Protein AF-A0A416MLD2-F1 (afdb_monomer)

Structure (mmCIF, N/CA/C/O backbone):
data_AF-A0A416MLD2-F1
#
_entry.id   AF-A0A416MLD2-F1
#
loop_
_atom_site.group_PDB
_atom_site.id
_atom_site.type_symbol
_atom_site.label_atom_id
_atom_site.label_alt_id
_atom_site.label_comp_id
_atom_site.label_asym_id
_atom_site.label_entity_id
_atom_site.label_seq_id
_atom_site.pdbx_PDB_ins_code
_atom_site.Cartn_x
_atom_site.Cartn_y
_atom_site.Cartn_z
_atom_site.occupancy
_atom_site.B_iso_or_equiv
_atom_site.auth_seq_id
_atom_site.auth_comp_id
_atom_site.auth_asym_id
_atom_site.auth_atom_id
_atom_site.pdbx_PDB_model_num
ATOM 1 N N . MET A 1 1 ? 18.240 9.479 -52.577 1.00 37.94 1 MET A N 1
ATOM 2 C CA . MET A 1 1 ? 19.174 8.359 -52.319 1.00 37.94 1 MET A CA 1
ATOM 3 C C . MET A 1 1 ? 18.802 7.721 -50.987 1.00 37.94 1 MET A C 1
ATOM 5 O O . MET A 1 1 ? 19.092 8.293 -49.947 1.00 37.94 1 MET A O 1
ATOM 9 N N . ALA A 1 2 ? 18.080 6.600 -51.015 1.00 30.97 2 ALA A N 1
ATOM 10 C CA . ALA A 1 2 ? 17.625 5.894 -49.818 1.00 30.97 2 ALA A CA 1
ATOM 11 C C . ALA A 1 2 ? 18.680 4.864 -49.378 1.00 30.97 2 ALA A C 1
ATOM 13 O O . ALA A 1 2 ? 19.127 4.040 -50.179 1.00 30.97 2 ALA A O 1
ATOM 14 N N . LYS A 1 3 ? 19.104 4.928 -48.112 1.00 35.84 3 LYS A N 1
ATOM 15 C CA . LYS A 1 3 ? 20.103 4.028 -47.522 1.00 35.84 3 LYS A CA 1
ATOM 16 C C . LYS A 1 3 ? 19.404 2.718 -47.133 1.00 35.84 3 LYS A C 1
ATOM 18 O O . LYS A 1 3 ? 18.564 2.694 -46.240 1.00 35.84 3 LYS A O 1
ATOM 23 N N . LYS A 1 4 ? 19.722 1.641 -47.853 1.00 33.75 4 LYS A N 1
ATOM 24 C CA . LYS A 1 4 ? 19.167 0.287 -47.690 1.00 33.75 4 LYS A CA 1
ATOM 25 C C . LYS A 1 4 ? 19.461 -0.237 -46.268 1.00 33.75 4 LYS A C 1
ATOM 27 O O . LYS A 1 4 ? 20.627 -0.435 -45.925 1.00 33.75 4 LYS A O 1
ATOM 32 N N . ARG A 1 5 ? 18.422 -0.443 -45.445 1.00 40.59 5 ARG A N 1
ATOM 33 C CA . ARG A 1 5 ? 18.504 -1.182 -44.168 1.00 40.59 5 ARG A CA 1
ATOM 34 C C . ARG A 1 5 ? 18.891 -2.636 -44.473 1.00 40.59 5 ARG A C 1
ATOM 36 O O . ARG A 1 5 ? 18.304 -3.249 -45.361 1.00 40.59 5 ARG A O 1
ATOM 43 N N . ARG A 1 6 ? 19.904 -3.163 -43.779 1.00 43.44 6 ARG A N 1
ATOM 44 C CA . ARG A 1 6 ? 20.291 -4.584 -43.853 1.00 43.44 6 ARG A CA 1
ATOM 45 C C . ARG A 1 6 ? 19.247 -5.420 -43.114 1.00 43.44 6 ARG A C 1
ATOM 47 O O . ARG A 1 6 ? 18.824 -5.013 -42.035 1.00 43.44 6 ARG A O 1
ATOM 54 N N . SER A 1 7 ? 18.819 -6.537 -43.705 1.00 54.12 7 SER A N 1
ATOM 55 C CA . SER A 1 7 ? 17.835 -7.424 -43.083 1.00 54.12 7 SER A CA 1
ATOM 56 C C . SER A 1 7 ? 18.482 -8.233 -41.955 1.00 54.12 7 SER A C 1
ATOM 58 O O . SER A 1 7 ? 19.682 -8.513 -41.958 1.00 54.12 7 SER A O 1
ATOM 60 N N . TRP A 1 8 ? 17.658 -8.603 -40.981 1.00 45.25 8 TRP A N 1
ATOM 61 C CA . TRP A 1 8 ? 18.006 -9.386 -39.794 1.00 45.25 8 TRP A CA 1
ATOM 62 C C . TRP A 1 8 ? 18.644 -10.758 -40.125 1.00 45.25 8 TRP A C 1
ATOM 64 O O . TRP A 1 8 ? 19.437 -11.296 -39.351 1.00 45.25 8 TRP A O 1
ATOM 74 N N . GLU A 1 9 ? 18.415 -11.275 -41.335 1.00 46.00 9 GLU A N 1
ATOM 75 C CA . GLU A 1 9 ? 19.003 -12.522 -41.846 1.00 46.00 9 GLU A CA 1
ATOM 76 C C . GLU A 1 9 ? 20.522 -12.425 -42.102 1.00 46.00 9 GLU A C 1
ATOM 78 O O . GLU A 1 9 ? 21.247 -13.416 -41.952 1.00 46.00 9 GLU A O 1
ATOM 83 N N . ASP A 1 10 ? 21.040 -11.232 -42.424 1.00 52.00 10 ASP A N 1
ATOM 84 C CA . ASP A 1 10 ? 22.482 -11.006 -42.612 1.00 52.00 10 ASP A CA 1
ATOM 85 C C . ASP A 1 10 ? 23.255 -11.057 -41.281 1.00 52.00 10 ASP A C 1
ATOM 87 O O . ASP A 1 10 ? 24.458 -11.343 -41.261 1.00 52.00 10 ASP A O 1
ATOM 91 N N . TYR A 1 11 ? 22.572 -10.815 -40.157 1.00 45.94 11 TYR A N 1
ATOM 92 C CA . TYR A 1 11 ? 23.158 -10.875 -38.817 1.00 45.94 11 TYR A CA 1
ATOM 93 C C . TYR A 1 11 ? 23.324 -12.330 -38.343 1.00 45.94 11 TYR A C 1
ATOM 95 O O . TYR A 1 11 ? 24.372 -12.702 -37.811 1.00 45.94 11 TYR A O 1
ATOM 103 N N . GLN A 1 12 ? 22.343 -13.189 -38.641 1.00 44.69 12 GLN A N 1
ATOM 104 C CA . GLN A 1 12 ? 22.359 -14.626 -38.328 1.00 44.69 12 GLN A CA 1
ATOM 105 C C . GLN A 1 12 ? 23.472 -15.379 -39.086 1.00 44.69 12 GLN A C 1
ATOM 107 O O . GLN A 1 12 ? 24.226 -16.157 -38.493 1.00 44.69 12 GLN A O 1
ATOM 112 N N . LYS A 1 13 ? 23.676 -15.088 -40.380 1.00 45.44 13 LYS A N 1
ATOM 113 C CA . LYS A 1 13 ? 24.702 -15.764 -41.206 1.00 45.44 13 LYS A CA 1
ATOM 114 C C . LYS A 1 13 ? 26.143 -15.486 -40.764 1.00 45.44 13 LYS A C 1
ATOM 116 O O . LYS A 1 13 ? 27.034 -16.289 -41.047 1.00 45.44 13 LYS A O 1
ATOM 121 N N . LYS A 1 14 ? 26.396 -14.385 -40.047 1.00 43.97 14 LYS A N 1
ATOM 122 C CA . LYS A 1 14 ? 27.742 -14.028 -39.567 1.00 43.97 14 LYS A CA 1
ATOM 123 C C . LYS A 1 14 ? 28.165 -14.777 -38.300 1.00 43.97 14 LYS A C 1
ATOM 125 O O . LYS A 1 14 ? 29.366 -14.882 -38.054 1.00 43.97 14 LYS A O 1
ATOM 130 N N . LYS A 1 15 ? 27.221 -15.343 -37.538 1.00 41.00 15 LYS A N 1
ATOM 131 C CA . LYS A 1 15 ? 27.516 -16.080 -36.296 1.00 41.00 15 LYS A CA 1
ATOM 132 C C . LYS A 1 15 ? 27.882 -17.555 -36.538 1.00 41.00 15 LYS A C 1
ATOM 134 O O . LYS A 1 15 ? 28.540 -18.157 -35.703 1.00 41.00 15 LYS A O 1
ATOM 139 N N . ILE A 1 16 ? 27.563 -18.107 -37.715 1.00 41.62 16 ILE A N 1
ATOM 140 C CA . ILE A 1 16 ? 27.786 -19.531 -38.054 1.00 41.62 16 ILE A CA 1
ATOM 141 C C . ILE A 1 16 ? 29.177 -19.800 -38.686 1.00 41.62 16 ILE A C 1
ATOM 143 O O . ILE A 1 16 ? 29.569 -20.947 -38.874 1.00 41.62 16 ILE A O 1
ATOM 147 N N . LYS A 1 17 ? 29.996 -18.773 -38.968 1.00 40.78 17 LYS A N 1
ATOM 148 C CA . LYS A 1 17 ? 31.316 -18.933 -39.629 1.00 40.78 17 LYS A CA 1
ATOM 149 C C . LYS A 1 17 ? 32.546 -18.550 -38.793 1.00 40.78 17 LYS A C 1
ATOM 151 O O . LYS A 1 17 ? 33.562 -18.131 -39.346 1.00 40.78 17 LYS A O 1
ATOM 156 N N . ARG A 1 18 ? 32.515 -18.740 -37.472 1.00 40.34 18 ARG A N 1
ATOM 157 C CA . ARG A 1 18 ? 33.733 -18.712 -36.639 1.00 40.34 18 ARG A CA 1
ATOM 158 C C . ARG A 1 18 ? 33.708 -19.838 -35.612 1.00 40.34 18 ARG A C 1
ATOM 160 O O . ARG A 1 18 ? 32.991 -19.748 -34.628 1.00 40.34 18 ARG A O 1
ATOM 167 N N . GLY A 1 19 ? 34.509 -20.876 -35.858 1.00 37.81 19 GLY A N 1
ATOM 168 C CA . GLY A 1 19 ? 34.722 -21.960 -34.898 1.00 37.81 19 GLY A CA 1
ATOM 169 C C . GLY A 1 19 ? 35.175 -23.291 -35.499 1.00 37.81 19 GLY A C 1
ATOM 170 O O . GLY A 1 19 ? 34.664 -24.326 -35.099 1.00 37.81 19 GLY A O 1
ATOM 171 N N . GLN A 1 20 ? 36.105 -23.298 -36.461 1.00 45.59 20 GLN A N 1
ATOM 172 C CA . GLN A 1 20 ? 36.869 -24.509 -36.790 1.00 45.59 20 GLN A CA 1
ATOM 173 C C . GLN A 1 20 ? 38.235 -24.431 -36.098 1.00 45.59 20 GLN A C 1
ATOM 175 O O . GLN A 1 20 ? 39.147 -23.775 -36.592 1.00 45.59 20 GLN A O 1
ATOM 180 N N . SER A 1 21 ? 38.369 -25.108 -34.958 1.00 42.34 21 SER A N 1
ATOM 181 C CA . SER A 1 21 ? 39.649 -25.595 -34.422 1.00 42.34 21 SER A CA 1
ATOM 182 C C . SER A 1 21 ? 39.371 -26.734 -33.431 1.00 42.34 21 SER A C 1
ATOM 184 O O . SER A 1 21 ? 39.215 -26.538 -32.233 1.00 42.34 21 SER A O 1
ATOM 186 N N . GLY A 1 22 ? 39.254 -27.959 -33.947 1.00 49.72 22 GLY A N 1
ATOM 187 C CA . GLY A 1 22 ? 38.941 -29.178 -33.186 1.00 49.72 22 GLY A CA 1
ATOM 188 C C . GLY A 1 22 ? 40.103 -29.750 -32.364 1.00 49.72 22 GLY A C 1
ATOM 189 O O . GLY A 1 22 ? 40.334 -30.951 -32.410 1.00 49.72 22 GLY A O 1
ATOM 190 N N . ALA A 1 23 ? 40.837 -28.918 -31.623 1.00 48.91 23 ALA A N 1
ATOM 191 C CA . ALA A 1 23 ? 41.967 -29.347 -30.785 1.00 48.91 23 ALA A CA 1
ATOM 192 C C . ALA A 1 23 ? 41.843 -29.036 -29.269 1.00 48.91 23 ALA A C 1
ATOM 194 O O . ALA A 1 23 ? 42.332 -29.846 -28.484 1.00 48.91 23 ALA A O 1
ATOM 195 N N . PRO A 1 24 ? 41.158 -27.970 -28.790 1.00 47.44 24 PRO A N 1
ATOM 196 C CA . PRO A 1 24 ? 41.031 -27.714 -27.351 1.00 47.44 24 PRO A CA 1
ATOM 197 C C . PRO A 1 24 ? 39.853 -28.448 -26.675 1.00 47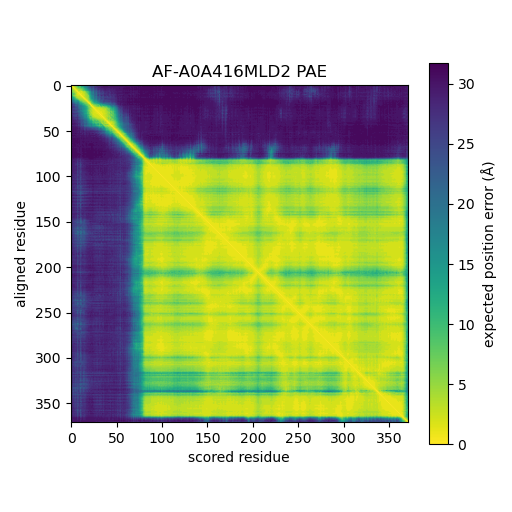.44 24 PRO A C 1
ATOM 199 O O . PRO A 1 24 ? 39.847 -28.589 -25.457 1.00 47.44 24 PRO A O 1
ATOM 202 N N . ILE A 1 25 ? 38.882 -28.970 -27.438 1.00 54.47 25 ILE A N 1
ATOM 203 C CA . ILE A 1 25 ? 37.679 -29.640 -26.892 1.00 54.47 25 ILE A CA 1
ATOM 204 C C . ILE A 1 25 ? 37.997 -31.044 -26.345 1.00 54.47 25 ILE A C 1
ATOM 206 O O . ILE A 1 25 ? 37.428 -31.463 -25.341 1.00 54.47 25 ILE A O 1
ATOM 210 N N . VAL A 1 26 ? 38.955 -31.756 -26.947 1.00 53.69 26 VAL A N 1
ATOM 211 C CA . VAL A 1 26 ? 39.351 -33.104 -26.498 1.00 53.69 26 VAL A CA 1
ATOM 212 C C . VAL A 1 26 ? 40.125 -33.045 -25.175 1.00 53.69 26 VAL A C 1
ATOM 214 O O . VAL A 1 26 ? 39.920 -33.885 -24.307 1.00 53.69 26 VAL A O 1
ATOM 217 N N . ILE A 1 27 ? 40.949 -32.012 -24.970 1.00 57.88 27 ILE A N 1
ATOM 218 C CA . ILE A 1 27 ? 41.699 -31.810 -23.718 1.00 57.88 27 ILE A CA 1
ATOM 219 C C . ILE A 1 27 ? 40.748 -31.440 -22.569 1.00 57.88 27 ILE A C 1
ATOM 221 O O . ILE A 1 27 ? 40.904 -31.939 -21.455 1.00 57.88 27 ILE A O 1
ATOM 225 N N . LEU A 1 28 ? 39.719 -30.631 -22.846 1.00 53.72 28 LEU A N 1
ATOM 226 C CA . LEU A 1 28 ? 38.722 -30.238 -21.848 1.00 53.72 28 LEU A CA 1
ATOM 227 C C . LEU A 1 28 ? 37.837 -31.421 -21.415 1.00 53.72 28 LEU A C 1
ATOM 229 O O . LEU A 1 28 ? 37.550 -31.562 -20.231 1.00 53.72 28 LEU A O 1
ATOM 233 N N . LEU A 1 29 ? 37.476 -32.315 -22.344 1.00 56.97 29 LEU A N 1
ATOM 234 C CA . LEU A 1 29 ? 36.727 -33.541 -22.039 1.00 56.97 29 LEU A CA 1
ATOM 235 C C . LEU A 1 29 ? 37.554 -34.558 -21.235 1.00 56.97 29 LEU A C 1
ATOM 237 O O . LEU A 1 29 ? 37.018 -35.195 -20.332 1.00 56.97 29 LEU A O 1
ATOM 241 N N . VAL A 1 30 ? 38.861 -34.676 -21.495 1.00 65.06 30 VAL A N 1
ATOM 242 C CA . VAL A 1 30 ? 39.754 -35.553 -20.713 1.00 65.06 30 VAL A CA 1
ATOM 243 C C . VAL A 1 30 ? 39.935 -35.034 -19.280 1.00 65.06 30 VAL A C 1
ATOM 245 O O . VAL A 1 30 ? 39.892 -35.825 -18.339 1.00 65.06 30 VAL A O 1
ATOM 248 N N . LEU A 1 31 ? 40.058 -33.716 -19.083 1.00 64.19 31 LEU A N 1
ATOM 249 C CA . LEU A 1 31 ? 40.142 -33.120 -17.741 1.00 64.19 31 LEU A CA 1
ATOM 250 C C . LEU A 1 31 ? 38.839 -33.283 -16.942 1.00 64.19 31 LEU A C 1
ATOM 252 O O . LEU A 1 31 ? 38.891 -33.517 -15.735 1.00 64.19 31 LEU A O 1
ATOM 256 N N . LEU A 1 32 ? 37.684 -33.235 -17.609 1.00 60.84 32 LEU A N 1
ATOM 257 C CA . LEU A 1 32 ? 36.370 -33.427 -16.985 1.00 60.84 32 LEU A CA 1
ATOM 258 C C . LEU A 1 32 ? 36.157 -34.887 -16.542 1.00 60.84 32 LEU A C 1
ATOM 260 O O . LEU A 1 32 ? 35.669 -35.129 -15.441 1.00 60.84 32 LEU A O 1
ATOM 264 N N . VAL A 1 33 ? 36.624 -35.867 -17.327 1.00 66.69 33 VAL A N 1
ATOM 265 C CA . VAL A 1 33 ? 36.598 -37.295 -16.945 1.00 66.69 33 VAL A CA 1
ATOM 266 C C . VAL A 1 33 ? 37.523 -37.584 -15.753 1.00 66.69 33 VAL A C 1
ATOM 268 O O . VAL A 1 33 ? 37.148 -38.344 -14.860 1.00 66.69 33 VAL A O 1
ATOM 271 N N . ILE A 1 34 ? 38.695 -36.942 -15.682 1.00 64.00 34 ILE A N 1
ATOM 272 C CA . ILE A 1 34 ? 39.622 -37.078 -14.543 1.00 64.00 34 ILE A CA 1
ATOM 273 C C . ILE A 1 34 ? 39.042 -36.420 -13.275 1.00 64.00 34 ILE A C 1
ATOM 275 O O . ILE A 1 34 ? 39.147 -36.991 -12.189 1.00 64.00 34 ILE A O 1
ATOM 279 N N . ALA A 1 35 ? 38.360 -35.276 -13.402 1.00 54.97 35 ALA A N 1
ATOM 280 C CA . ALA A 1 35 ? 37.669 -34.620 -12.288 1.00 54.97 35 ALA A CA 1
ATOM 281 C C . ALA A 1 35 ? 36.476 -35.447 -11.760 1.00 54.97 35 ALA A C 1
ATOM 283 O O . ALA A 1 35 ? 36.299 -35.573 -10.547 1.00 54.97 35 ALA A O 1
ATOM 284 N N . CYS A 1 36 ? 35.705 -36.091 -12.645 1.00 56.66 36 CYS A N 1
ATOM 285 C CA . CYS A 1 36 ? 34.623 -37.002 -12.255 1.00 56.66 36 CYS A CA 1
ATOM 286 C C . CYS A 1 36 ? 35.140 -38.293 -11.592 1.00 56.66 36 CYS A C 1
ATOM 288 O O . CYS A 1 36 ? 34.520 -38.784 -10.647 1.00 56.66 36 CYS A O 1
ATOM 290 N N . ALA A 1 37 ? 36.293 -38.820 -12.019 1.00 52.94 37 ALA A N 1
ATOM 291 C CA . ALA A 1 37 ? 36.923 -39.977 -11.378 1.00 52.94 37 ALA A CA 1
ATOM 292 C C . ALA A 1 37 ? 37.465 -39.652 -9.968 1.00 52.94 37 ALA A C 1
ATOM 294 O O . ALA A 1 37 ? 37.397 -40.498 -9.077 1.00 52.94 37 ALA A O 1
ATOM 295 N N . GLY A 1 38 ? 37.935 -38.419 -9.734 1.00 54.00 38 GLY A N 1
ATOM 296 C CA . GLY A 1 38 ? 38.377 -37.951 -8.413 1.00 54.00 38 GLY A CA 1
ATOM 297 C C . GLY A 1 38 ? 37.242 -37.791 -7.392 1.00 54.00 38 GLY A C 1
ATOM 298 O O . GLY A 1 38 ? 37.420 -38.121 -6.220 1.00 54.00 38 GLY A O 1
ATOM 299 N N . LEU A 1 39 ? 36.052 -37.365 -7.829 1.00 48.88 39 LEU A N 1
ATOM 300 C CA . LEU A 1 39 ? 34.869 -37.226 -6.963 1.00 48.88 39 LEU A CA 1
ATOM 301 C C . LEU A 1 39 ? 34.220 -38.578 -6.604 1.00 48.88 39 LEU A C 1
ATOM 303 O O . LEU A 1 39 ? 33.695 -38.734 -5.501 1.00 48.88 39 LEU A O 1
ATOM 307 N N . GLY A 1 40 ? 34.319 -39.583 -7.481 1.00 51.53 40 GLY A N 1
ATOM 308 C CA . GLY A 1 40 ? 33.811 -40.937 -7.216 1.00 51.53 40 GLY A CA 1
ATOM 309 C C . GLY A 1 40 ? 34.550 -41.680 -6.093 1.00 51.53 40 GLY A C 1
ATOM 310 O O . GLY A 1 40 ? 33.942 -42.463 -5.365 1.00 51.53 40 GLY A O 1
ATOM 311 N N . VAL A 1 41 ? 35.844 -41.403 -5.889 1.00 53.69 41 VAL A N 1
ATOM 312 C CA . VAL A 1 41 ? 36.642 -42.030 -4.817 1.00 53.69 41 VAL A CA 1
ATOM 313 C C . VAL A 1 41 ? 36.324 -41.421 -3.443 1.00 53.69 41 VAL A C 1
ATOM 315 O O . VAL A 1 41 ? 36.296 -42.142 -2.447 1.00 53.69 41 VAL A O 1
ATOM 318 N N . VAL A 1 42 ? 35.995 -40.126 -3.379 1.00 48.94 42 VAL A N 1
ATOM 319 C CA . VAL A 1 42 ? 35.599 -39.447 -2.128 1.00 48.94 42 VAL A CA 1
ATOM 320 C C . VAL A 1 42 ? 34.204 -39.895 -1.665 1.00 48.94 42 VAL A C 1
ATOM 322 O O . VAL A 1 42 ? 33.996 -40.125 -0.473 1.00 48.94 42 VAL A O 1
ATOM 325 N N . ALA A 1 43 ? 33.272 -40.127 -2.595 1.00 49.88 43 ALA A N 1
ATOM 326 C CA . ALA A 1 43 ? 31.940 -40.651 -2.280 1.00 49.88 43 ALA A CA 1
ATOM 327 C C . ALA A 1 43 ? 31.956 -42.113 -1.774 1.00 49.88 43 ALA A C 1
ATOM 329 O O . ALA A 1 43 ? 31.107 -42.489 -0.968 1.00 49.88 43 ALA A O 1
ATOM 330 N N . TRP A 1 44 ? 32.935 -42.933 -2.181 1.00 44.78 44 TRP A N 1
ATOM 331 C CA . TRP A 1 44 ? 33.053 -44.333 -1.741 1.00 44.78 44 TRP A CA 1
ATOM 332 C C . TRP A 1 44 ? 33.688 -44.497 -0.347 1.00 44.78 44 TRP A C 1
ATOM 334 O O . TRP A 1 44 ? 33.377 -45.451 0.368 1.00 44.78 44 TRP A O 1
ATOM 344 N N . VAL A 1 45 ? 34.545 -43.563 0.081 1.00 51.69 45 VAL A N 1
ATOM 345 C CA . VAL A 1 45 ? 35.200 -43.617 1.404 1.00 51.69 45 VAL A CA 1
ATOM 346 C C . VAL A 1 45 ? 34.309 -43.047 2.520 1.00 51.69 45 VAL A C 1
ATOM 348 O O . VAL A 1 45 ? 34.386 -43.527 3.650 1.00 51.69 45 VAL A O 1
ATOM 351 N N . CYS A 1 46 ? 33.414 -42.097 2.219 1.00 43.72 46 CYS A N 1
ATOM 352 C CA . CYS A 1 46 ? 32.578 -41.426 3.228 1.00 43.72 46 CYS A CA 1
ATOM 353 C C . CYS A 1 46 ? 31.192 -42.058 3.466 1.00 43.72 46 CYS A C 1
ATOM 355 O O . CYS A 1 46 ? 30.516 -41.681 4.420 1.00 43.72 46 CYS A O 1
ATOM 357 N N . LEU A 1 47 ? 30.759 -43.022 2.646 1.00 48.47 47 LEU A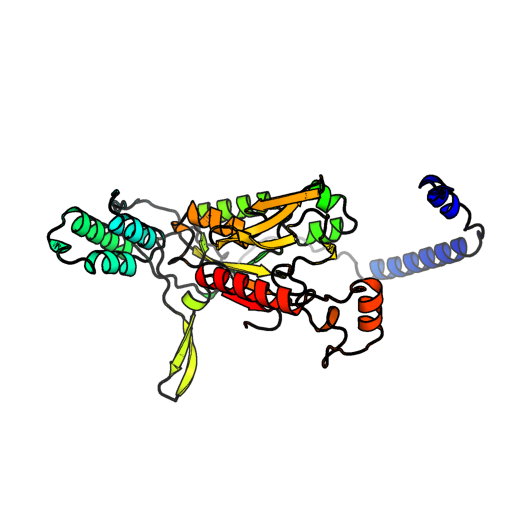 N 1
ATOM 358 C CA . LEU A 1 47 ? 29.439 -43.656 2.758 1.00 48.47 47 LEU A CA 1
ATOM 359 C C . LEU A 1 47 ? 29.570 -45.182 2.817 1.00 48.47 47 LEU A C 1
ATOM 361 O O . LEU A 1 47 ? 29.321 -45.892 1.844 1.00 48.47 47 LEU A O 1
ATOM 365 N N . ARG A 1 48 ? 29.951 -45.708 3.987 1.00 36.34 48 ARG A N 1
ATOM 366 C CA . ARG A 1 48 ? 29.714 -47.124 4.308 1.00 36.34 48 ARG A CA 1
ATOM 367 C C . ARG A 1 48 ? 28.348 -47.278 4.986 1.00 36.34 48 ARG A C 1
ATOM 369 O O . ARG A 1 48 ? 28.073 -46.545 5.934 1.00 36.34 48 ARG A O 1
ATOM 376 N N . PRO A 1 49 ? 27.510 -48.238 4.560 1.00 37.28 49 PRO A N 1
ATOM 377 C CA . PRO A 1 49 ? 26.235 -48.505 5.208 1.00 37.28 49 PRO A CA 1
ATOM 378 C C . PRO A 1 49 ? 26.474 -49.229 6.538 1.00 37.28 49 PRO A C 1
ATOM 380 O O . PRO A 1 49 ? 27.049 -50.317 6.569 1.00 37.28 49 PRO A O 1
ATOM 383 N N . VAL A 1 50 ? 26.028 -48.630 7.643 1.00 35.06 50 VAL A N 1
ATOM 384 C CA . VAL A 1 50 ? 25.949 -49.309 8.941 1.00 35.06 50 VAL A CA 1
ATOM 385 C C . VAL A 1 50 ? 24.584 -49.983 9.032 1.00 35.06 50 VAL A C 1
ATOM 387 O O . VAL A 1 50 ? 23.551 -49.333 9.160 1.00 35.06 50 VAL A O 1
ATOM 390 N N . THR A 1 51 ? 24.590 -51.308 8.948 1.00 37.84 51 THR A N 1
ATOM 391 C CA . THR A 1 51 ? 23.464 -52.175 9.299 1.00 37.84 51 THR A CA 1
ATOM 392 C C . THR A 1 51 ? 23.237 -52.128 10.809 1.00 37.84 51 THR A C 1
ATOM 394 O O . THR A 1 51 ? 24.121 -52.531 11.567 1.00 37.84 51 THR A O 1
ATOM 397 N N . LEU A 1 52 ? 22.065 -51.666 11.252 1.00 31.89 52 LEU A N 1
ATOM 398 C CA . LEU A 1 52 ? 21.651 -51.757 12.655 1.00 31.89 52 LEU A CA 1
ATOM 399 C C . LEU A 1 52 ? 20.855 -53.054 12.900 1.00 31.89 52 LEU A C 1
ATOM 401 O O . LEU A 1 52 ? 19.965 -53.375 12.109 1.00 31.89 52 LEU A O 1
ATOM 405 N N . PRO A 1 53 ? 21.161 -53.812 13.970 1.00 29.58 53 PRO A N 1
ATOM 406 C CA . PRO A 1 53 ? 20.463 -55.045 14.311 1.00 29.58 53 PRO A CA 1
ATOM 407 C C . PRO A 1 53 ? 19.109 -54.785 14.987 1.00 29.58 53 PRO A C 1
ATOM 409 O O . PRO A 1 53 ? 18.899 -53.791 15.680 1.00 29.58 53 PRO A O 1
ATOM 412 N N . HIS A 1 54 ? 18.200 -55.736 14.790 1.00 36.25 54 HIS A N 1
ATOM 413 C CA . HIS A 1 54 ? 16.854 -55.793 15.354 1.00 36.25 54 HIS A CA 1
ATOM 414 C C . HIS A 1 54 ? 16.902 -56.162 16.851 1.00 36.25 54 HIS A C 1
ATOM 416 O O . HIS A 1 54 ? 17.486 -57.187 17.201 1.00 36.25 54 HIS A O 1
ATOM 422 N N . VAL A 1 55 ? 16.275 -55.363 17.727 1.00 29.67 55 VAL A N 1
ATOM 423 C CA . VAL A 1 55 ? 16.075 -55.676 19.158 1.00 29.67 55 VAL A CA 1
ATOM 424 C C . VAL A 1 55 ? 14.620 -55.390 19.551 1.00 29.67 55 VAL A C 1
ATOM 426 O O . VAL A 1 55 ? 14.065 -54.350 19.204 1.00 29.67 55 VAL A O 1
ATOM 429 N N . GLN A 1 56 ? 14.014 -56.366 20.233 1.00 27.02 56 GLN A N 1
ATOM 430 C CA . GLN A 1 56 ? 12.632 -56.413 20.727 1.00 27.02 56 GLN A CA 1
ATOM 431 C C . GLN A 1 56 ? 12.349 -55.443 21.899 1.00 27.02 56 GLN A C 1
ATOM 433 O O . GLN A 1 56 ? 13.289 -54.968 22.537 1.00 27.02 56 GLN A O 1
ATOM 438 N N . PRO A 1 57 ? 11.064 -55.147 22.190 1.00 43.69 57 PRO A N 1
ATOM 439 C CA . PRO A 1 57 ? 10.659 -54.030 23.038 1.00 43.69 57 PRO A CA 1
ATOM 440 C C . PRO A 1 57 ? 10.607 -54.414 24.524 1.00 43.69 57 PRO A C 1
ATOM 442 O O . PRO A 1 57 ? 10.047 -55.453 24.848 1.00 43.69 57 PRO A O 1
ATOM 445 N N . ASP A 1 58 ? 11.108 -53.553 25.422 1.00 27.67 58 ASP A N 1
ATOM 446 C CA . ASP A 1 58 ? 10.438 -53.279 26.705 1.00 27.67 58 ASP A CA 1
ATOM 447 C C . ASP A 1 58 ? 11.019 -52.086 27.501 1.00 27.67 58 ASP A C 1
ATOM 449 O O . ASP A 1 58 ? 12.223 -51.945 27.691 1.00 27.67 58 ASP A O 1
ATOM 453 N N . ARG A 1 59 ? 10.078 -51.252 27.974 1.00 29.66 59 ARG A N 1
ATOM 454 C CA . ARG A 1 59 ? 10.045 -50.352 29.154 1.00 29.66 59 ARG A CA 1
ATOM 455 C C . ARG A 1 59 ? 11.329 -49.626 29.613 1.00 29.66 59 ARG A C 1
ATOM 457 O O . ARG A 1 59 ? 12.111 -50.172 30.380 1.00 29.66 59 ARG A O 1
ATOM 464 N N . ALA A 1 60 ? 11.390 -48.303 29.403 1.00 27.53 60 ALA A N 1
ATOM 465 C CA . ALA A 1 60 ? 10.875 -47.297 30.358 1.00 27.53 60 ALA A CA 1
ATOM 466 C C . ALA A 1 60 ? 11.387 -45.859 30.078 1.00 27.53 60 ALA A C 1
ATOM 468 O O . ALA A 1 60 ? 12.583 -45.606 30.015 1.00 27.53 60 ALA A O 1
ATOM 469 N N . SER A 1 61 ? 10.426 -44.925 30.038 1.00 36.25 61 SER A N 1
ATOM 470 C CA . SER A 1 61 ? 10.497 -43.493 30.390 1.00 36.25 61 SER A CA 1
ATOM 471 C C . SER A 1 61 ? 11.440 -42.547 29.625 1.00 36.25 61 SER A C 1
ATOM 473 O O . SER A 1 61 ? 12.535 -42.217 30.074 1.00 36.25 61 SER A O 1
ATOM 475 N N . SER A 1 62 ? 10.897 -41.928 28.573 1.00 31.25 62 SER A N 1
ATOM 476 C CA . SER A 1 62 ? 11.210 -40.542 28.200 1.00 31.25 62 SER A CA 1
ATOM 477 C C . SER A 1 62 ? 9.960 -39.897 27.597 1.00 31.25 62 SER A C 1
ATOM 479 O O . SER A 1 62 ? 9.642 -40.054 26.422 1.00 31.25 62 SER A O 1
ATOM 481 N N . THR A 1 63 ? 9.188 -39.229 28.448 1.00 39.56 63 THR A N 1
ATOM 482 C CA . THR A 1 63 ? 8.075 -38.358 28.068 1.00 39.56 63 THR A CA 1
ATOM 483 C C . THR A 1 63 ? 8.613 -37.043 27.512 1.00 39.56 63 THR A C 1
ATOM 485 O O . THR A 1 63 ? 9.032 -36.171 28.273 1.00 39.56 63 THR A O 1
ATOM 488 N N . LYS A 1 64 ? 8.531 -36.861 26.194 1.00 34.97 64 LYS A N 1
ATOM 489 C CA . LYS A 1 64 ? 8.229 -35.557 25.595 1.00 34.97 64 LYS A CA 1
ATOM 490 C C . LYS A 1 64 ? 7.076 -35.766 24.623 1.00 34.97 64 LYS A C 1
ATOM 492 O O . LYS A 1 64 ? 7.212 -36.488 23.641 1.00 34.97 64 LYS A O 1
ATOM 497 N N . ALA A 1 65 ? 5.926 -35.212 24.995 1.00 31.33 65 ALA A N 1
ATOM 498 C CA . ALA A 1 65 ? 4.710 -35.240 24.201 1.00 31.33 65 ALA A CA 1
ATOM 499 C C . ALA A 1 65 ? 4.939 -34.543 22.844 1.00 31.33 65 ALA A C 1
ATOM 501 O O . ALA A 1 65 ? 5.786 -33.646 22.764 1.00 31.33 65 ALA A O 1
ATOM 502 N N . PRO A 1 66 ? 4.200 -34.925 21.787 1.00 32.59 66 PRO A N 1
ATOM 503 C CA . PRO A 1 66 ? 4.159 -34.148 20.557 1.00 32.59 66 PRO A CA 1
ATOM 504 C C . PRO A 1 66 ? 3.642 -32.746 20.892 1.00 32.59 66 PRO A C 1
ATOM 506 O O . PRO A 1 66 ? 2.708 -32.612 21.682 1.00 32.59 66 PRO A O 1
ATOM 509 N N . VAL A 1 67 ? 4.243 -31.707 20.309 1.00 38.44 67 VAL A N 1
ATOM 510 C CA . VAL A 1 67 ? 3.676 -30.356 20.376 1.00 38.44 67 VAL A CA 1
ATOM 511 C C . VAL A 1 67 ? 2.440 -30.362 19.484 1.00 38.44 67 VAL A C 1
ATOM 513 O O . VAL A 1 67 ? 2.522 -30.244 18.264 1.00 38.44 67 VAL A O 1
ATOM 516 N N . GLU A 1 68 ? 1.303 -30.608 20.116 1.00 26.44 68 GLU A N 1
ATOM 517 C CA . GLU A 1 68 ? -0.023 -30.410 19.561 1.00 26.44 68 GLU A CA 1
ATOM 518 C C . GLU A 1 68 ? -0.173 -28.901 19.336 1.00 26.44 68 GLU A C 1
ATOM 520 O O . GLU A 1 68 ? -0.142 -28.111 20.280 1.00 26.44 68 GLU A O 1
ATOM 525 N N . TYR A 1 69 ? -0.253 -28.466 18.077 1.00 31.86 69 TYR A N 1
ATOM 526 C CA . TYR A 1 69 ? -0.845 -27.164 17.814 1.00 31.86 69 TYR A CA 1
ATOM 527 C C . TYR A 1 69 ? -2.296 -27.291 18.270 1.00 31.86 69 TYR A C 1
ATOM 529 O O . TYR A 1 69 ? -3.012 -28.176 17.800 1.00 31.86 69 TYR A O 1
ATOM 537 N N . GLU A 1 70 ? -2.738 -26.454 19.206 1.00 30.36 70 GLU A N 1
ATOM 538 C CA . GLU A 1 70 ? -4.166 -26.358 19.474 1.00 30.36 70 GLU A CA 1
ATOM 539 C C . GLU A 1 70 ? -4.830 -25.817 18.205 1.00 30.36 70 GLU A C 1
ATOM 541 O O . GLU A 1 70 ? -4.894 -24.616 17.945 1.00 30.36 70 GLU A O 1
ATOM 546 N N . THR A 1 71 ? -5.296 -26.731 17.359 1.00 31.08 71 THR A N 1
ATOM 547 C CA . THR A 1 71 ? -6.388 -26.477 16.431 1.00 31.08 71 THR A CA 1
ATOM 548 C C . THR A 1 71 ? -7.580 -26.101 17.296 1.00 31.08 71 THR A C 1
ATOM 550 O O . THR A 1 71 ? -8.279 -26.968 17.823 1.00 31.08 71 THR A O 1
ATOM 553 N N . TRP A 1 72 ? -7.768 -24.798 17.497 1.00 35.88 72 TRP A N 1
ATOM 554 C CA . TRP A 1 72 ? -8.931 -24.250 18.176 1.00 35.88 72 TRP A CA 1
ATOM 555 C C . TRP A 1 72 ? -10.176 -24.769 17.456 1.00 35.88 72 TRP A C 1
ATOM 557 O O . TRP A 1 72 ? -10.464 -24.382 16.322 1.00 35.88 72 TRP A O 1
ATOM 567 N N . LYS A 1 73 ? -10.900 -25.693 18.095 1.00 30.27 73 LYS A N 1
ATOM 568 C CA . LYS A 1 73 ? -12.229 -26.088 17.637 1.00 30.27 73 LYS A CA 1
ATOM 569 C C . LYS A 1 73 ? -13.150 -24.901 17.867 1.00 30.27 73 LYS A C 1
ATOM 571 O O . LYS A 1 73 ? -13.457 -24.566 19.007 1.00 30.27 73 LYS A O 1
ATOM 576 N N . ALA A 1 74 ? -13.567 -24.275 16.771 1.00 41.84 74 ALA A N 1
ATOM 577 C CA . ALA A 1 74 ? -14.655 -23.318 16.765 1.00 41.84 74 ALA A CA 1
ATOM 578 C C . ALA A 1 74 ? -15.914 -24.005 17.3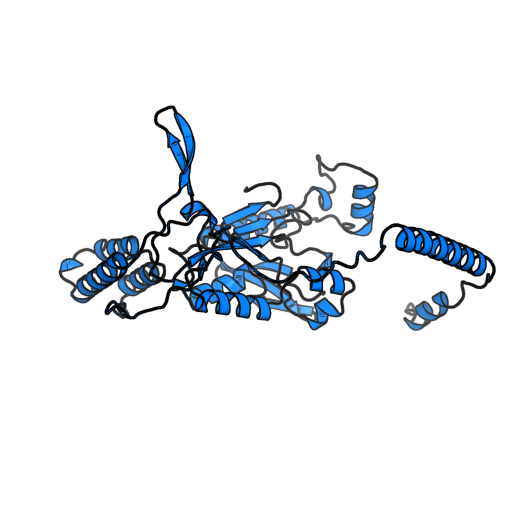14 1.00 41.84 74 ALA A C 1
ATOM 580 O O . ALA A 1 74 ? -16.531 -24.831 16.645 1.00 41.84 74 ALA A O 1
ATOM 581 N N . THR A 1 75 ? -16.266 -23.692 18.555 1.00 36.75 75 THR A N 1
ATOM 582 C CA . THR A 1 75 ? -17.627 -23.858 19.060 1.00 36.75 75 THR A CA 1
ATOM 583 C C . THR A 1 75 ? -18.271 -22.480 19.101 1.00 36.75 75 THR A C 1
ATOM 585 O O . THR A 1 75 ? -17.739 -21.554 19.711 1.00 36.75 75 THR A O 1
ATOM 588 N N . GLU A 1 76 ? -19.367 -22.380 18.356 1.00 44.66 76 GLU A N 1
ATOM 589 C CA . GLU A 1 76 ? -20.147 -21.207 17.964 1.00 44.66 76 GLU A CA 1
ATOM 590 C C . GLU A 1 76 ? -20.570 -20.269 19.105 1.00 44.66 76 GLU A C 1
ATOM 592 O O . GLU A 1 76 ? -21.031 -20.708 20.156 1.00 44.66 76 GLU A O 1
ATOM 597 N N . ALA A 1 77 ? -20.539 -18.965 18.820 1.00 33.09 77 ALA A N 1
ATOM 598 C CA . ALA A 1 77 ? -21.750 -18.216 18.462 1.00 33.09 77 ALA A CA 1
ATOM 599 C C . ALA A 1 77 ? -21.352 -17.003 17.597 1.00 33.09 77 ALA A C 1
ATOM 601 O O . ALA A 1 77 ? -20.447 -16.256 17.971 1.00 33.09 77 ALA A O 1
ATOM 602 N N . ALA A 1 78 ? -22.003 -16.805 16.445 1.00 37.03 78 ALA A N 1
ATOM 603 C CA . ALA A 1 78 ? -21.988 -15.506 15.775 1.00 37.03 78 ALA A CA 1
ATOM 604 C C . ALA A 1 78 ? -22.738 -14.524 16.681 1.00 37.03 78 ALA A C 1
ATOM 606 O O . ALA A 1 78 ? -23.873 -14.789 17.075 1.00 37.03 78 ALA A O 1
ATOM 607 N N . ALA A 1 79 ? -22.082 -13.441 17.078 1.00 42.97 79 ALA A N 1
ATOM 608 C CA . ALA A 1 79 ? -22.694 -12.465 17.957 1.00 42.97 79 ALA A CA 1
ATOM 609 C C . ALA A 1 79 ? -23.680 -11.580 17.193 1.00 42.97 79 ALA A C 1
ATOM 611 O O . ALA A 1 79 ? -23.422 -11.155 16.068 1.00 42.97 79 ALA A O 1
ATOM 612 N N . ASP A 1 80 ? -24.786 -11.270 17.858 1.00 48.34 80 ASP A N 1
ATOM 613 C CA . ASP A 1 80 ? -25.901 -10.440 17.396 1.00 48.34 80 ASP A CA 1
ATOM 614 C C . ASP A 1 80 ? -25.511 -8.935 17.386 1.00 48.34 80 ASP A C 1
ATOM 616 O O . ASP A 1 80 ? -26.108 -8.099 18.059 1.00 48.34 80 ASP A O 1
ATOM 620 N N . GLY A 1 81 ? -24.420 -8.597 16.684 1.00 58.62 81 GLY A N 1
ATOM 621 C CA . GLY A 1 81 ? -23.751 -7.284 16.656 1.00 58.62 81 GLY A CA 1
ATOM 622 C C . GLY A 1 81 ? -23.629 -6.692 15.250 1.00 58.62 81 GLY A C 1
ATOM 623 O O . GLY A 1 81 ? -22.582 -6.170 14.882 1.00 58.62 81 GLY A O 1
ATOM 624 N N . ALA A 1 82 ? -24.669 -6.823 14.426 1.00 79.25 82 ALA A N 1
ATOM 625 C CA . ALA A 1 82 ? -24.651 -6.283 13.069 1.00 79.25 82 ALA A CA 1
ATOM 626 C C . ALA A 1 82 ? -24.543 -4.745 13.066 1.00 79.25 82 ALA A C 1
ATOM 628 O O . ALA A 1 82 ? -25.169 -4.051 13.874 1.00 79.25 82 ALA A O 1
ATOM 629 N N . LEU A 1 83 ? -23.771 -4.209 12.117 1.00 89.31 83 LEU A N 1
ATOM 630 C CA . LEU A 1 83 ? -23.684 -2.769 11.882 1.00 89.31 83 LEU A CA 1
ATOM 631 C C . LEU A 1 83 ? -25.033 -2.231 11.399 1.00 89.31 83 LEU A C 1
ATOM 633 O O . LEU A 1 83 ? -25.620 -2.754 10.444 1.00 89.31 83 LEU A O 1
ATOM 637 N N . VAL A 1 84 ? -25.503 -1.156 12.029 1.00 89.25 84 VAL A N 1
ATOM 638 C CA . VAL A 1 84 ? -26.736 -0.471 11.631 1.00 89.25 84 VAL A CA 1
ATOM 639 C C . VAL A 1 84 ? -26.497 0.232 10.294 1.00 89.25 84 VAL A C 1
ATOM 641 O O . VAL A 1 84 ? -25.625 1.091 10.173 1.00 89.25 84 VAL A O 1
ATOM 644 N N . GLN A 1 85 ? -27.268 -0.138 9.273 1.00 90.94 85 GLN A N 1
ATOM 645 C CA . GLN A 1 85 ? -27.149 0.439 7.934 1.00 90.94 85 GLN A CA 1
ATOM 646 C C . GLN A 1 85 ? -27.930 1.754 7.833 1.00 90.94 85 GLN A C 1
ATOM 648 O O . GLN A 1 85 ? -29.071 1.840 8.282 1.00 90.94 85 GLN A O 1
ATOM 653 N N . SER A 1 86 ? -27.327 2.773 7.220 1.00 92.00 86 SER A N 1
ATOM 654 C CA . SER A 1 86 ? -27.948 4.084 7.005 1.00 92.00 86 SER A CA 1
ATOM 655 C C . SER A 1 86 ? -27.349 4.782 5.783 1.00 92.00 86 SER A C 1
ATOM 657 O O . SER A 1 86 ? -26.183 4.573 5.444 1.00 92.00 86 SER A O 1
ATOM 659 N N . SER A 1 87 ? -28.142 5.634 5.129 1.00 93.25 87 SER A N 1
ATOM 660 C CA . SER A 1 87 ? -27.666 6.554 4.087 1.00 93.25 87 SER A CA 1
ATOM 661 C C . SER A 1 87 ? -27.056 7.840 4.655 1.00 93.25 87 SER A C 1
ATOM 663 O O . SER A 1 87 ? -26.625 8.696 3.889 1.00 93.25 87 SER A O 1
ATOM 665 N N . ASP A 1 88 ? -27.079 8.015 5.978 1.00 96.06 88 ASP A N 1
ATOM 666 C CA . ASP A 1 88 ? -26.467 9.155 6.655 1.00 96.06 88 ASP A CA 1
ATOM 667 C C . ASP A 1 88 ? -24.932 9.097 6.517 1.00 96.06 88 ASP A C 1
ATOM 669 O O . ASP A 1 88 ? -24.326 8.127 6.987 1.00 96.06 88 ASP A O 1
ATOM 673 N N . PRO A 1 89 ? -24.282 10.118 5.926 1.00 97.19 89 PRO A N 1
ATOM 674 C CA . PRO A 1 89 ? -22.830 10.142 5.760 1.00 97.19 89 PRO A CA 1
ATOM 675 C C . PRO A 1 89 ? -22.048 10.008 7.074 1.00 97.19 89 PRO A C 1
ATOM 677 O O . PRO A 1 89 ? -20.973 9.405 7.089 1.00 97.19 89 PRO A O 1
ATOM 680 N N . VAL A 1 90 ? -22.578 10.525 8.192 1.00 97.44 90 VAL A N 1
ATOM 681 C CA . VAL A 1 90 ? -21.940 10.391 9.512 1.00 97.44 90 VAL A CA 1
ATOM 682 C C . VAL A 1 90 ? -21.913 8.925 9.932 1.00 97.44 90 VAL A C 1
ATOM 684 O O . VAL A 1 90 ? -20.876 8.441 10.394 1.00 97.44 90 VAL A O 1
ATOM 687 N N . VAL A 1 91 ? -23.029 8.215 9.742 1.00 97.50 91 VAL A N 1
ATOM 688 C CA . VAL A 1 91 ? -23.145 6.784 10.061 1.00 97.50 91 VAL A CA 1
ATOM 689 C C . VAL A 1 91 ? -22.301 5.951 9.110 1.00 97.50 91 VAL A C 1
ATOM 691 O O . VAL A 1 91 ? -21.623 5.044 9.571 1.00 97.50 91 VAL A O 1
ATOM 694 N N . GLN A 1 92 ? -22.272 6.264 7.813 1.00 97.31 92 GLN A N 1
ATOM 695 C CA . GLN A 1 92 ? -21.434 5.550 6.843 1.00 97.31 92 GLN A CA 1
ATOM 696 C C . GLN A 1 92 ? -19.949 5.630 7.207 1.00 97.31 92 GLN A C 1
ATOM 698 O O . GLN A 1 92 ? -19.269 4.606 7.259 1.00 97.31 92 GLN A O 1
ATOM 703 N N . ALA A 1 93 ? -19.455 6.824 7.535 1.00 97.62 93 ALA A N 1
ATOM 704 C CA . ALA A 1 93 ? -18.064 6.987 7.937 1.00 97.62 93 ALA A CA 1
ATOM 705 C C . ALA A 1 93 ? -17.773 6.361 9.321 1.00 97.62 93 ALA A C 1
ATOM 707 O O . ALA A 1 93 ? -16.684 5.829 9.530 1.00 97.62 93 ALA A O 1
ATOM 708 N N . ALA A 1 94 ? -18.737 6.343 10.250 1.00 98.31 94 ALA A N 1
ATOM 709 C CA . ALA A 1 94 ? -18.584 5.642 11.528 1.00 98.31 94 ALA A CA 1
ATOM 710 C C . ALA A 1 94 ? -18.593 4.112 11.345 1.00 98.31 94 ALA A C 1
ATOM 712 O O . ALA A 1 94 ? -17.774 3.415 11.939 1.00 98.31 94 ALA A O 1
ATOM 713 N N . ASN A 1 95 ? -19.449 3.589 10.464 1.00 98.00 95 ASN A N 1
ATOM 714 C CA . ASN A 1 95 ? -19.470 2.178 10.090 1.00 98.00 95 ASN A CA 1
ATOM 715 C C . ASN A 1 95 ? -18.144 1.762 9.451 1.00 98.00 95 ASN A C 1
ATOM 717 O O . ASN A 1 95 ? -17.649 0.688 9.770 1.00 98.00 95 ASN A O 1
ATOM 721 N N . LEU A 1 96 ? -17.533 2.604 8.609 1.00 97.50 96 LEU A N 1
ATOM 722 C CA . LEU A 1 96 ? -16.205 2.327 8.051 1.00 97.50 96 LEU A CA 1
ATOM 723 C C . LEU A 1 96 ? -15.152 2.140 9.148 1.00 97.50 96 LEU A C 1
ATOM 725 O O . LEU A 1 96 ? -14.419 1.152 9.133 1.00 97.50 96 LEU A O 1
ATOM 729 N N . LYS A 1 97 ? -15.133 3.031 10.144 1.00 98.50 97 LYS A N 1
ATOM 730 C CA . LYS A 1 97 ? -14.258 2.897 11.318 1.00 98.50 97 LYS A CA 1
ATOM 731 C C . LYS A 1 97 ? -14.528 1.607 12.089 1.00 98.50 97 LYS A C 1
ATOM 733 O O . LYS A 1 97 ? -13.591 0.883 12.408 1.00 98.50 97 LYS A O 1
ATOM 738 N N . ALA A 1 98 ? -15.796 1.284 12.336 1.00 97.88 98 ALA A N 1
ATOM 739 C CA . ALA A 1 98 ? -16.178 0.064 13.041 1.00 97.88 98 ALA A CA 1
ATOM 740 C C . ALA A 1 98 ? -15.806 -1.213 12.261 1.00 97.88 98 ALA A C 1
ATOM 742 O O . ALA A 1 98 ? -15.314 -2.162 12.867 1.00 97.88 98 ALA A O 1
ATOM 743 N N . MET A 1 99 ? -15.966 -1.232 10.929 1.00 97.25 99 MET A N 1
ATOM 744 C CA . MET A 1 99 ? -15.499 -2.332 10.066 1.00 97.25 99 MET A CA 1
ATOM 745 C C . MET A 1 99 ? -13.985 -2.521 10.176 1.00 97.25 99 MET A C 1
ATOM 747 O O . MET A 1 99 ? -13.509 -3.648 10.222 1.00 97.25 99 MET A O 1
ATOM 751 N N . GLN A 1 100 ? -13.243 -1.423 10.308 1.00 98.12 100 GLN A N 1
ATOM 752 C CA . GLN A 1 100 ? -11.800 -1.407 10.547 1.00 98.12 100 GLN A CA 1
ATOM 753 C C . GLN A 1 100 ? -11.428 -1.600 12.027 1.00 98.12 100 GLN A C 1
ATOM 755 O O . GLN A 1 100 ? -10.293 -1.339 12.419 1.00 98.12 100 GLN A O 1
ATOM 760 N N . TYR A 1 101 ? -12.348 -2.048 12.883 1.00 98.06 101 TYR A N 1
ATOM 761 C CA . TYR A 1 101 ? -12.109 -2.293 14.312 1.00 98.06 101 TYR A CA 1
ATOM 762 C C . TYR A 1 101 ? -11.747 -1.036 15.138 1.00 98.06 101 TYR A C 1
ATOM 764 O O . TYR A 1 101 ? -11.326 -1.145 16.291 1.00 98.06 101 TYR A O 1
ATOM 772 N N . ASP A 1 102 ? -11.934 0.169 14.590 1.00 98.12 102 ASP A N 1
ATOM 773 C CA . ASP A 1 102 ? -11.844 1.453 15.301 1.00 98.12 102 ASP A CA 1
ATOM 774 C C . ASP A 1 102 ? -13.201 1.795 15.940 1.00 98.12 102 ASP A C 1
ATOM 776 O O . ASP A 1 102 ? -13.864 2.770 15.583 1.00 98.12 102 ASP A O 1
ATOM 780 N N . TYR A 1 103 ? -13.659 0.946 16.867 1.00 98.12 103 TYR A N 1
ATOM 781 C CA . TYR A 1 103 ? -14.963 1.126 17.517 1.00 98.12 103 TYR A CA 1
ATOM 782 C C . TYR A 1 103 ? -15.027 2.422 18.331 1.00 98.12 103 TYR A C 1
ATOM 784 O O . TYR A 1 103 ? -16.035 3.123 18.296 1.00 98.12 103 TYR A O 1
ATOM 792 N N . ASP A 1 104 ? -13.937 2.773 19.016 1.00 98.12 104 ASP A N 1
ATOM 793 C CA . ASP A 1 104 ? -13.846 4.023 19.771 1.00 98.12 104 ASP A CA 1
ATOM 794 C C . ASP A 1 104 ? -13.915 5.245 18.853 1.00 98.12 104 ASP A C 1
ATOM 796 O O . ASP A 1 104 ? -14.672 6.179 19.128 1.00 98.12 104 ASP A O 1
ATOM 800 N N . GLY A 1 105 ? -13.199 5.231 17.725 1.00 98.19 105 GLY A N 1
ATOM 801 C CA . GLY A 1 105 ? -13.302 6.287 16.726 1.00 98.19 105 GLY A CA 1
ATOM 802 C C . GLY A 1 105 ? -14.690 6.367 16.088 1.00 98.19 105 GLY A C 1
ATOM 803 O O . GLY A 1 105 ? -15.184 7.472 15.857 1.00 98.19 105 GLY A O 1
ATOM 804 N N . ALA A 1 106 ? -15.351 5.232 15.841 1.00 98.50 106 ALA A N 1
ATOM 805 C CA . ALA A 1 106 ? -16.719 5.188 15.320 1.00 98.50 106 ALA A CA 1
ATOM 806 C C . ALA A 1 106 ? -17.726 5.834 16.288 1.00 98.50 106 ALA A C 1
ATOM 808 O O . ALA A 1 106 ? -18.552 6.655 15.879 1.00 98.50 106 ALA A O 1
ATOM 809 N N . ILE A 1 107 ? -17.628 5.509 17.581 1.00 98.62 107 ILE A N 1
ATOM 810 C CA . ILE A 1 107 ? -18.460 6.091 18.644 1.00 98.62 107 ILE A CA 1
ATOM 811 C C . ILE A 1 107 ? -18.187 7.592 18.770 1.00 98.62 107 ILE A C 1
ATOM 813 O O . ILE A 1 107 ? -19.126 8.391 18.728 1.00 98.62 107 ILE A O 1
ATOM 817 N N . ALA A 1 108 ? -16.914 7.989 18.860 1.00 98.56 108 ALA A N 1
ATOM 818 C CA . ALA A 1 108 ? -16.515 9.388 18.988 1.00 98.56 108 ALA A CA 1
ATOM 819 C C . ALA A 1 108 ? -17.003 10.239 17.805 1.00 98.56 108 ALA A C 1
ATOM 821 O O . ALA A 1 108 ? -17.445 11.373 17.994 1.00 98.56 108 ALA A O 1
ATOM 822 N N . GLN A 1 109 ? -16.984 9.685 16.591 1.00 98.12 109 GLN A N 1
ATOM 823 C CA . GLN A 1 109 ? -17.477 10.370 15.402 1.00 98.12 109 GLN A CA 1
ATOM 824 C C . GLN A 1 109 ? -18.970 10.703 15.504 1.00 98.12 109 GLN A C 1
ATOM 826 O O . GLN A 1 109 ? -19.356 11.842 15.242 1.00 98.12 109 GLN A O 1
ATOM 831 N N . ILE A 1 110 ? -19.806 9.758 15.935 1.00 98.38 110 ILE A N 1
ATOM 832 C CA . ILE A 1 110 ? -21.240 10.015 16.130 1.00 98.38 110 ILE A CA 1
ATOM 833 C C . ILE A 1 110 ? -21.462 11.001 17.282 1.00 98.38 110 ILE A C 1
ATOM 835 O O . ILE A 1 110 ? -22.241 11.944 17.148 1.00 98.38 110 ILE A O 1
ATOM 839 N N . GLN A 1 111 ? -20.746 10.827 18.396 1.00 98.31 111 GLN A N 1
ATOM 840 C CA . GLN A 1 111 ? -20.873 11.697 19.570 1.00 98.31 111 GLN A CA 1
ATOM 841 C C . GLN A 1 111 ? -20.435 13.144 19.311 1.00 98.31 111 GLN A C 1
ATOM 843 O O . GLN A 1 111 ? -20.850 14.048 20.037 1.00 98.31 111 GLN A O 1
ATOM 848 N N . SER A 1 112 ? -19.625 13.383 18.275 1.00 98.00 112 SER A N 1
ATOM 849 C CA . SER A 1 112 ? -19.222 14.732 17.869 1.00 98.00 112 SER A CA 1
ATOM 850 C C . SER A 1 112 ? -20.369 15.567 17.283 1.00 98.00 112 SER A C 1
ATOM 852 O O . SER A 1 112 ? -20.263 16.794 17.224 1.00 98.00 112 SER A O 1
ATOM 854 N N . ILE A 1 113 ? -21.476 14.933 16.876 1.00 98.19 113 ILE A N 1
ATOM 855 C CA . ILE A 1 113 ? -22.628 15.620 16.291 1.00 98.19 113 ILE A CA 1
ATOM 856 C C . ILE A 1 113 ? -23.547 16.174 17.394 1.00 98.19 113 ILE A C 1
ATOM 858 O O . ILE A 1 113 ? -24.045 15.413 18.229 1.00 98.19 113 ILE A O 1
ATOM 862 N N . PRO A 1 114 ? -23.846 17.488 17.409 1.00 97.94 114 PRO A N 1
ATOM 863 C CA . PRO A 1 114 ? -24.796 18.061 18.359 1.00 97.94 114 PRO A CA 1
ATOM 864 C C . PRO A 1 114 ? -26.178 17.403 18.265 1.00 97.94 114 PRO A C 1
ATOM 866 O O . PRO A 1 114 ? -26.727 17.252 17.176 1.00 97.94 114 PRO A O 1
ATOM 869 N N . GLY A 1 115 ? -26.751 17.032 19.413 1.00 96.81 115 GLY A N 1
ATOM 870 C CA . GLY A 1 115 ? -28.057 16.365 19.476 1.00 96.81 115 GLY A CA 1
ATOM 871 C C . GLY A 1 115 ? -28.028 14.874 19.127 1.00 96.81 115 GLY A C 1
ATOM 872 O O . GLY A 1 115 ? -29.090 14.284 18.957 1.00 96.81 115 GLY A O 1
ATOM 873 N N . TYR A 1 116 ? -26.849 14.235 19.042 1.00 97.31 116 TYR A N 1
ATOM 874 C CA . TYR A 1 116 ? -26.766 12.812 18.690 1.00 97.31 116 TYR A CA 1
ATOM 875 C C . TYR A 1 116 ? -27.602 11.903 19.602 1.00 97.31 116 TYR A C 1
ATOM 877 O O . TYR A 1 116 ? -28.125 10.893 19.143 1.00 97.31 116 TYR A O 1
ATOM 885 N N . ALA A 1 117 ? -27.732 12.263 20.883 1.00 96.69 117 ALA A N 1
ATOM 886 C CA . ALA A 1 117 ? -28.459 11.482 21.879 1.00 96.69 117 ALA A CA 1
ATOM 887 C C . ALA A 1 117 ? -29.976 11.441 21.625 1.00 96.69 117 ALA A C 1
ATOM 889 O O . ALA A 1 117 ? -30.634 10.501 22.062 1.00 96.69 117 ALA A O 1
ATOM 890 N N . ASP A 1 118 ? -30.512 12.424 20.896 1.00 97.56 118 ASP A N 1
ATOM 891 C CA . ASP A 1 118 ? -31.924 12.483 20.503 1.00 97.56 118 ASP A CA 1
ATOM 892 C C . ASP A 1 118 ? -32.177 11.776 19.156 1.00 97.56 118 ASP A C 1
ATOM 894 O O . ASP A 1 118 ? -33.323 11.607 18.739 1.00 97.56 118 ASP A O 1
ATOM 898 N N . ASN A 1 119 ? -31.116 11.356 18.454 1.00 97.50 119 ASN A N 1
ATOM 899 C CA . ASN A 1 119 ? -31.207 10.618 17.199 1.00 97.50 119 ASN A CA 1
ATOM 900 C C . ASN A 1 119 ? -31.151 9.105 17.469 1.00 97.50 119 ASN A C 1
ATOM 902 O O . ASN A 1 119 ? -30.092 8.537 17.742 1.00 97.50 119 ASN A O 1
ATOM 906 N N . GLU A 1 120 ? -32.295 8.432 17.332 1.00 96.12 120 GLU A N 1
ATOM 907 C CA . GLU A 1 120 ? -32.432 6.986 17.567 1.00 96.12 120 GLU A CA 1
ATOM 908 C C . GLU A 1 120 ? -31.467 6.136 16.722 1.00 96.12 120 GLU A C 1
ATOM 910 O O . GLU A 1 120 ? -30.947 5.126 17.206 1.00 96.12 120 GLU A O 1
ATOM 915 N N . THR A 1 121 ? -31.172 6.552 15.482 1.00 95.75 121 THR A N 1
ATOM 916 C CA . THR A 1 121 ? -30.223 5.840 14.604 1.00 95.75 121 THR A CA 1
ATOM 917 C C . THR A 1 121 ? -28.816 5.911 15.181 1.00 95.75 121 THR A C 1
ATOM 919 O O . THR A 1 121 ? -28.123 4.899 15.256 1.00 95.75 121 THR A O 1
ATOM 922 N N . TYR A 1 122 ? -28.400 7.090 15.637 1.00 97.88 122 TYR A N 1
ATOM 923 C CA . TYR A 1 122 ? -27.075 7.312 16.212 1.00 97.88 122 TYR A CA 1
ATOM 924 C C . TYR A 1 122 ? -26.885 6.553 17.523 1.00 97.88 122 TYR A C 1
ATOM 926 O O . TYR A 1 122 ? -25.864 5.889 17.705 1.00 97.88 122 TYR A O 1
ATOM 934 N N . VAL A 1 123 ? -27.887 6.588 18.405 1.00 97.44 123 VAL A N 1
ATOM 935 C CA . VAL A 1 123 ? -27.881 5.811 19.652 1.00 97.44 123 VAL A CA 1
ATOM 936 C C . VAL A 1 123 ? -27.774 4.312 19.357 1.00 97.44 123 VAL A C 1
ATOM 938 O O . VAL A 1 123 ? -26.956 3.628 19.973 1.00 97.44 123 VAL A O 1
ATOM 941 N N . SER A 1 124 ? -28.528 3.810 18.375 1.00 95.88 124 SER A N 1
ATOM 942 C CA . SER A 1 124 ? -28.481 2.397 17.968 1.00 95.88 124 SER A CA 1
ATOM 943 C C . SER A 1 124 ? -27.119 2.000 17.385 1.00 95.88 124 SER A C 1
ATOM 945 O O . SER A 1 124 ? -26.600 0.929 17.701 1.00 95.88 124 SER A O 1
ATOM 947 N N . CYS A 1 125 ? -26.501 2.868 16.576 1.00 97.19 125 CYS A N 1
ATOM 948 C CA . CYS A 1 125 ? -25.150 2.646 16.053 1.00 97.19 125 CYS A CA 1
ATOM 949 C C . CYS A 1 125 ? -24.125 2.538 17.189 1.00 97.19 125 CYS A C 1
ATOM 951 O O . CYS A 1 125 ? -23.369 1.572 17.234 1.00 97.19 125 CYS A O 1
ATOM 953 N N . ILE A 1 126 ? -24.138 3.480 18.141 1.00 97.94 126 ILE A N 1
ATOM 954 C CA . ILE A 1 126 ? -23.227 3.468 19.299 1.00 97.94 126 ILE A CA 1
ATOM 955 C C . ILE A 1 126 ? -23.391 2.176 20.108 1.00 97.94 126 ILE A C 1
ATOM 957 O O . ILE A 1 126 ? -22.396 1.550 20.463 1.00 97.94 126 ILE A O 1
ATOM 961 N N . GLN A 1 127 ? -24.628 1.737 20.363 1.00 96.75 127 GLN A N 1
ATOM 962 C CA . GLN A 1 127 ? -24.887 0.475 21.065 1.00 96.75 127 GLN A CA 1
ATOM 963 C C . GLN A 1 127 ? -24.326 -0.740 20.309 1.00 96.75 127 GLN A C 1
ATOM 965 O O . GLN A 1 127 ? -23.746 -1.631 20.932 1.00 96.75 127 GLN A O 1
ATOM 970 N N . SER A 1 128 ? -24.456 -0.768 18.977 1.00 96.44 128 SER A N 1
ATOM 971 C CA . SER A 1 128 ? -23.867 -1.820 18.137 1.00 96.44 128 SER A CA 1
ATOM 972 C C . SER A 1 128 ? -22.333 -1.816 18.217 1.00 96.44 128 SER A C 1
ATOM 974 O O . SER A 1 128 ? -21.725 -2.861 18.457 1.00 96.44 128 SER A O 1
ATOM 976 N N . TYR A 1 129 ? -21.695 -0.644 18.128 1.00 97.69 129 TYR A N 1
ATOM 977 C CA . TYR A 1 129 ? -20.236 -0.522 18.221 1.00 97.69 129 TYR A CA 1
ATOM 978 C C . TYR A 1 129 ? -19.696 -0.935 19.596 1.00 97.69 129 TYR A C 1
ATOM 980 O O . TYR A 1 129 ? -18.699 -1.650 19.663 1.00 97.69 129 TYR A O 1
ATOM 988 N N . GLU A 1 130 ? -20.362 -0.553 20.690 1.00 97.50 130 GLU A N 1
ATOM 989 C CA . GLU A 1 130 ? -19.993 -0.985 22.048 1.00 97.50 130 GLU A CA 1
ATOM 990 C C . GLU A 1 130 ? -20.137 -2.504 22.219 1.00 97.50 130 GLU A C 1
ATOM 992 O O . GLU A 1 130 ? -19.280 -3.158 22.819 1.00 97.50 130 GLU A O 1
ATOM 997 N N . SER A 1 131 ? -21.186 -3.096 21.636 1.00 95.88 131 SER A N 1
ATOM 998 C CA . SER A 1 131 ? -21.360 -4.551 21.614 1.00 95.88 131 SER A CA 1
ATOM 999 C C . SER A 1 131 ? -20.203 -5.241 20.885 1.00 95.88 131 SER A C 1
ATOM 1001 O O . SER A 1 131 ? -19.592 -6.152 21.446 1.00 95.88 131 SER A O 1
ATOM 1003 N N . LEU A 1 132 ? -19.841 -4.783 19.682 1.00 95.19 132 LEU A N 1
ATOM 1004 C CA . LEU A 1 132 ? -18.711 -5.319 18.912 1.00 95.19 132 LEU A CA 1
ATOM 1005 C C . LEU A 1 132 ? -17.376 -5.152 19.651 1.00 95.19 132 LEU A C 1
ATOM 1007 O O . LEU A 1 132 ? -16.597 -6.103 19.759 1.00 95.19 132 LEU A O 1
ATOM 1011 N N . LYS A 1 133 ? -17.139 -3.974 20.232 1.00 96.38 133 LYS A N 1
ATOM 1012 C CA . LYS A 1 133 ? -15.959 -3.682 21.052 1.00 96.38 133 LYS A CA 1
ATOM 1013 C C . LYS A 1 133 ? -15.832 -4.643 22.230 1.00 96.38 133 LYS A C 1
ATOM 1015 O O . LYS A 1 133 ? -14.744 -5.157 22.475 1.00 96.38 133 LYS A O 1
ATOM 1020 N N . SER A 1 134 ? -16.932 -4.933 22.927 1.00 95.75 134 SER A N 1
ATOM 1021 C CA . SER A 1 134 ? -16.930 -5.834 24.091 1.00 95.75 134 SER A CA 1
ATOM 1022 C C . SER A 1 134 ? -16.538 -7.283 23.762 1.00 95.75 134 SER A C 1
ATOM 1024 O O . SER A 1 134 ? -16.150 -8.041 24.652 1.00 95.75 134 SER A O 1
ATOM 1026 N N . GLN A 1 135 ? -16.620 -7.672 22.488 1.00 92.81 135 GLN A N 1
ATOM 1027 C CA . GLN A 1 135 ? -16.279 -9.011 22.003 1.00 92.81 135 GLN A CA 1
ATOM 1028 C C . GLN A 1 135 ? -14.841 -9.115 21.483 1.00 92.81 135 GLN A C 1
ATOM 1030 O O . GLN A 1 135 ? -14.343 -10.230 21.282 1.00 92.81 135 GLN A O 1
ATOM 1035 N N . ALA A 1 136 ? -14.181 -7.980 21.241 1.00 95.38 136 ALA A N 1
ATOM 1036 C CA . ALA A 1 136 ? -12.796 -7.957 20.812 1.00 95.38 136 ALA A CA 1
ATOM 1037 C C . ALA A 1 136 ? -11.895 -8.517 21.919 1.00 95.38 136 ALA A C 1
ATOM 1039 O O . ALA A 1 136 ? -12.070 -8.247 23.108 1.00 95.38 136 ALA A O 1
ATOM 1040 N N . VAL A 1 137 ? -10.915 -9.317 21.518 1.00 96.88 137 VAL A N 1
ATOM 1041 C CA . VAL A 1 137 ? -9.918 -9.895 22.414 1.00 96.88 137 VAL A CA 1
ATOM 1042 C C . VAL A 1 137 ? -8.568 -9.266 22.128 1.00 96.88 137 VAL A C 1
ATOM 1044 O O . VAL A 1 137 ? -8.231 -8.977 20.979 1.00 96.88 137 VAL A O 1
ATOM 1047 N N . GLN A 1 138 ? -7.789 -9.049 23.182 1.00 96.94 138 GLN A N 1
ATOM 1048 C CA . GLN A 1 138 ? -6.430 -8.566 23.015 1.00 96.94 138 GLN A CA 1
ATOM 1049 C C . GLN A 1 138 ? -5.578 -9.647 22.341 1.00 96.94 138 GLN A C 1
ATOM 1051 O O . GLN A 1 138 ? -5.566 -10.800 22.779 1.00 96.94 138 GLN A O 1
ATOM 1056 N N . TRP A 1 139 ? -4.839 -9.272 21.302 1.00 96.12 139 TRP A N 1
ATOM 1057 C CA . TRP A 1 139 ? -3.767 -10.090 20.754 1.00 96.12 139 TRP A CA 1
ATOM 1058 C C . TRP A 1 139 ? -2.554 -10.029 21.684 1.00 96.12 139 TRP A C 1
ATOM 1060 O O . TRP A 1 139 ? -2.067 -8.948 22.008 1.00 96.12 139 TRP A O 1
ATOM 1070 N N . THR A 1 140 ? -2.062 -11.187 22.119 1.00 94.19 140 THR A N 1
ATOM 1071 C CA . THR A 1 140 ? -0.968 -11.279 23.102 1.00 94.19 140 THR A CA 1
ATOM 1072 C C . THR A 1 140 ? 0.295 -11.942 22.557 1.00 94.19 140 THR A C 1
ATOM 1074 O O . THR A 1 140 ? 1.306 -11.978 23.249 1.00 94.19 140 THR A O 1
ATOM 1077 N N . ASP A 1 141 ? 0.259 -12.478 21.336 1.00 94.19 141 ASP A N 1
ATOM 1078 C CA . ASP A 1 141 ? 1.345 -13.276 20.752 1.00 94.19 141 ASP A CA 1
ATOM 1079 C C . ASP A 1 141 ? 2.115 -12.460 19.699 1.00 94.19 141 ASP A C 1
ATOM 1081 O O . ASP A 1 141 ? 2.021 -12.691 18.492 1.00 94.19 141 ASP A O 1
ATOM 1085 N N . TYR A 1 142 ? 2.799 -11.407 20.154 1.00 92.62 142 TYR A N 1
ATOM 1086 C CA . TYR A 1 142 ? 3.452 -10.421 19.279 1.00 92.62 142 TYR A CA 1
ATOM 1087 C C . TYR A 1 142 ? 4.560 -11.030 18.409 1.00 92.62 142 TYR A C 1
ATOM 1089 O O . TYR A 1 142 ? 4.743 -10.602 17.273 1.00 92.62 142 TYR A O 1
ATOM 1097 N N . ASP A 1 143 ? 5.230 -12.081 18.887 1.00 91.31 143 ASP A N 1
ATOM 1098 C CA . ASP A 1 143 ? 6.285 -12.783 18.140 1.00 91.31 143 ASP A CA 1
ATOM 1099 C C . ASP A 1 143 ? 5.744 -13.572 16.934 1.00 91.31 143 ASP A C 1
ATOM 1101 O O . ASP A 1 143 ? 6.512 -14.039 16.093 1.00 91.31 143 ASP A O 1
ATOM 1105 N N . LYS A 1 144 ? 4.418 -13.736 16.832 1.00 93.69 144 LYS A N 1
ATOM 1106 C CA . LYS A 1 144 ? 3.746 -14.411 15.712 1.00 93.69 144 LYS A CA 1
ATOM 1107 C C . LYS A 1 144 ? 3.097 -13.457 14.716 1.00 93.69 144 LYS A C 1
ATOM 1109 O O . LYS A 1 144 ? 2.428 -13.923 13.789 1.00 93.69 144 LYS A O 1
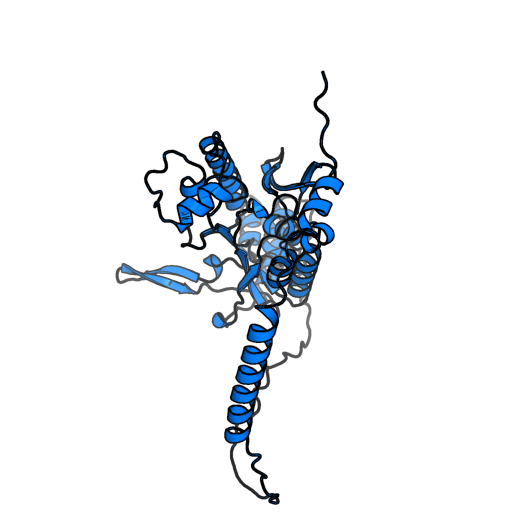ATOM 1114 N N . ILE A 1 145 ? 3.283 -12.147 14.872 1.00 96.44 145 ILE A N 1
ATOM 1115 C CA . ILE A 1 145 ? 2.854 -11.189 13.852 1.00 96.44 145 ILE A CA 1
ATOM 1116 C C . ILE A 1 145 ? 3.758 -11.380 12.637 1.00 96.44 145 ILE A C 1
ATOM 1118 O O . ILE A 1 145 ? 4.950 -11.090 12.671 1.00 96.44 145 ILE A O 1
ATOM 1122 N N . THR A 1 146 ? 3.189 -11.935 11.571 1.00 94.69 146 THR A N 1
ATOM 1123 C CA . THR A 1 146 ? 3.942 -12.241 10.352 1.00 94.69 146 THR A CA 1
ATOM 1124 C C . THR A 1 146 ? 4.129 -10.972 9.533 1.00 94.69 146 THR A C 1
ATOM 1126 O O . THR A 1 146 ? 3.182 -10.207 9.361 1.00 94.69 146 THR A O 1
ATOM 1129 N N . HIS A 1 147 ? 5.328 -10.776 8.992 1.00 96.88 147 HIS A N 1
ATOM 1130 C CA . HIS A 1 147 ? 5.596 -9.785 7.954 1.00 96.88 147 HIS A CA 1
ATOM 1131 C C . HIS A 1 147 ? 5.790 -10.520 6.629 1.00 96.88 147 HIS A C 1
ATOM 1133 O O . HIS A 1 147 ? 6.637 -11.408 6.533 1.00 96.88 147 HIS A O 1
ATOM 1139 N N . ILE A 1 148 ? 4.968 -10.188 5.636 1.00 97.06 148 ILE A N 1
ATOM 1140 C CA . ILE A 1 148 ? 5.120 -10.652 4.256 1.00 97.06 148 ILE A CA 1
ATOM 1141 C C . ILE A 1 148 ? 5.549 -9.488 3.373 1.00 97.06 148 ILE A C 1
ATOM 1143 O O . ILE A 1 148 ? 5.156 -8.346 3.612 1.00 97.06 148 ILE A O 1
ATOM 1147 N N . PHE A 1 149 ? 6.333 -9.778 2.344 1.00 97.44 149 PHE A N 1
ATOM 1148 C CA . PHE A 1 149 ? 6.703 -8.777 1.360 1.00 97.44 149 PHE A CA 1
ATOM 1149 C C . PHE A 1 149 ? 6.598 -9.329 -0.055 1.00 97.44 149 PHE A C 1
ATOM 1151 O O . PHE A 1 149 ? 6.668 -10.542 -0.265 1.00 97.44 149 PHE A O 1
ATOM 1158 N N . PHE A 1 150 ? 6.428 -8.414 -0.998 1.00 98.31 150 PHE A N 1
ATOM 1159 C CA . PHE A 1 150 ? 6.390 -8.674 -2.430 1.00 98.31 150 PHE A CA 1
ATOM 1160 C C . PHE A 1 150 ? 7.323 -7.688 -3.127 1.00 98.31 150 PHE A C 1
ATOM 1162 O O . PHE A 1 150 ? 7.536 -6.594 -2.619 1.00 98.31 150 PHE A O 1
ATOM 1169 N N . HIS A 1 151 ? 7.853 -8.061 -4.285 1.00 97.62 151 HIS A N 1
ATOM 1170 C CA . HIS A 1 151 ? 8.388 -7.085 -5.236 1.00 97.62 151 HIS A CA 1
ATOM 1171 C C . HIS A 1 151 ? 7.252 -6.578 -6.135 1.00 97.62 151 HIS A C 1
ATOM 1173 O O . HIS A 1 151 ? 6.117 -7.054 -6.018 1.00 97.62 151 HIS A O 1
ATOM 1179 N N . SER A 1 152 ? 7.570 -5.684 -7.074 1.00 97.62 152 SER A N 1
ATOM 1180 C CA . SER A 1 152 ? 6.614 -5.258 -8.096 1.00 97.62 152 SER A CA 1
ATOM 1181 C C . SER A 1 152 ? 5.965 -6.443 -8.819 1.00 97.62 152 SER A C 1
ATOM 1183 O O . SER A 1 152 ? 6.625 -7.425 -9.183 1.00 97.62 152 SER A O 1
ATOM 1185 N N . LEU A 1 153 ? 4.659 -6.343 -9.041 1.00 98.75 153 LEU A N 1
ATOM 1186 C CA . LEU A 1 153 ? 3.851 -7.412 -9.609 1.00 98.75 153 LEU A CA 1
ATOM 1187 C C . LEU A 1 153 ? 4.026 -7.521 -11.128 1.00 98.75 153 LEU A C 1
ATOM 1189 O O . LEU A 1 153 ? 4.149 -6.532 -11.855 1.00 98.75 153 LEU A O 1
ATOM 1193 N N . ILE A 1 154 ? 3.974 -8.756 -11.625 1.00 98.81 154 ILE A N 1
ATOM 1194 C CA . ILE A 1 154 ? 3.904 -9.037 -13.059 1.00 98.81 154 ILE A CA 1
ATOM 1195 C C . ILE A 1 154 ? 2.474 -8.767 -13.542 1.00 98.81 154 ILE A C 1
ATOM 1197 O O . ILE A 1 154 ? 1.530 -9.456 -13.141 1.00 98.81 154 ILE A O 1
ATOM 1201 N N . VAL A 1 155 ? 2.341 -7.796 -14.447 1.00 98.62 155 VAL A N 1
ATOM 1202 C CA . VAL A 1 155 ? 1.092 -7.425 -15.132 1.00 98.62 155 VAL A CA 1
ATOM 1203 C C . VAL A 1 155 ? 0.817 -8.375 -16.299 1.00 98.62 155 VAL A C 1
ATOM 1205 O O . VAL A 1 155 ? -0.288 -8.889 -16.444 1.00 98.62 155 VAL A O 1
ATOM 1208 N N . ASP A 1 156 ? 1.839 -8.639 -17.120 1.00 98.25 156 ASP A N 1
ATOM 1209 C CA . ASP A 1 156 ? 1.754 -9.501 -18.306 1.00 98.25 156 ASP A CA 1
ATOM 1210 C C . ASP A 1 156 ? 2.783 -10.634 -18.211 1.00 98.25 156 ASP A C 1
ATOM 1212 O O . ASP A 1 156 ? 3.963 -10.477 -18.542 1.00 98.25 156 ASP A O 1
ATOM 1216 N N . SER A 1 157 ? 2.316 -11.798 -17.758 1.00 97.81 157 SER A N 1
ATOM 1217 C CA . SER A 1 157 ? 3.143 -12.991 -17.564 1.00 97.81 157 SER A CA 1
ATOM 1218 C C . SER A 1 157 ? 3.760 -13.510 -18.858 1.00 97.81 157 SER A C 1
ATOM 1220 O O . SER A 1 157 ? 4.890 -13.994 -18.848 1.00 97.81 157 SER A O 1
ATOM 1222 N N . GLU A 1 158 ? 3.064 -13.403 -19.991 1.00 97.75 158 GLU A N 1
ATOM 1223 C CA . GLU A 1 158 ? 3.619 -13.853 -21.269 1.00 97.75 158 GLU A CA 1
ATOM 1224 C C . GLU A 1 158 ? 4.822 -12.988 -21.672 1.00 97.75 158 GLU A C 1
ATOM 1226 O O . GLU A 1 158 ? 5.834 -13.529 -22.120 1.00 97.75 158 GLU A O 1
ATOM 1231 N N . LEU A 1 159 ? 4.750 -11.664 -21.481 1.00 97.19 159 LEU A N 1
ATOM 1232 C CA . LEU A 1 159 ? 5.894 -10.775 -21.717 1.00 97.19 159 LEU A CA 1
ATOM 1233 C C . LEU A 1 159 ? 7.029 -11.033 -20.724 1.00 97.19 159 LEU A C 1
ATOM 1235 O O . LEU A 1 159 ? 8.186 -11.151 -21.140 1.00 97.19 159 LEU A O 1
ATOM 1239 N N . ALA A 1 160 ? 6.710 -11.162 -19.435 1.00 97.81 160 ALA A N 1
ATOM 1240 C CA . ALA A 1 160 ? 7.705 -11.392 -18.391 1.00 97.81 160 ALA A CA 1
ATOM 1241 C C . ALA A 1 160 ? 8.493 -12.682 -18.634 1.00 97.81 160 ALA A C 1
ATOM 1243 O O . ALA A 1 160 ? 9.730 -12.665 -18.650 1.00 97.81 160 ALA A O 1
ATOM 1244 N N . PHE A 1 161 ? 7.801 -13.785 -18.924 1.00 97.62 161 PHE A N 1
ATOM 1245 C CA . PHE A 1 161 ? 8.434 -15.089 -19.108 1.00 97.62 161 PHE A CA 1
ATOM 1246 C C . PHE A 1 161 ? 9.007 -15.318 -20.516 1.00 97.62 161 PHE A C 1
ATOM 1248 O O . PHE A 1 161 ? 9.816 -16.230 -20.703 1.00 97.62 161 PHE A O 1
ATOM 1255 N N . ALA A 1 162 ? 8.684 -14.463 -21.492 1.00 97.19 162 ALA A N 1
ATOM 1256 C CA . ALA A 1 162 ? 9.390 -14.399 -22.776 1.00 97.19 162 ALA A CA 1
ATOM 1257 C C . ALA A 1 162 ? 10.651 -13.511 -22.738 1.00 97.19 162 ALA A C 1
ATOM 1259 O O . ALA A 1 162 ? 11.457 -13.545 -23.675 1.00 97.19 162 ALA A O 1
ATOM 1260 N N . SER A 1 163 ? 10.828 -12.704 -21.688 1.00 95.94 163 SER A N 1
ATOM 1261 C CA . SER A 1 163 ? 11.967 -11.795 -21.554 1.00 95.94 163 SER A CA 1
ATOM 1262 C C . SER A 1 163 ? 13.279 -12.534 -21.253 1.00 95.94 163 SER A C 1
ATOM 1264 O O . SER A 1 163 ? 13.304 -13.681 -20.806 1.00 95.94 163 SER A O 1
ATOM 1266 N N . TYR A 1 164 ? 14.408 -11.843 -21.434 1.00 95.38 164 TYR A N 1
ATOM 1267 C CA . TYR A 1 164 ? 15.728 -12.369 -21.061 1.00 95.38 164 TYR A CA 1
ATOM 1268 C C . TYR A 1 164 ? 15.921 -12.533 -19.540 1.00 95.38 164 TYR A C 1
ATOM 1270 O O . TYR A 1 164 ? 16.915 -13.123 -19.119 1.00 95.38 164 TYR A O 1
ATOM 1278 N N . LYS A 1 165 ? 14.986 -12.005 -18.739 1.00 95.94 165 LYS A N 1
ATOM 1279 C CA . LYS A 1 165 ? 14.955 -12.025 -17.273 1.00 95.94 165 LYS A CA 1
ATOM 1280 C C . LYS A 1 165 ? 13.982 -13.060 -16.704 1.00 95.94 165 LYS A C 1
ATOM 1282 O O . LYS A 1 165 ? 13.827 -13.127 -15.492 1.00 95.94 165 LYS A O 1
ATOM 1287 N N . SER A 1 166 ? 13.361 -13.889 -17.545 1.00 96.94 166 SER A N 1
ATOM 1288 C CA . SER A 1 166 ? 12.303 -14.823 -17.135 1.00 96.94 166 SER A CA 1
ATOM 1289 C C . SER A 1 166 ? 12.663 -15.700 -15.933 1.00 96.94 166 SER A C 1
ATOM 1291 O O . SER A 1 166 ? 11.851 -15.826 -15.027 1.00 96.94 166 SER A O 1
ATOM 1293 N N . SER A 1 167 ? 13.882 -16.251 -15.887 1.00 97.12 167 SER A N 1
ATOM 1294 C CA . SER A 1 167 ? 14.339 -17.070 -14.753 1.00 97.12 167 SER A CA 1
ATOM 1295 C C . SER A 1 167 ? 14.509 -16.275 -13.457 1.00 97.12 167 SER A C 1
ATOM 1297 O O . SER A 1 167 ? 14.330 -16.851 -12.391 1.00 97.12 167 SER A O 1
ATOM 1299 N N . ASP A 1 168 ? 14.888 -14.997 -13.540 1.00 96.12 168 ASP A N 1
ATOM 1300 C CA . ASP A 1 168 ? 15.006 -14.135 -12.360 1.00 96.12 168 ASP A CA 1
ATOM 1301 C C . ASP A 1 168 ? 13.594 -13.792 -11.858 1.00 96.12 168 ASP A C 1
ATOM 1303 O O . ASP A 1 168 ? 13.315 -13.894 -10.668 1.00 96.12 168 ASP A O 1
ATOM 1307 N N . TYR A 1 169 ? 12.681 -13.448 -12.775 1.00 97.56 169 TYR A N 1
ATOM 1308 C CA . TYR A 1 169 ? 11.294 -13.124 -12.442 1.00 97.56 169 TYR A CA 1
ATOM 1309 C C . TYR A 1 169 ? 10.545 -14.303 -11.817 1.00 97.56 169 TYR A C 1
ATOM 1311 O O . TYR A 1 169 ? 9.916 -14.121 -10.782 1.00 97.56 169 TYR A O 1
ATOM 1319 N N . ASP A 1 170 ? 10.671 -15.509 -12.376 1.00 97.00 170 ASP A N 1
ATOM 1320 C CA . ASP A 1 170 ? 10.042 -16.734 -11.849 1.00 97.00 170 ASP A CA 1
ATOM 1321 C C . ASP A 1 170 ? 10.476 -17.059 -10.409 1.00 97.00 170 ASP A C 1
ATOM 1323 O O . ASP A 1 170 ? 9.747 -17.694 -9.652 1.00 97.00 170 ASP A O 1
ATOM 1327 N N . GLN A 1 171 ? 11.664 -16.604 -10.002 1.00 96.31 171 GLN A N 1
ATOM 1328 C CA . GLN A 1 171 ? 12.190 -16.876 -8.670 1.00 96.31 171 GLN A CA 1
ATOM 1329 C C . GLN A 1 171 ? 11.636 -15.934 -7.589 1.00 96.31 171 GLN A C 1
ATOM 1331 O O . GLN A 1 171 ? 11.531 -16.353 -6.434 1.00 96.31 171 GLN A O 1
ATOM 1336 N N . VAL A 1 172 ? 11.360 -14.665 -7.918 1.00 95.12 172 VAL A N 1
ATOM 1337 C CA . VAL A 1 172 ? 11.151 -13.611 -6.897 1.00 95.12 172 VAL A CA 1
ATOM 1338 C C . VAL A 1 172 ? 9.944 -12.702 -7.125 1.00 95.12 172 VAL A C 1
ATOM 1340 O O . VAL A 1 172 ? 9.613 -11.922 -6.230 1.00 95.12 172 VAL A O 1
ATOM 1343 N N . MET A 1 173 ? 9.303 -12.769 -8.292 1.00 97.75 173 MET A N 1
ATOM 1344 C CA . MET A 1 173 ? 8.174 -11.909 -8.649 1.00 97.75 173 MET A CA 1
ATOM 1345 C C . MET A 1 173 ? 6.859 -12.680 -8.546 1.00 97.75 173 MET A C 1
ATOM 1347 O O . MET A 1 173 ? 6.813 -13.893 -8.728 1.00 97.75 173 MET A O 1
ATOM 1351 N N . THR A 1 174 ? 5.778 -11.966 -8.254 1.00 98.56 174 THR A N 1
ATOM 1352 C CA . THR A 1 174 ? 4.416 -12.513 -8.168 1.00 98.56 174 THR A CA 1
ATOM 1353 C C . THR A 1 174 ? 3.559 -11.855 -9.238 1.00 98.56 174 THR A C 1
ATOM 1355 O O . THR A 1 174 ? 3.713 -10.666 -9.513 1.00 98.56 174 THR A O 1
ATOM 1358 N N . THR A 1 175 ? 2.664 -12.598 -9.876 1.00 98.81 175 THR A N 1
ATOM 1359 C CA . THR A 1 175 ? 1.687 -12.004 -10.800 1.00 98.81 175 THR A CA 1
ATOM 1360 C C . THR A 1 175 ? 0.580 -11.275 -10.041 1.00 98.81 175 THR A C 1
ATOM 1362 O O . THR A 1 175 ? 0.305 -11.577 -8.880 1.00 98.81 175 THR A O 1
ATOM 1365 N N . ILE A 1 176 ? -0.103 -10.332 -10.695 1.00 98.81 176 ILE A N 1
ATOM 1366 C CA . ILE A 1 176 ? -1.259 -9.649 -10.086 1.00 98.81 176 ILE A CA 1
ATOM 1367 C C . ILE A 1 176 ? -2.323 -10.648 -9.611 1.00 98.81 176 ILE A C 1
ATOM 1369 O O . ILE A 1 176 ? -2.877 -10.490 -8.524 1.00 98.81 176 ILE A O 1
ATOM 1373 N N . GLU A 1 177 ? -2.604 -11.682 -10.403 1.00 98.56 177 GLU A N 1
ATOM 1374 C CA . GLU A 1 177 ? -3.633 -12.668 -10.063 1.00 98.56 177 GLU A CA 1
ATOM 1375 C C . GLU A 1 177 ? -3.213 -13.544 -8.875 1.00 98.56 177 GLU A C 1
ATOM 1377 O O . GLU A 1 177 ? -4.004 -13.733 -7.954 1.00 98.56 177 GLU A O 1
ATOM 1382 N N . GLU A 1 178 ? -1.950 -13.979 -8.806 1.00 98.81 178 GLU A N 1
ATOM 1383 C CA . GLU A 1 178 ? -1.434 -14.679 -7.621 1.00 98.81 178 GLU A CA 1
ATOM 1384 C C . GLU A 1 178 ? -1.487 -13.795 -6.371 1.00 98.81 178 GLU A C 1
ATOM 1386 O O . GLU A 1 178 ? -1.872 -14.269 -5.303 1.00 98.81 178 GLU A O 1
ATOM 1391 N N . PHE A 1 179 ? -1.140 -12.509 -6.483 1.00 98.88 179 PHE A N 1
ATOM 1392 C CA . PHE A 1 179 ? -1.229 -11.578 -5.359 1.00 98.88 179 PHE A CA 1
ATOM 1393 C C . PHE A 1 179 ? -2.671 -11.451 -4.851 1.00 98.88 179 PHE A C 1
ATOM 1395 O O . PHE A 1 179 ? -2.904 -11.578 -3.647 1.00 98.88 179 PHE A O 1
ATOM 1402 N N . LYS A 1 180 ? -3.648 -11.271 -5.750 1.00 98.81 180 LYS A N 1
ATOM 1403 C CA . LYS A 1 180 ? -5.077 -11.224 -5.393 1.00 98.81 180 LYS A CA 1
ATOM 1404 C C . LYS A 1 180 ? -5.535 -12.514 -4.712 1.00 98.81 180 LYS A C 1
ATOM 1406 O O . LYS A 1 180 ? -6.176 -12.444 -3.664 1.00 98.81 180 LYS A O 1
ATOM 1411 N N . ASP A 1 181 ? -5.160 -13.673 -5.249 1.00 98.81 181 ASP A N 1
ATOM 1412 C CA . ASP A 1 181 ? -5.487 -14.975 -4.659 1.00 98.81 181 ASP A CA 1
ATOM 1413 C C . ASP A 1 181 ? -4.868 -15.138 -3.262 1.00 98.81 181 ASP A C 1
ATOM 1415 O O . ASP A 1 181 ? -5.516 -15.653 -2.343 1.00 98.81 181 ASP A O 1
ATOM 1419 N N . ILE A 1 182 ? -3.632 -14.667 -3.061 1.00 98.75 182 ILE A N 1
ATOM 1420 C CA . ILE A 1 182 ? -2.971 -14.668 -1.750 1.00 98.75 182 ILE A CA 1
ATOM 1421 C C . ILE A 1 182 ? -3.718 -13.748 -0.777 1.00 98.75 182 ILE A C 1
ATOM 1423 O O . ILE A 1 182 ? -4.028 -14.197 0.330 1.00 98.75 182 ILE A O 1
ATOM 1427 N N . MET A 1 183 ? -4.046 -12.510 -1.171 1.00 98.69 183 MET A N 1
ATOM 1428 C CA . MET A 1 183 ? -4.798 -11.564 -0.331 1.00 98.69 183 MET A CA 1
ATOM 1429 C C . MET A 1 183 ? -6.166 -12.129 0.062 1.00 98.69 183 MET A C 1
ATOM 1431 O O . MET A 1 183 ? -6.501 -12.138 1.249 1.00 98.69 183 MET A O 1
ATOM 1435 N N . GLN A 1 184 ? -6.907 -12.704 -0.890 1.00 98.75 184 GLN A N 1
ATOM 1436 C CA . GLN A 1 184 ? -8.194 -13.348 -0.623 1.00 98.75 184 GLN A CA 1
ATOM 1437 C C . GLN A 1 184 ? -8.044 -14.534 0.339 1.00 98.75 184 GLN A C 1
ATOM 1439 O O . GLN A 1 184 ? -8.743 -14.614 1.348 1.00 98.75 184 GLN A O 1
ATOM 1444 N N . SER A 1 185 ? -7.085 -15.431 0.094 1.00 98.69 185 SER A N 1
ATOM 1445 C CA . SER A 1 185 ? -6.818 -16.570 0.984 1.00 98.69 185 SER A CA 1
ATOM 1446 C C . SER A 1 185 ? -6.434 -16.113 2.396 1.00 98.69 185 SER A C 1
ATOM 1448 O O . SER A 1 185 ? -6.816 -16.749 3.382 1.00 98.69 185 SER A O 1
ATOM 1450 N N . MET A 1 186 ? -5.663 -15.031 2.525 1.00 98.31 186 MET A N 1
ATOM 1451 C CA . MET A 1 186 ? -5.312 -14.452 3.821 1.00 98.31 186 MET A CA 1
ATOM 1452 C C . MET A 1 186 ? -6.542 -13.878 4.526 1.00 98.31 186 MET A C 1
ATOM 1454 O O . MET A 1 186 ? -6.765 -14.193 5.698 1.00 98.31 186 MET A O 1
ATOM 1458 N N . TYR A 1 187 ? -7.367 -13.113 3.816 1.00 98.44 187 TYR A N 1
ATOM 1459 C CA . TYR A 1 187 ? -8.626 -12.583 4.331 1.00 98.44 187 TYR A CA 1
ATOM 1460 C C . TYR A 1 187 ? -9.550 -13.697 4.847 1.00 98.44 187 TYR A C 1
ATOM 1462 O O . TYR A 1 187 ? -9.950 -13.675 6.016 1.00 98.44 187 TYR A O 1
ATOM 1470 N N . ASP A 1 188 ? -9.777 -14.740 4.044 1.00 98.25 188 ASP A N 1
ATOM 1471 C CA . ASP A 1 188 ? -10.617 -15.894 4.397 1.00 98.25 188 ASP A CA 1
ATOM 1472 C C . ASP A 1 188 ? -10.079 -16.657 5.621 1.00 98.25 188 ASP A C 1
ATOM 1474 O O . ASP A 1 188 ? -10.834 -17.200 6.432 1.00 98.25 188 ASP A O 1
ATOM 1478 N N . LYS A 1 189 ? -8.752 -16.680 5.797 1.00 97.56 189 LYS A N 1
ATOM 1479 C CA . LYS A 1 189 ? -8.066 -17.285 6.956 1.00 97.56 189 LYS A CA 1
ATOM 1480 C C . LYS A 1 189 ? -8.005 -16.366 8.181 1.00 97.56 189 LYS A C 1
ATOM 1482 O O . LYS A 1 189 ? -7.381 -16.741 9.188 1.00 97.56 189 LYS A O 1
ATOM 1487 N N . GLY A 1 190 ? -8.644 -15.200 8.111 1.00 97.44 190 GLY A N 1
ATOM 1488 C CA . GLY A 1 190 ? -8.794 -14.242 9.199 1.00 97.44 190 GLY A CA 1
ATOM 1489 C C . GLY A 1 190 ? -7.599 -13.315 9.401 1.00 97.44 190 GLY A C 1
ATOM 1490 O O . GLY A 1 190 ? -7.465 -12.750 10.482 1.00 97.44 190 GLY A O 1
ATOM 1491 N N . TYR A 1 191 ? -6.707 -13.164 8.425 1.00 98.50 191 TYR A N 1
ATOM 1492 C CA . TYR A 1 191 ? -5.609 -12.207 8.543 1.00 98.50 191 TYR A CA 1
ATOM 1493 C C . TYR A 1 191 ? -6.107 -10.763 8.393 1.00 98.50 191 TYR A C 1
ATOM 1495 O O . TYR A 1 191 ? -7.021 -10.491 7.619 1.00 98.50 191 TYR A O 1
ATOM 1503 N N . VAL A 1 192 ? -5.508 -9.850 9.158 1.00 98.69 192 VAL A N 1
ATOM 1504 C CA . VAL A 1 192 ? -5.831 -8.419 9.183 1.00 98.69 192 VAL A CA 1
ATOM 1505 C C . VAL A 1 192 ? -4.535 -7.619 9.096 1.00 98.69 192 VAL A C 1
ATOM 1507 O O . VAL A 1 192 ? -3.642 -7.789 9.928 1.00 98.69 192 VAL A O 1
ATOM 1510 N N . LEU A 1 193 ? -4.438 -6.752 8.096 1.00 98.81 193 LEU A N 1
ATOM 1511 C CA . LEU A 1 193 ? -3.304 -5.870 7.870 1.00 98.81 193 LEU A CA 1
ATOM 1512 C C . LEU A 1 193 ? -3.192 -4.856 9.011 1.00 98.81 193 LEU A C 1
ATOM 1514 O O . LEU A 1 193 ? -4.167 -4.180 9.349 1.00 98.81 193 LEU A O 1
ATOM 1518 N N . ILE A 1 194 ? -2.002 -4.725 9.590 1.00 98.56 194 ILE A N 1
ATOM 1519 C CA . ILE A 1 194 ? -1.701 -3.769 10.654 1.00 98.56 194 ILE A CA 1
ATOM 1520 C C . ILE A 1 194 ? -0.390 -3.024 10.373 1.00 98.56 194 ILE A C 1
ATOM 1522 O O . ILE A 1 194 ? 0.592 -3.608 9.924 1.00 98.56 194 ILE A O 1
ATOM 1526 N N . SER A 1 195 ? -0.376 -1.725 10.671 1.00 97.12 195 SER A N 1
ATOM 1527 C CA . SER A 1 195 ? 0.822 -0.879 10.628 1.00 97.12 195 SER A CA 1
ATOM 1528 C C . SER A 1 195 ? 1.795 -1.236 11.758 1.00 97.12 195 SER A C 1
ATOM 1530 O O . SER A 1 195 ? 1.379 -1.502 12.894 1.00 97.12 195 SER A O 1
ATOM 1532 N N . LEU A 1 196 ? 3.102 -1.154 11.487 1.00 94.62 196 LEU A N 1
ATOM 1533 C CA . LEU A 1 196 ? 4.144 -1.330 12.507 1.00 94.62 196 LEU A CA 1
ATOM 1534 C C . LEU A 1 196 ? 3.962 -0.350 13.675 1.00 94.62 196 LEU A C 1
ATOM 1536 O O . LEU A 1 196 ? 4.110 -0.731 14.841 1.00 94.62 196 LEU A O 1
ATOM 1540 N N . HIS A 1 197 ? 3.537 0.880 13.380 1.00 94.25 197 HIS A N 1
ATOM 1541 C CA . HIS A 1 197 ? 3.258 1.924 14.367 1.00 94.25 197 HIS A CA 1
ATOM 1542 C C . HIS A 1 197 ? 2.010 1.678 15.218 1.00 94.25 197 HIS A C 1
ATOM 1544 O O . HIS A 1 197 ? 1.765 2.439 16.153 1.00 94.25 197 HIS A O 1
ATOM 1550 N N . LYS A 1 198 ? 1.213 0.643 14.929 1.00 96.44 198 LYS A N 1
ATOM 1551 C CA . LYS A 1 198 ? 0.130 0.165 15.807 1.00 96.44 198 LYS A CA 1
ATOM 1552 C C . LYS A 1 198 ? 0.523 -1.079 16.604 1.00 96.44 198 LYS A C 1
ATOM 1554 O O . LYS A 1 198 ? -0.160 -1.416 17.566 1.00 96.44 198 LYS A O 1
ATOM 1559 N N . ILE A 1 199 ? 1.626 -1.735 16.245 1.00 96.81 199 ILE A N 1
ATOM 1560 C CA . ILE A 1 199 ? 2.186 -2.865 16.996 1.00 96.81 199 ILE A CA 1
ATOM 1561 C C . ILE A 1 199 ? 3.055 -2.352 18.145 1.00 96.81 199 ILE A C 1
ATOM 1563 O O . ILE A 1 199 ? 2.963 -2.848 19.270 1.00 96.81 199 ILE A O 1
ATOM 1567 N N . ALA A 1 200 ? 3.885 -1.343 17.880 1.00 95.12 200 ALA A N 1
ATOM 1568 C CA . ALA A 1 200 ? 4.789 -0.761 18.862 1.00 95.12 200 ALA A CA 1
ATOM 1569 C C . ALA A 1 200 ? 5.005 0.738 18.613 1.00 95.12 200 ALA A C 1
ATOM 1571 O O . ALA A 1 200 ? 4.762 1.239 17.516 1.00 95.12 200 ALA A O 1
ATOM 1572 N N . LYS A 1 201 ? 5.435 1.462 19.646 1.00 95.38 201 LYS A N 1
ATOM 1573 C CA . LYS A 1 201 ? 5.768 2.892 19.576 1.00 95.38 201 LYS A CA 1
ATOM 1574 C C . LYS A 1 201 ? 6.997 3.205 20.417 1.00 95.38 201 LYS A C 1
ATOM 1576 O O . LYS A 1 201 ? 7.274 2.512 21.391 1.00 95.38 201 LYS A O 1
ATOM 1581 N N . MET A 1 202 ? 7.681 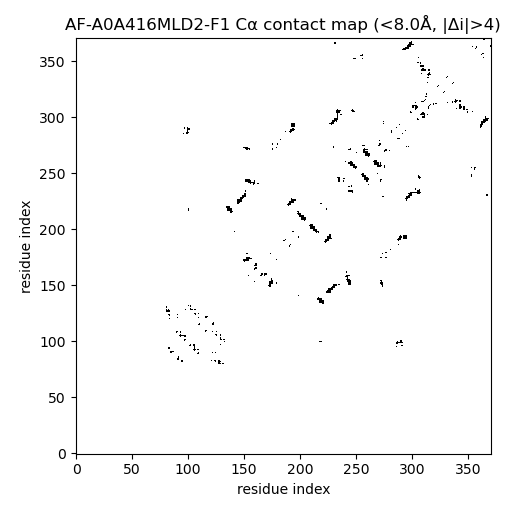4.295 20.091 1.00 95.38 202 MET A N 1
ATOM 1582 C CA . MET A 1 202 ? 8.688 4.866 20.982 1.00 95.38 202 MET A CA 1
ATOM 1583 C C . MET A 1 202 ? 8.008 5.589 22.150 1.00 95.38 202 MET A C 1
ATOM 1585 O O . MET A 1 202 ? 7.103 6.398 21.944 1.00 95.38 202 MET A O 1
ATOM 1589 N N . GLU A 1 203 ? 8.455 5.318 23.371 1.00 95.75 203 GLU A N 1
ATOM 1590 C CA . GLU A 1 203 ? 7.957 5.929 24.600 1.00 95.75 203 GLU A CA 1
ATOM 1591 C C . GLU A 1 203 ? 9.117 6.400 25.483 1.00 95.75 203 GLU A C 1
ATOM 1593 O O . GLU A 1 203 ? 10.048 5.642 25.782 1.00 95.75 203 GLU A O 1
ATOM 1598 N N . THR A 1 204 ? 9.051 7.664 25.906 1.00 96.88 204 THR A N 1
ATOM 1599 C CA . THR A 1 204 ? 10.001 8.249 26.856 1.00 96.88 204 THR A CA 1
ATOM 1600 C C . THR A 1 204 ? 9.692 7.761 28.265 1.00 96.88 204 THR A C 1
ATOM 1602 O O . THR A 1 204 ? 8.605 7.990 28.792 1.00 96.88 204 THR A O 1
ATOM 1605 N N . GLN A 1 205 ? 10.671 7.116 28.883 1.00 94.56 205 GLN A N 1
ATOM 1606 C CA . GLN A 1 205 ? 10.599 6.572 30.230 1.00 94.56 205 GLN A CA 1
ATOM 1607 C C . GLN A 1 205 ? 10.801 7.671 31.294 1.00 94.56 205 GLN A C 1
ATOM 1609 O O . GLN A 1 205 ? 11.328 8.745 30.983 1.00 94.56 205 GLN A O 1
ATOM 1614 N N . PRO A 1 206 ? 10.450 7.422 32.573 1.00 95.88 206 PRO A N 1
ATOM 1615 C CA . PRO A 1 206 ? 10.643 8.393 33.656 1.00 95.88 206 PRO A CA 1
ATOM 1616 C C . PRO A 1 206 ? 12.092 8.866 33.857 1.00 95.88 206 PRO A C 1
ATOM 1618 O O . PRO A 1 206 ? 12.310 9.951 34.392 1.00 95.88 206 PRO A O 1
ATOM 1621 N N . ASP A 1 207 ? 13.077 8.067 33.441 1.00 94.81 207 ASP A N 1
ATOM 1622 C CA . ASP A 1 207 ? 14.508 8.388 33.516 1.00 94.81 207 ASP A CA 1
ATOM 1623 C C . ASP A 1 207 ? 15.036 9.179 32.301 1.00 94.81 207 ASP A C 1
ATOM 1625 O O . ASP A 1 207 ? 16.222 9.503 32.241 1.00 94.81 207 ASP A O 1
ATOM 1629 N N . GLY A 1 208 ? 14.163 9.510 31.343 1.00 95.56 208 GLY A N 1
ATOM 1630 C CA . GLY A 1 208 ? 14.496 10.239 30.120 1.00 95.56 208 GLY A CA 1
ATOM 1631 C C . GLY A 1 208 ? 15.010 9.366 28.972 1.00 95.56 208 GLY A C 1
ATOM 1632 O O . GLY A 1 208 ? 15.275 9.900 27.894 1.00 95.56 208 GLY A O 1
ATOM 1633 N N . THR A 1 209 ? 15.141 8.048 29.154 1.00 96.25 209 THR A N 1
ATOM 1634 C CA . THR A 1 209 ? 15.469 7.129 28.052 1.00 96.25 209 THR A CA 1
ATOM 1635 C C . THR A 1 209 ? 14.266 6.921 27.130 1.00 96.25 209 THR A C 1
ATOM 1637 O O . THR A 1 209 ? 13.120 7.041 27.553 1.00 96.25 209 THR A O 1
ATOM 1640 N N . VAL A 1 210 ? 14.506 6.614 25.852 1.00 96.50 210 VAL A N 1
ATOM 1641 C CA . VAL A 1 210 ? 13.448 6.286 24.881 1.00 96.50 210 VAL A CA 1
ATOM 1642 C C . VAL A 1 210 ? 13.488 4.790 24.609 1.00 96.50 210 VAL A C 1
ATOM 1644 O O . VAL A 1 210 ? 14.550 4.251 24.296 1.00 96.50 210 VAL A O 1
ATOM 1647 N N . GLN A 1 211 ? 12.344 4.120 24.732 1.00 96.25 211 GLN A N 1
ATOM 1648 C CA . GLN A 1 211 ? 12.220 2.683 24.494 1.00 96.25 211 GLN A CA 1
ATOM 1649 C C . GLN A 1 211 ? 11.066 2.384 23.546 1.00 96.25 211 GLN A C 1
ATOM 1651 O O . GLN A 1 211 ? 10.025 3.032 23.603 1.00 96.25 211 GLN A O 1
ATOM 1656 N N . MET A 1 212 ? 11.242 1.376 22.694 1.00 95.06 212 MET A N 1
ATOM 1657 C CA . MET A 1 212 ? 10.147 0.823 21.906 1.00 95.06 212 MET A CA 1
ATOM 1658 C C . MET A 1 212 ? 9.275 -0.044 22.821 1.00 95.06 212 MET A C 1
ATOM 1660 O O . MET A 1 212 ? 9.759 -1.026 23.382 1.00 95.06 212 MET A O 1
ATOM 1664 N N . VAL A 1 213 ? 8.001 0.304 22.963 1.00 94.62 213 VAL A N 1
ATOM 1665 C CA . VAL A 1 213 ? 7.025 -0.423 23.782 1.00 94.62 213 VAL A CA 1
ATOM 1666 C C . VAL A 1 213 ? 5.900 -0.972 22.913 1.00 94.62 213 VAL A C 1
ATOM 1668 O O . VAL A 1 213 ? 5.477 -0.338 21.944 1.00 94.62 213 VAL A O 1
ATOM 1671 N N . GLN A 1 214 ? 5.407 -2.159 23.264 1.00 95.38 214 GLN A N 1
ATOM 1672 C CA . GLN A 1 214 ? 4.262 -2.773 22.595 1.00 95.38 214 GLN A CA 1
ATOM 1673 C C . GLN A 1 214 ? 2.990 -1.964 22.852 1.00 95.38 214 GLN A C 1
ATOM 1675 O O . GLN A 1 214 ? 2.763 -1.456 23.951 1.00 95.38 214 GLN A O 1
ATOM 1680 N N . GLN A 1 215 ? 2.139 -1.882 21.838 1.00 95.75 215 GLN A N 1
ATOM 1681 C CA . GLN A 1 215 ? 0.815 -1.284 21.939 1.00 95.75 215 GLN A CA 1
ATOM 1682 C C . GLN A 1 215 ? -0.246 -2.377 21.895 1.00 95.75 215 GLN A C 1
ATOM 1684 O O . GLN A 1 215 ? -0.098 -3.316 21.114 1.00 95.75 215 GLN A O 1
ATOM 1689 N N . PRO A 1 216 ? -1.310 -2.290 22.710 1.00 96.44 216 PRO A N 1
ATOM 1690 C CA . PRO A 1 216 ? -2.350 -3.306 22.728 1.00 96.44 216 PRO A CA 1
ATOM 1691 C C . PRO A 1 216 ? -3.113 -3.329 21.398 1.00 96.44 216 PRO A C 1
ATOM 1693 O O . PRO A 1 216 ? -3.580 -2.298 20.916 1.00 96.44 216 PRO A O 1
ATOM 1696 N N . ILE A 1 217 ? -3.267 -4.523 20.830 1.00 97.69 217 ILE A N 1
ATOM 1697 C CA . ILE A 1 217 ? -4.039 -4.772 19.607 1.00 97.69 217 ILE A CA 1
ATOM 1698 C C . ILE A 1 217 ? -5.295 -5.539 20.010 1.00 97.69 217 ILE A C 1
ATOM 1700 O O . ILE A 1 217 ? -5.182 -6.560 20.687 1.00 97.69 217 ILE A O 1
ATOM 1704 N N . TYR A 1 218 ? -6.475 -5.082 19.596 1.00 97.44 218 TYR A N 1
ATOM 1705 C CA . TYR A 1 218 ? -7.744 -5.746 19.902 1.00 97.44 218 TYR A CA 1
ATOM 1706 C C . TYR A 1 218 ? -8.440 -6.165 18.617 1.00 97.44 218 TYR A C 1
ATOM 1708 O O . TYR A 1 218 ? -8.767 -5.328 17.786 1.00 97.44 218 TYR A O 1
ATOM 1716 N N . LEU A 1 219 ? -8.695 -7.458 18.457 1.00 96.88 219 LEU A N 1
ATOM 1717 C CA . LEU A 1 219 ? -9.329 -8.009 17.263 1.00 96.88 219 LEU A CA 1
ATOM 1718 C C . LEU A 1 219 ? -10.460 -8.965 17.655 1.00 96.88 219 LEU A C 1
ATOM 1720 O O . LEU A 1 219 ? -10.416 -9.561 18.734 1.00 96.88 219 LEU A O 1
ATOM 1724 N N . PRO A 1 220 ? -11.472 -9.167 16.797 1.00 94.94 220 PRO A N 1
ATOM 1725 C CA . PRO A 1 220 ? -12.422 -10.253 16.987 1.00 94.94 220 PRO A CA 1
ATOM 1726 C C . PRO A 1 220 ? -11.721 -11.613 17.078 1.00 94.94 220 PRO A C 1
ATOM 1728 O O . PRO A 1 220 ? -10.661 -11.839 16.486 1.00 94.94 220 PRO A O 1
ATOM 1731 N N . ARG A 1 221 ? -12.333 -12.556 17.799 1.00 91.56 221 ARG A N 1
ATOM 1732 C CA . ARG A 1 221 ? -11.797 -13.919 17.928 1.00 91.56 221 ARG A CA 1
ATOM 1733 C C . ARG A 1 221 ? -11.579 -14.550 16.549 1.00 91.56 221 ARG A C 1
ATOM 1735 O O . ARG A 1 221 ? -12.451 -14.500 15.691 1.00 91.56 221 ARG A O 1
ATOM 1742 N N . GLY A 1 222 ? -10.417 -15.174 16.363 1.00 92.06 222 GLY A N 1
ATOM 1743 C CA . GLY A 1 222 ? -10.037 -15.836 15.111 1.00 92.06 222 GLY A CA 1
ATOM 1744 C C . GLY A 1 222 ? -9.320 -14.938 14.098 1.00 92.06 222 GLY A C 1
ATOM 1745 O O . GLY A 1 222 ? -8.672 -15.477 13.198 1.00 92.06 222 GLY A O 1
ATOM 1746 N N . LYS A 1 223 ? -9.361 -13.608 14.264 1.00 96.69 223 LYS A N 1
ATOM 1747 C CA . LYS A 1 223 ? -8.586 -12.677 13.435 1.00 96.69 223 LYS A CA 1
ATOM 1748 C C . LYS A 1 223 ? -7.118 -12.616 13.896 1.00 96.69 223 LYS A C 1
ATOM 1750 O O . LYS A 1 223 ? -6.827 -12.790 15.081 1.00 96.69 223 LYS A O 1
ATOM 1755 N N . LYS A 1 224 ? -6.191 -12.409 12.955 1.00 97.25 224 LYS A N 1
ATOM 1756 C CA . LYS A 1 224 ? -4.733 -12.475 13.164 1.00 97.25 224 LYS A CA 1
ATOM 1757 C C . LYS A 1 224 ? -4.050 -11.275 12.500 1.00 97.25 224 LYS A C 1
ATOM 1759 O O . LYS A 1 224 ? -4.209 -11.109 11.293 1.00 97.25 224 LYS A O 1
ATOM 1764 N N . PRO A 1 225 ? -3.282 -10.460 13.230 1.00 98.44 225 PRO A N 1
ATOM 1765 C CA . PRO A 1 225 ? -2.564 -9.342 12.632 1.00 98.44 225 PRO A CA 1
ATOM 1766 C C . PRO A 1 225 ? -1.404 -9.818 11.739 1.00 98.44 225 PRO A C 1
ATOM 1768 O O . PRO A 1 225 ? -0.728 -10.800 12.061 1.00 98.44 225 PRO A O 1
ATOM 1771 N N . PHE A 1 226 ? -1.142 -9.099 10.649 1.00 98.69 226 PHE A N 1
ATOM 1772 C CA . PHE A 1 226 ? 0.065 -9.241 9.829 1.00 98.69 226 PHE A CA 1
ATOM 1773 C C . PHE A 1 226 ? 0.497 -7.893 9.231 1.00 98.69 226 PHE A C 1
ATOM 1775 O O . PHE A 1 226 ? -0.307 -6.970 9.121 1.00 98.69 226 PHE A O 1
ATOM 1782 N N . VAL A 1 227 ? 1.762 -7.797 8.833 1.00 98.62 227 VAL A N 1
ATOM 1783 C CA . VAL A 1 227 ? 2.359 -6.626 8.172 1.00 98.62 227 VAL A CA 1
ATOM 1784 C C . VAL A 1 227 ? 2.652 -6.973 6.714 1.00 98.62 227 VAL A C 1
ATOM 1786 O O . VAL A 1 227 ? 3.072 -8.096 6.424 1.00 98.62 227 VAL A O 1
ATOM 1789 N N . LEU A 1 228 ? 2.463 -6.014 5.807 1.00 98.50 228 LEU A N 1
ATOM 1790 C CA . LEU A 1 228 ? 2.786 -6.140 4.386 1.00 98.50 228 LEU A CA 1
ATOM 1791 C C . LEU A 1 228 ? 3.729 -5.020 3.951 1.00 98.50 228 LEU A C 1
ATOM 1793 O O . LEU A 1 228 ? 3.487 -3.854 4.270 1.00 98.50 228 LEU A O 1
ATOM 1797 N N . SER A 1 229 ? 4.761 -5.365 3.183 1.00 98.06 229 SER A N 1
ATOM 1798 C CA . SER A 1 229 ? 5.569 -4.380 2.460 1.00 98.06 229 SER A CA 1
ATOM 1799 C C . SER A 1 229 ? 5.735 -4.717 0.980 1.00 98.06 229 SER A C 1
ATOM 1801 O O . SER A 1 229 ? 5.723 -5.882 0.590 1.00 98.06 229 SER A O 1
ATOM 1803 N N . GLU A 1 230 ? 5.928 -3.687 0.171 1.00 97.69 230 GLU A N 1
ATOM 1804 C CA . GLU A 1 230 ? 6.436 -3.792 -1.194 1.00 97.69 230 GLU A CA 1
ATOM 1805 C C . GLU A 1 230 ? 7.918 -3.411 -1.176 1.00 97.69 230 GLU A C 1
ATOM 1807 O O . GLU A 1 230 ? 8.267 -2.336 -0.682 1.00 97.69 230 GLU A O 1
ATOM 1812 N N . ASP A 1 231 ? 8.780 -4.308 -1.643 1.00 95.44 231 ASP A N 1
ATOM 1813 C CA . ASP A 1 231 ? 10.223 -4.111 -1.716 1.00 95.44 231 ASP A CA 1
ATOM 1814 C C . ASP A 1 231 ? 10.654 -3.689 -3.122 1.00 95.44 231 ASP A C 1
ATOM 1816 O O . ASP A 1 231 ? 10.033 -4.045 -4.125 1.00 95.44 231 ASP A O 1
ATOM 1820 N N . ASP A 1 232 ? 11.740 -2.931 -3.184 1.00 93.81 232 ASP A N 1
ATOM 1821 C CA . ASP A 1 232 ? 12.343 -2.427 -4.413 1.00 93.81 232 ASP A CA 1
ATOM 1822 C C . ASP A 1 232 ? 11.433 -1.580 -5.334 1.00 93.81 232 ASP A C 1
ATOM 1824 O O . ASP A 1 232 ? 11.522 -1.675 -6.563 1.00 93.81 232 ASP A O 1
ATOM 1828 N N . VAL A 1 233 ? 10.618 -0.670 -4.774 1.00 95.69 233 VAL A N 1
ATOM 1829 C CA . VAL A 1 233 ? 9.687 0.199 -5.542 1.00 95.69 233 VAL A CA 1
ATOM 1830 C C . VAL A 1 233 ? 10.428 1.277 -6.351 1.00 95.69 233 VAL A C 1
ATOM 1832 O O . VAL A 1 233 ? 10.475 2.471 -6.024 1.00 95.69 233 VAL A O 1
ATOM 1835 N N . CYS A 1 234 ? 11.056 0.824 -7.428 1.00 94.56 234 CYS A N 1
ATOM 1836 C CA . CYS A 1 234 ? 11.954 1.567 -8.301 1.00 94.56 234 CYS A CA 1
ATOM 1837 C C . CYS A 1 234 ? 11.452 1.584 -9.750 1.00 94.56 234 CYS A C 1
ATOM 1839 O O . CYS A 1 234 ? 11.703 2.556 -10.470 1.00 94.56 234 CYS A O 1
ATOM 1841 N N . TYR A 1 235 ? 10.741 0.521 -10.153 1.00 96.19 235 TYR A N 1
ATOM 1842 C CA . TYR A 1 235 ? 10.375 0.210 -11.536 1.00 96.19 235 TYR A CA 1
ATOM 1843 C C . TYR A 1 235 ? 11.591 0.325 -12.454 1.00 96.19 235 TYR A C 1
ATOM 1845 O O . TYR A 1 235 ? 11.739 1.295 -13.196 1.00 96.19 235 TYR A O 1
ATOM 1853 N N . TYR A 1 236 ? 12.519 -0.622 -12.326 1.00 94.38 236 TYR A N 1
ATOM 1854 C CA . TYR A 1 236 ? 13.842 -0.541 -12.942 1.00 94.38 236 TYR A CA 1
ATOM 1855 C C . TYR A 1 236 ? 13.801 -0.387 -14.463 1.00 94.38 236 TYR A C 1
ATOM 1857 O O . TYR A 1 236 ? 12.911 -0.913 -15.133 1.00 94.38 236 TYR A O 1
ATOM 1865 N N . GLU A 1 237 ? 14.825 0.241 -15.044 1.00 91.94 237 GLU A N 1
ATOM 1866 C CA . GLU A 1 237 ? 14.913 0.389 -16.505 1.00 91.94 237 GLU A CA 1
ATOM 1867 C C . GLU A 1 237 ? 14.855 -0.966 -17.230 1.00 91.94 237 GLU A C 1
ATOM 1869 O O . GLU A 1 237 ? 14.177 -1.087 -18.254 1.00 91.94 237 GLU A O 1
ATOM 1874 N N . TYR A 1 238 ? 15.469 -2.010 -16.661 1.00 91.88 238 TYR A N 1
ATOM 1875 C CA . TYR A 1 238 ? 15.451 -3.363 -17.229 1.00 91.88 238 TYR A CA 1
ATOM 1876 C C . TYR A 1 238 ? 14.060 -4.022 -17.241 1.00 91.88 238 TYR A C 1
ATOM 1878 O O . TYR A 1 238 ? 13.874 -5.011 -17.950 1.00 91.88 238 TYR A O 1
ATOM 1886 N N . MET A 1 239 ? 13.098 -3.512 -16.460 1.00 94.88 239 MET A N 1
ATOM 1887 C CA . MET A 1 239 ? 11.709 -3.992 -16.443 1.00 94.88 239 MET A CA 1
ATOM 1888 C C . MET A 1 239 ? 10.867 -3.395 -17.583 1.00 94.88 239 MET A C 1
ATOM 1890 O O . MET A 1 239 ? 9.752 -3.843 -17.859 1.00 94.88 239 MET A O 1
ATOM 1894 N N . THR A 1 240 ? 11.388 -2.380 -18.277 1.00 92.38 240 THR A N 1
ATOM 1895 C CA . THR A 1 240 ? 10.657 -1.703 -19.352 1.00 92.38 240 THR A CA 1
ATOM 1896 C C . THR A 1 240 ? 10.336 -2.679 -20.482 1.00 92.38 240 THR A C 1
ATOM 1898 O O . THR A 1 240 ? 11.229 -3.243 -21.116 1.00 92.38 240 THR A O 1
ATOM 1901 N N . GLY A 1 241 ? 9.044 -2.851 -20.769 1.00 94.00 241 GLY A N 1
ATOM 1902 C CA . GLY A 1 241 ? 8.569 -3.743 -21.829 1.00 94.00 241 GLY A CA 1
ATOM 1903 C C . GLY A 1 241 ? 8.669 -5.235 -21.497 1.00 94.00 241 GLY A C 1
ATOM 1904 O O . GLY A 1 241 ? 8.480 -6.058 -22.392 1.00 94.00 241 GLY A O 1
ATOM 1905 N N . THR A 1 242 ? 8.944 -5.602 -20.241 1.00 96.25 242 THR A N 1
ATOM 1906 C CA . THR A 1 242 ? 8.987 -7.002 -19.784 1.00 96.25 242 THR A CA 1
ATOM 1907 C C . THR A 1 242 ? 7.778 -7.385 -18.929 1.00 96.25 242 THR A C 1
ATOM 1909 O O . THR A 1 242 ? 7.840 -8.348 -18.177 1.00 96.25 242 THR A O 1
ATOM 1912 N N . GLY A 1 243 ? 6.655 -6.671 -19.067 1.00 97.56 243 GLY A N 1
ATOM 1913 C CA . GLY A 1 243 ? 5.384 -7.046 -18.438 1.00 97.56 243 GLY A CA 1
ATOM 1914 C C . GLY A 1 243 ? 5.141 -6.480 -17.036 1.00 97.56 243 GLY A C 1
ATOM 1915 O O . GLY A 1 243 ? 4.299 -7.017 -16.327 1.00 97.56 243 GLY A O 1
ATOM 1916 N N . PHE A 1 244 ? 5.830 -5.403 -16.653 1.00 98.56 244 PHE A N 1
ATOM 1917 C CA . PHE A 1 244 ? 5.646 -4.691 -15.380 1.00 98.56 244 PHE A CA 1
ATOM 1918 C C . PHE A 1 244 ? 5.065 -3.291 -15.602 1.00 98.56 244 PHE A C 1
ATOM 1920 O O . PHE A 1 244 ? 5.216 -2.717 -16.686 1.00 98.56 244 PHE A O 1
ATOM 1927 N N . ALA A 1 245 ? 4.442 -2.729 -14.563 1.00 98.38 245 ALA A N 1
ATOM 1928 C CA . ALA A 1 245 ? 4.136 -1.302 -14.501 1.00 98.38 245 ALA A CA 1
ATOM 1929 C C . ALA A 1 245 ? 5.416 -0.455 -14.639 1.00 98.38 245 ALA A C 1
ATOM 1931 O O . ALA A 1 245 ? 6.520 -0.912 -14.342 1.00 98.38 245 ALA A O 1
ATOM 1932 N N . THR A 1 246 ? 5.281 0.782 -15.115 1.00 97.94 246 THR A N 1
ATOM 1933 C CA . THR A 1 246 ? 6.422 1.685 -15.336 1.00 97.94 246 THR A CA 1
ATOM 1934 C C . THR A 1 246 ? 6.647 2.657 -14.187 1.00 97.94 246 THR A C 1
ATOM 1936 O O . THR A 1 246 ? 7.788 3.058 -13.963 1.00 97.94 246 THR A O 1
ATOM 1939 N N . LYS A 1 247 ? 5.583 3.071 -13.489 1.00 98.06 247 LYS A N 1
ATOM 1940 C CA . LYS A 1 247 ? 5.652 3.989 -12.344 1.00 98.06 247 LYS A CA 1
ATOM 1941 C C . LYS A 1 247 ? 4.353 4.037 -11.544 1.00 98.06 247 LYS A C 1
ATOM 1943 O O . LYS A 1 247 ? 3.300 3.645 -12.047 1.00 98.06 247 LYS A O 1
ATOM 1948 N N . LEU A 1 248 ? 4.428 4.607 -10.342 1.00 98.62 248 LEU A N 1
ATOM 1949 C CA . LEU A 1 248 ? 3.286 5.159 -9.608 1.00 98.62 248 LEU A CA 1
ATOM 1950 C C . LEU A 1 248 ? 3.126 6.648 -9.964 1.00 98.62 248 LEU A C 1
ATOM 1952 O O . LEU A 1 248 ? 4.091 7.417 -9.980 1.00 98.62 248 LEU A O 1
ATOM 1956 N N . CYS A 1 249 ? 1.907 7.083 -10.256 1.00 98.50 249 CYS A N 1
ATOM 1957 C CA . CYS A 1 249 ? 1.584 8.468 -10.589 1.00 98.50 249 CYS A CA 1
ATOM 1958 C C . CYS A 1 249 ? 0.203 8.865 -10.060 1.00 98.50 249 CYS A C 1
ATOM 1960 O O . CYS A 1 249 ? -0.524 8.042 -9.510 1.00 98.50 249 CYS A O 1
ATOM 1962 N N . LEU A 1 250 ? -0.144 10.143 -10.206 1.00 98.38 250 LEU A N 1
ATOM 1963 C CA . LEU A 1 250 ? -1.472 10.647 -9.870 1.00 98.38 250 LEU A CA 1
ATOM 1964 C C . LEU A 1 250 ? -2.340 10.688 -11.124 1.00 98.38 250 LEU A C 1
ATOM 1966 O O . LEU A 1 250 ? -1.879 11.141 -12.175 1.00 98.38 250 LEU A O 1
ATOM 1970 N N . ASP A 1 251 ? -3.583 10.232 -11.007 1.00 96.19 251 ASP A N 1
ATOM 1971 C CA . ASP A 1 251 ? -4.603 10.473 -12.024 1.00 96.19 251 ASP A CA 1
ATOM 1972 C C . ASP A 1 251 ? -5.130 11.923 -11.963 1.00 96.19 251 ASP A C 1
ATOM 1974 O O . ASP A 1 251 ? -4.697 12.746 -11.151 1.00 96.19 251 ASP A O 1
ATOM 1978 N N . GLU A 1 252 ? -6.090 12.255 -12.828 1.00 94.56 252 GLU A N 1
ATOM 1979 C CA . GLU A 1 252 ? -6.696 13.594 -12.892 1.00 94.56 252 GLU A CA 1
ATOM 1980 C C . GLU A 1 252 ? -7.431 14.025 -11.608 1.00 94.56 252 GLU A C 1
ATOM 1982 O O . GLU A 1 252 ? -7.649 15.220 -11.400 1.00 94.56 252 GLU A O 1
ATOM 1987 N N . ASN A 1 253 ? -7.779 13.074 -10.738 1.00 94.38 253 ASN A N 1
ATOM 1988 C CA . ASN A 1 253 ? -8.454 13.299 -9.462 1.00 94.38 253 ASN A CA 1
ATOM 1989 C C . ASN A 1 253 ? -7.485 13.258 -8.269 1.00 94.38 253 ASN A C 1
ATOM 1991 O O . ASN A 1 253 ? -7.915 13.423 -7.126 1.00 94.38 253 ASN A O 1
ATOM 1995 N N . GLY A 1 254 ? -6.189 13.040 -8.511 1.00 95.06 254 GLY A N 1
ATOM 1996 C CA . GLY A 1 254 ? -5.183 12.879 -7.465 1.00 95.06 254 GLY A CA 1
ATOM 1997 C C . GLY A 1 254 ? -5.154 11.486 -6.827 1.00 95.06 254 GLY A C 1
ATOM 1998 O O . GLY A 1 254 ? -4.474 11.320 -5.814 1.00 95.06 254 GLY A O 1
ATOM 1999 N N . LYS A 1 255 ? -5.854 10.482 -7.382 1.00 96.50 255 LYS A N 1
ATOM 2000 C CA . LYS A 1 255 ? -5.734 9.083 -6.936 1.00 96.50 255 LYS A CA 1
ATOM 2001 C C . LYS A 1 255 ? -4.380 8.540 -7.387 1.00 96.50 255 LYS A C 1
ATOM 2003 O O . LYS A 1 255 ? -3.957 8.754 -8.522 1.00 96.50 255 LYS A O 1
ATOM 2008 N N . VAL A 1 256 ? -3.711 7.814 -6.495 1.00 98.44 256 VAL A N 1
ATOM 2009 C CA . VAL A 1 256 ? -2.485 7.083 -6.829 1.00 98.44 256 VAL A CA 1
ATOM 2010 C C . VAL A 1 256 ? -2.849 5.893 -7.719 1.00 98.44 256 VAL A C 1
ATOM 2012 O O . VAL A 1 256 ? -3.658 5.050 -7.336 1.00 98.44 256 VAL A O 1
ATOM 2015 N N . VAL A 1 257 ? -2.248 5.833 -8.903 1.00 98.69 257 VAL A N 1
ATOM 2016 C CA . VAL A 1 257 ? -2.428 4.772 -9.902 1.00 98.69 257 VAL A CA 1
ATOM 2017 C C . VAL A 1 257 ? -1.070 4.327 -10.434 1.00 98.69 257 VAL A C 1
ATOM 2019 O O . VAL A 1 257 ? -0.085 5.062 -10.340 1.00 98.69 257 VAL A O 1
ATOM 2022 N N . ASN A 1 258 ? -1.003 3.141 -11.028 1.00 98.69 258 ASN A N 1
ATOM 2023 C CA . ASN A 1 258 ? 0.152 2.737 -11.813 1.00 98.69 258 ASN A CA 1
ATOM 2024 C C . ASN A 1 258 ? -0.024 3.147 -13.273 1.00 98.69 258 ASN A C 1
ATOM 2026 O O . ASN A 1 258 ? -1.122 3.064 -13.819 1.00 98.69 258 ASN A O 1
ATOM 2030 N N . GLU A 1 259 ? 1.075 3.524 -13.916 1.00 98.50 259 GLU A N 1
ATOM 2031 C CA . GLU A 1 259 ? 1.181 3.591 -15.371 1.00 98.50 259 GLU A CA 1
ATOM 2032 C C . GLU A 1 259 ? 1.665 2.239 -15.910 1.00 98.50 259 GLU A C 1
ATOM 2034 O O . GLU A 1 259 ? 2.584 1.633 -15.351 1.00 98.50 259 GLU A O 1
ATOM 2039 N N . TYR A 1 260 ? 1.076 1.775 -17.008 1.00 98.12 260 TYR A N 1
ATOM 2040 C CA . TYR A 1 260 ? 1.507 0.585 -17.735 1.00 98.12 260 TYR A CA 1
ATOM 2041 C C . TYR A 1 260 ? 1.582 0.877 -19.236 1.00 98.12 260 TYR A C 1
ATOM 2043 O O . TYR A 1 260 ? 0.748 1.599 -19.784 1.00 98.12 260 TYR A O 1
ATOM 2051 N N . VAL A 1 261 ? 2.602 0.334 -19.905 1.00 97.62 261 VAL A N 1
ATOM 2052 C CA . VAL A 1 261 ? 2.755 0.441 -21.362 1.00 97.62 261 VAL A CA 1
ATOM 2053 C C . VAL A 1 261 ? 2.272 -0.857 -21.993 1.00 97.62 261 VAL A C 1
ATOM 2055 O O . VAL A 1 261 ? 2.893 -1.907 -21.831 1.00 97.62 261 VAL A O 1
ATOM 2058 N N . GLU A 1 262 ? 1.181 -0.759 -22.741 1.00 96.00 262 GLU A N 1
ATOM 2059 C CA . GLU A 1 262 ? 0.540 -1.868 -23.434 1.00 96.00 262 GLU A CA 1
ATOM 2060 C C . GLU A 1 262 ? 1.409 -2.416 -24.575 1.00 96.00 262 GLU A C 1
ATOM 2062 O O . GLU A 1 262 ? 2.312 -1.753 -25.099 1.00 96.00 262 GLU A O 1
ATOM 2067 N N . ARG A 1 263 ? 1.090 -3.628 -25.047 1.00 94.44 263 ARG A N 1
ATOM 2068 C CA . ARG A 1 263 ? 1.813 -4.283 -26.158 1.00 94.44 263 ARG A CA 1
ATOM 2069 C C . ARG A 1 263 ? 1.830 -3.474 -27.457 1.00 94.44 263 ARG A C 1
ATOM 2071 O O . ARG A 1 263 ? 2.744 -3.641 -28.264 1.00 94.44 263 ARG A O 1
ATOM 2078 N N . ASP A 1 264 ? 0.820 -2.641 -27.689 1.00 95.38 264 ASP A N 1
ATOM 2079 C CA . ASP A 1 264 ? 0.736 -1.765 -28.864 1.00 95.38 264 ASP A CA 1
ATOM 2080 C C . ASP A 1 264 ? 1.481 -0.427 -28.685 1.00 95.38 264 ASP A C 1
ATOM 2082 O O . ASP A 1 264 ? 1.544 0.377 -29.619 1.00 95.38 264 ASP A O 1
ATOM 2086 N N . GLY A 1 265 ? 2.090 -0.214 -27.514 1.00 95.88 265 GLY A N 1
ATOM 2087 C CA . GLY A 1 265 ? 2.806 0.998 -27.133 1.00 95.88 265 GLY A CA 1
ATOM 2088 C C . GLY A 1 265 ? 1.910 2.110 -26.589 1.00 95.88 265 GLY A C 1
ATOM 2089 O O . GLY A 1 265 ? 2.424 3.195 -26.308 1.00 95.88 265 GLY A O 1
ATOM 2090 N N . SER A 1 266 ? 0.599 1.885 -26.456 1.00 97.69 266 SER A N 1
ATOM 2091 C CA . SER A 1 266 ? -0.281 2.803 -25.734 1.00 97.69 266 SER A CA 1
ATOM 2092 C C . SER A 1 266 ? -0.025 2.748 -24.225 1.00 97.69 266 SER A C 1
ATOM 2094 O O . SER A 1 266 ? 0.589 1.814 -23.714 1.00 97.69 266 SER A O 1
ATOM 2096 N N . VAL A 1 267 ? -0.449 3.793 -23.515 1.00 98.00 267 VAL A N 1
ATOM 2097 C CA . VAL A 1 267 ? -0.297 3.900 -22.062 1.00 98.00 267 VAL A CA 1
ATOM 2098 C C . VAL A 1 267 ? -1.664 3.757 -21.412 1.00 98.00 267 VAL A C 1
ATOM 2100 O O . VAL A 1 267 ? -2.607 4.445 -21.814 1.00 98.00 267 VAL A O 1
ATOM 2103 N N . SER A 1 268 ? -1.758 2.894 -20.406 1.00 97.31 268 SER A N 1
ATOM 2104 C CA . SER A 1 268 ? -2.931 2.743 -19.552 1.00 97.31 268 SER A CA 1
ATOM 2105 C C . SER A 1 268 ? -2.587 3.068 -18.097 1.00 97.31 268 SER A C 1
ATOM 2107 O O . SER A 1 268 ? -1.427 3.030 -17.683 1.00 97.31 268 SER A O 1
ATOM 2109 N N . TYR A 1 269 ? -3.613 3.431 -17.327 1.00 98.31 269 TYR A N 1
ATOM 2110 C CA . TYR A 1 269 ? -3.495 3.785 -15.916 1.00 98.31 269 TYR A CA 1
ATOM 2111 C C . TYR A 1 269 ? -4.476 2.948 -15.104 1.00 98.31 269 TYR A C 1
ATOM 2113 O O . TYR A 1 269 ? -5.642 2.832 -15.487 1.00 98.31 269 TYR A O 1
ATOM 2121 N N . GLY A 1 270 ? -4.020 2.360 -14.004 1.00 97.88 270 GLY A N 1
ATOM 2122 C CA . GLY A 1 270 ? -4.856 1.468 -13.209 1.00 97.88 270 GLY A CA 1
ATOM 2123 C C . GLY A 1 270 ? -4.104 0.782 -12.083 1.00 97.88 270 GLY A C 1
ATOM 2124 O O . GLY A 1 270 ? -3.029 1.226 -11.676 1.00 97.88 270 GLY A O 1
ATOM 2125 N N . SER A 1 271 ? -4.694 -0.297 -11.577 1.00 98.62 271 SER A N 1
ATOM 2126 C CA . SER A 1 271 ? -4.127 -1.071 -10.479 1.00 98.62 271 SER A CA 1
ATOM 2127 C C . SER A 1 271 ? -3.238 -2.183 -11.010 1.00 98.62 271 SER A C 1
ATOM 2129 O O . SER A 1 271 ? -3.715 -3.268 -11.346 1.00 98.62 271 SER A O 1
ATOM 2131 N N . TYR A 1 272 ? -1.947 -1.877 -11.134 1.00 98.69 272 TYR A N 1
ATOM 2132 C CA . TYR A 1 272 ? -0.966 -2.756 -11.771 1.00 98.69 272 TYR A CA 1
ATOM 2133 C C . TYR A 1 272 ? 0.184 -3.172 -10.850 1.00 98.69 272 TYR A C 1
ATOM 2135 O O . TYR A 1 272 ? 1.118 -3.818 -11.314 1.00 98.69 272 TYR A O 1
ATOM 2143 N N . ASP A 1 273 ? 0.131 -2.814 -9.566 1.00 98.69 273 ASP A N 1
ATOM 2144 C CA . ASP A 1 273 ? 1.155 -3.193 -8.594 1.00 98.69 273 ASP A CA 1
ATOM 2145 C C . ASP A 1 273 ? 0.603 -3.281 -7.163 1.00 98.69 273 ASP A C 1
ATOM 2147 O O . ASP A 1 273 ? -0.561 -2.950 -6.923 1.00 98.69 273 ASP A O 1
ATOM 2151 N N . VAL A 1 274 ? 1.421 -3.734 -6.209 1.00 98.81 274 VAL A N 1
ATOM 2152 C CA . VAL A 1 274 ? 1.016 -4.053 -4.829 1.00 98.81 274 VAL A CA 1
ATOM 2153 C C . VAL A 1 274 ? 0.216 -2.924 -4.190 1.00 98.81 274 VAL A C 1
ATOM 2155 O O . VAL A 1 274 ? -0.869 -3.199 -3.678 1.00 98.81 274 VAL A O 1
ATOM 2158 N N . LEU A 1 275 ? 0.693 -1.671 -4.238 1.00 98.62 275 LEU A N 1
ATOM 2159 C CA . LEU A 1 275 ? -0.030 -0.546 -3.635 1.00 98.62 275 LEU A CA 1
ATOM 2160 C C . LEU A 1 275 ? -1.464 -0.434 -4.146 1.00 98.62 275 LEU A C 1
ATOM 2162 O O . LEU A 1 275 ? -2.409 -0.424 -3.362 1.00 98.62 275 LEU A O 1
ATOM 2166 N N . THR A 1 276 ? -1.632 -0.333 -5.457 1.00 98.75 276 THR A N 1
ATOM 2167 C CA . THR A 1 276 ? -2.929 -0.024 -6.065 1.00 98.75 276 THR A CA 1
ATOM 2168 C C . THR A 1 276 ? -3.878 -1.215 -6.001 1.00 98.75 276 THR A C 1
ATOM 2170 O O . THR A 1 276 ? -5.057 -1.044 -5.696 1.00 98.75 276 THR A O 1
ATOM 2173 N N . VAL A 1 277 ? -3.364 -2.433 -6.190 1.00 98.88 277 VAL A N 1
ATOM 2174 C CA . VAL A 1 277 ? -4.157 -3.663 -6.071 1.00 98.88 277 VAL A CA 1
ATOM 2175 C C . VAL A 1 277 ? -4.594 -3.896 -4.619 1.00 98.88 277 VAL A C 1
ATOM 2177 O O . VAL A 1 277 ? -5.728 -4.316 -4.383 1.00 98.88 277 VAL A O 1
ATOM 2180 N N . LEU A 1 278 ? -3.739 -3.596 -3.634 1.00 98.81 278 LEU A N 1
ATOM 2181 C CA . LEU A 1 278 ? -4.098 -3.697 -2.218 1.00 98.81 278 LEU A CA 1
ATOM 2182 C C . LEU A 1 278 ? -5.112 -2.625 -1.797 1.00 98.81 278 LEU A C 1
ATOM 2184 O O . LEU A 1 278 ? -5.998 -2.921 -0.997 1.00 98.81 278 LEU A O 1
ATOM 2188 N N . GLU A 1 279 ? -5.017 -1.404 -2.328 1.00 98.56 279 GLU A N 1
ATOM 2189 C CA . GLU A 1 279 ? -6.014 -0.355 -2.081 1.00 98.56 279 GLU A CA 1
ATOM 2190 C C . GLU A 1 279 ? -7.407 -0.766 -2.564 1.00 98.56 279 GLU A C 1
ATOM 2192 O O . GLU A 1 279 ? -8.357 -0.678 -1.786 1.00 98.56 279 GLU A O 1
ATOM 2197 N N . ASP A 1 280 ? -7.523 -1.299 -3.784 1.00 98.50 280 ASP A N 1
ATOM 2198 C CA . ASP A 1 280 ? -8.803 -1.799 -4.307 1.00 98.50 280 ASP A CA 1
ATOM 2199 C C . ASP A 1 280 ? -9.343 -2.973 -3.456 1.00 98.50 280 ASP A C 1
ATOM 2201 O O . ASP A 1 280 ? -10.550 -3.088 -3.205 1.00 98.50 280 ASP A O 1
ATOM 2205 N N . PHE A 1 281 ? -8.454 -3.836 -2.948 1.00 98.75 281 PHE A N 1
ATOM 2206 C CA . PHE A 1 281 ? -8.834 -4.921 -2.038 1.00 98.75 281 PHE A CA 1
ATOM 2207 C C . PHE A 1 281 ? -9.345 -4.392 -0.689 1.00 98.75 281 PHE A C 1
ATOM 2209 O O . PHE A 1 281 ? -10.359 -4.865 -0.186 1.00 98.75 281 PHE A O 1
ATOM 2216 N N . ILE A 1 282 ? -8.699 -3.384 -0.098 1.00 98.56 282 ILE A N 1
ATOM 2217 C CA . ILE A 1 282 ? -9.143 -2.776 1.169 1.00 98.56 282 ILE A CA 1
ATOM 2218 C C . ILE A 1 282 ? -10.446 -1.989 0.984 1.00 98.56 282 ILE A C 1
ATOM 2220 O O . ILE A 1 282 ? -11.284 -1.985 1.885 1.00 98.56 282 ILE A O 1
ATOM 2224 N N . GLU A 1 283 ? -10.641 -1.336 -0.162 1.00 96.94 283 GLU A N 1
ATOM 2225 C CA . GLU A 1 283 ? -11.888 -0.630 -0.482 1.00 96.94 283 GLU A CA 1
ATOM 2226 C C . GLU A 1 283 ? -13.086 -1.593 -0.501 1.00 96.94 283 GLU A C 1
ATOM 2228 O O . GLU A 1 283 ? -14.158 -1.274 0.017 1.00 96.94 283 GLU A O 1
ATOM 2233 N N . THR A 1 284 ? -12.887 -2.802 -1.032 1.00 97.56 284 THR A N 1
ATOM 2234 C CA . THR A 1 284 ? -13.914 -3.856 -1.083 1.00 97.56 284 THR A CA 1
ATOM 2235 C C . THR A 1 284 ? -14.016 -4.678 0.209 1.00 97.56 284 THR A C 1
ATOM 2237 O O . THR A 1 284 ? -15.097 -5.174 0.534 1.00 97.56 284 THR A O 1
ATOM 2240 N N . HIS A 1 285 ? -12.932 -4.763 0.984 1.00 97.88 285 HIS A N 1
ATOM 2241 C CA . HIS A 1 285 ? -12.831 -5.490 2.251 1.00 97.88 285 HIS A CA 1
ATOM 2242 C C . HIS A 1 285 ? -12.278 -4.592 3.372 1.00 97.88 285 HIS A C 1
ATOM 2244 O O . HIS A 1 285 ? -11.153 -4.795 3.840 1.00 97.88 285 HIS A O 1
ATOM 2250 N N . PRO A 1 286 ? -13.050 -3.604 3.865 1.00 97.56 286 PRO A N 1
ATOM 2251 C CA . PRO A 1 286 ? -12.560 -2.661 4.872 1.00 97.56 286 PRO A CA 1
ATOM 2252 C C . PRO A 1 286 ? -12.127 -3.344 6.177 1.00 97.56 286 PRO A C 1
ATOM 2254 O O . PRO A 1 286 ? -11.214 -2.861 6.841 1.00 97.56 286 PRO A O 1
ATOM 2257 N N . ASP A 1 287 ? -12.707 -4.496 6.526 1.00 97.81 287 ASP A N 1
ATOM 2258 C CA . ASP A 1 287 ? -12.318 -5.287 7.700 1.00 97.81 287 ASP A CA 1
ATOM 2259 C C . ASP A 1 287 ? -11.008 -6.079 7.516 1.00 97.81 287 ASP A C 1
ATOM 2261 O O . ASP A 1 287 ? -10.530 -6.722 8.455 1.00 97.81 287 ASP A O 1
ATOM 2265 N N . PHE A 1 288 ? -10.378 -6.026 6.340 1.00 98.62 288 PHE A N 1
ATOM 2266 C CA . PHE A 1 288 ? -9.006 -6.500 6.155 1.00 98.62 288 PHE A CA 1
ATOM 2267 C C . PHE A 1 288 ? -7.974 -5.553 6.775 1.00 98.62 288 PHE A C 1
ATOM 2269 O O . PHE A 1 288 ? -6.847 -5.968 7.021 1.00 98.62 288 PHE A O 1
ATOM 2276 N N . SER A 1 289 ? -8.337 -4.298 7.059 1.00 98.50 289 SER A N 1
ATOM 2277 C CA . SER A 1 289 ? -7.413 -3.257 7.512 1.00 98.50 289 SER A CA 1
ATOM 2278 C C . SER A 1 289 ? -7.689 -2.845 8.959 1.00 98.50 289 SER A C 1
ATOM 2280 O O . SER A 1 289 ? -8.746 -2.306 9.290 1.00 98.50 289 SER A O 1
ATOM 2282 N N . TYR A 1 290 ? -6.718 -3.063 9.847 1.00 98.56 290 TYR A N 1
ATOM 2283 C CA . TYR A 1 290 ? -6.825 -2.661 11.246 1.00 98.56 290 TYR A CA 1
ATOM 2284 C C . TYR A 1 290 ? -6.715 -1.144 11.380 1.00 98.56 290 TYR A C 1
ATOM 2286 O O . TYR A 1 290 ? -5.637 -0.564 11.235 1.00 98.56 290 TYR A O 1
ATOM 2294 N N . GLN A 1 291 ? -7.833 -0.498 11.691 1.00 97.69 291 GLN A N 1
ATOM 2295 C CA . GLN A 1 291 ? -7.974 0.941 11.896 1.00 97.69 291 GLN A CA 1
ATOM 2296 C C . GLN A 1 291 ? -7.402 1.756 10.725 1.00 97.69 291 GLN A C 1
ATOM 2298 O O . GLN A 1 291 ? -6.657 2.717 10.939 1.00 97.69 291 GLN A O 1
ATOM 2303 N N . GLY A 1 292 ? -7.679 1.303 9.499 1.00 97.44 292 GLY A N 1
ATOM 2304 C CA . GLY A 1 292 ? -7.207 1.931 8.265 1.00 97.44 292 GLY A CA 1
ATOM 2305 C C . GLY A 1 292 ? -5.718 1.730 7.967 1.00 97.44 292 GLY A C 1
ATOM 2306 O O . GLY A 1 292 ? -5.187 2.435 7.115 1.00 97.44 292 GLY A O 1
ATOM 2307 N N . SER A 1 293 ? -5.032 0.801 8.648 1.00 98.38 293 SER A N 1
ATOM 2308 C CA . SER A 1 293 ? -3.629 0.465 8.359 1.00 98.38 293 SER A CA 1
ATOM 2309 C C . SER A 1 293 ? -3.414 0.084 6.894 1.00 98.38 293 SER A C 1
ATOM 2311 O O . SER A 1 293 ? -4.180 -0.703 6.330 1.00 98.38 293 SER A O 1
ATOM 2313 N N . LYS A 1 294 ? -2.331 0.600 6.316 1.00 98.06 294 LYS A N 1
ATOM 2314 C CA . LYS A 1 294 ? -1.867 0.300 4.960 1.00 98.06 294 LYS A CA 1
ATOM 2315 C C . LYS A 1 294 ? -0.533 -0.452 4.998 1.00 98.06 294 LYS A C 1
ATOM 2317 O O . LYS A 1 294 ? -0.061 -0.818 6.075 1.00 98.06 294 LYS A O 1
ATOM 2322 N N . GLY A 1 295 ? 0.032 -0.726 3.825 1.00 97.69 295 GLY A N 1
ATOM 2323 C CA . GLY A 1 295 ? 1.348 -1.343 3.700 1.00 97.69 295 GLY A CA 1
ATOM 2324 C C . GLY A 1 295 ? 2.501 -0.345 3.830 1.00 97.69 295 GLY A C 1
ATOM 2325 O O . GLY A 1 295 ? 2.312 0.859 4.032 1.00 97.69 295 GLY A O 1
ATOM 2326 N N . ILE A 1 296 ? 3.709 -0.881 3.684 1.00 98.38 296 ILE A N 1
ATOM 2327 C CA . ILE A 1 296 ? 4.963 -0.126 3.633 1.00 98.38 296 ILE A CA 1
ATOM 2328 C C . ILE A 1 296 ? 5.508 -0.200 2.205 1.00 98.38 296 ILE A C 1
ATOM 2330 O O . ILE A 1 296 ? 5.654 -1.300 1.678 1.00 98.38 296 ILE A O 1
ATOM 2334 N N . LEU A 1 297 ? 5.855 0.932 1.596 1.00 97.06 297 LEU A N 1
ATOM 2335 C CA . LEU A 1 297 ? 6.662 0.949 0.374 1.00 97.06 297 LEU A CA 1
ATOM 2336 C C . LEU A 1 297 ? 8.131 1.139 0.731 1.00 97.06 297 LEU A C 1
ATOM 2338 O O . LEU A 1 297 ? 8.498 2.169 1.299 1.00 97.06 297 LEU A O 1
ATOM 2342 N N . ALA A 1 298 ? 8.973 0.174 0.379 1.00 95.06 298 ALA A N 1
ATOM 2343 C CA . ALA A 1 298 ? 10.414 0.268 0.537 1.00 95.06 298 ALA A CA 1
ATOM 2344 C C . ALA A 1 298 ? 11.079 0.664 -0.789 1.00 95.06 298 ALA A C 1
ATOM 2346 O O . ALA A 1 298 ? 11.013 -0.030 -1.803 1.00 95.06 298 ALA A O 1
ATOM 2347 N N . PHE A 1 299 ? 11.739 1.819 -0.780 1.00 93.88 299 PHE A N 1
ATOM 2348 C CA . PHE A 1 299 ? 12.469 2.339 -1.928 1.00 93.88 299 PHE A CA 1
ATOM 2349 C C . PHE A 1 299 ? 13.921 1.862 -1.934 1.00 93.88 299 PHE A C 1
ATOM 2351 O O . PHE A 1 299 ? 14.636 2.028 -0.940 1.00 93.88 299 PHE A O 1
ATOM 2358 N N . THR A 1 300 ? 14.402 1.399 -3.091 1.00 89.31 300 THR A N 1
ATOM 2359 C CA . THR A 1 300 ? 15.849 1.213 -3.302 1.00 89.31 300 THR A CA 1
ATOM 2360 C C . THR A 1 300 ? 16.570 2.530 -3.503 1.00 89.31 300 THR A C 1
ATOM 2362 O O . THR A 1 300 ? 17.674 2.719 -3.003 1.00 89.31 300 THR A O 1
ATOM 2365 N N . GLY A 1 301 ? 15.964 3.439 -4.272 1.00 88.25 301 GLY A N 1
ATOM 2366 C CA . GLY A 1 301 ? 16.650 4.624 -4.773 1.00 88.25 301 GLY A CA 1
ATOM 2367 C C . GLY A 1 301 ? 17.711 4.314 -5.834 1.00 88.25 301 GLY A C 1
ATOM 2368 O O . GLY A 1 301 ? 18.468 5.222 -6.166 1.00 88.25 301 GLY A O 1
ATOM 2369 N N . TYR A 1 302 ? 17.775 3.075 -6.355 1.00 91.25 302 TYR A N 1
ATOM 2370 C CA . TYR A 1 302 ? 18.808 2.640 -7.301 1.00 91.25 302 TYR A CA 1
ATOM 2371 C C . TYR A 1 302 ? 18.723 3.444 -8.598 1.00 91.25 302 TYR A C 1
ATOM 2373 O O . TYR A 1 302 ? 19.481 4.396 -8.752 1.00 91.25 302 TYR A O 1
ATOM 2381 N N . ASP A 1 303 ? 17.733 3.170 -9.458 1.00 92.88 303 ASP A N 1
ATOM 2382 C CA . ASP A 1 303 ? 17.420 4.036 -10.607 1.00 92.88 303 ASP A CA 1
ATOM 2383 C C . ASP A 1 303 ? 16.663 5.304 -10.150 1.00 92.88 303 ASP A C 1
ATOM 2385 O O . ASP A 1 303 ? 16.558 6.310 -10.853 1.00 92.88 303 ASP A O 1
ATOM 2389 N N . GLY A 1 304 ? 16.113 5.268 -8.941 1.00 93.75 304 GLY A N 1
ATOM 2390 C CA . GLY A 1 304 ? 15.268 6.300 -8.364 1.00 93.75 304 GLY A CA 1
ATOM 2391 C C . GLY A 1 304 ? 14.144 5.679 -7.547 1.00 93.75 304 GLY A C 1
ATOM 2392 O O . GLY A 1 304 ? 14.289 4.564 -7.040 1.00 93.75 304 GLY A O 1
ATOM 2393 N N . ILE A 1 305 ? 13.037 6.404 -7.403 1.00 95.62 305 ILE A N 1
ATOM 2394 C CA . ILE A 1 305 ? 11.883 5.979 -6.600 1.00 95.62 305 ILE A CA 1
ATOM 2395 C C . ILE A 1 305 ? 10.596 6.095 -7.409 1.00 95.62 305 ILE A C 1
ATOM 2397 O O . ILE A 1 305 ? 10.472 6.990 -8.248 1.00 95.62 305 ILE A O 1
ATOM 2401 N N . LEU A 1 306 ? 9.629 5.212 -7.141 1.00 97.19 306 LEU A N 1
ATOM 2402 C CA . LEU A 1 306 ? 8.276 5.267 -7.715 1.00 97.19 306 LEU A CA 1
ATOM 2403 C C . LEU A 1 306 ? 8.230 5.232 -9.258 1.00 97.19 306 LEU A C 1
ATOM 2405 O O . LEU A 1 306 ? 7.177 5.481 -9.835 1.00 97.19 306 LEU A O 1
ATOM 2409 N N . GLY A 1 307 ? 9.346 4.917 -9.926 1.00 96.31 307 GLY A N 1
ATOM 2410 C CA . GLY A 1 307 ? 9.481 4.860 -11.387 1.00 96.31 307 GLY A CA 1
ATOM 2411 C C . GLY A 1 307 ? 10.016 6.140 -12.027 1.00 96.31 307 GLY A C 1
ATOM 2412 O O . GLY A 1 307 ? 10.172 6.206 -13.245 1.00 96.31 307 GLY A O 1
ATOM 2413 N N . TYR A 1 308 ? 10.356 7.146 -11.218 1.00 97.19 308 TYR A N 1
ATOM 2414 C CA . TYR A 1 308 ? 11.023 8.370 -11.661 1.00 97.19 308 TYR A CA 1
ATOM 2415 C C . TYR A 1 308 ? 12.540 8.230 -11.518 1.00 97.19 308 TYR A C 1
ATOM 2417 O O . TYR A 1 308 ? 13.032 7.690 -10.523 1.00 97.19 308 TYR A O 1
ATOM 2425 N N . ARG A 1 309 ? 13.308 8.745 -12.488 1.00 95.50 309 ARG A N 1
ATOM 2426 C CA . ARG A 1 309 ? 14.772 8.580 -12.538 1.00 95.50 309 ARG A CA 1
ATOM 2427 C C . ARG A 1 309 ? 15.467 9.641 -11.696 1.00 95.50 309 ARG A C 1
ATOM 2429 O O . ARG A 1 309 ? 16.099 10.564 -12.210 1.00 95.50 309 ARG A O 1
ATOM 2436 N N . THR A 1 310 ? 15.293 9.531 -10.382 1.00 95.12 310 THR A N 1
ATOM 2437 C CA . THR A 1 310 ? 15.707 10.532 -9.387 1.00 95.12 310 THR A CA 1
ATOM 2438 C C . THR A 1 310 ? 17.112 10.319 -8.828 1.00 95.12 310 THR A C 1
ATOM 2440 O O . THR A 1 310 ? 17.579 11.154 -8.055 1.00 95.12 310 THR A O 1
ATOM 2443 N N . SER A 1 311 ? 17.779 9.214 -9.175 1.00 94.44 311 SER A N 1
ATOM 2444 C CA . SER A 1 311 ? 19.118 8.890 -8.673 1.00 94.44 311 SER A CA 1
ATOM 2445 C C . SER A 1 311 ? 20.177 9.815 -9.277 1.00 94.44 311 SER A C 1
ATOM 2447 O O . SER A 1 311 ? 20.511 9.705 -10.459 1.00 94.44 311 SER A O 1
ATOM 2449 N N . ASP A 1 312 ? 20.738 10.732 -8.476 1.00 93.38 312 ASP A N 1
ATOM 2450 C CA . ASP A 1 312 ? 21.846 11.568 -8.956 1.00 93.38 312 ASP A CA 1
ATOM 2451 C C . ASP A 1 312 ? 23.080 10.716 -9.271 1.00 93.38 312 ASP A C 1
ATOM 2453 O O . ASP A 1 312 ? 23.764 10.981 -10.259 1.00 93.38 312 ASP A O 1
ATOM 2457 N N . PHE A 1 313 ? 23.330 9.662 -8.485 1.00 92.94 313 PHE A N 1
ATOM 2458 C CA . PHE A 1 313 ? 24.477 8.772 -8.667 1.00 92.94 313 PHE A CA 1
ATOM 2459 C C . PHE A 1 313 ? 24.583 8.264 -10.114 1.00 92.94 313 PHE A C 1
ATOM 2461 O O . PHE A 1 313 ? 25.643 8.362 -10.752 1.00 92.94 313 PHE A O 1
ATOM 2468 N N . TRP A 1 314 ? 23.462 7.795 -10.665 1.00 93.12 314 TRP A N 1
ATOM 2469 C CA . TRP A 1 314 ? 23.415 7.279 -12.028 1.00 93.12 314 TRP A CA 1
ATOM 2470 C C . TRP A 1 314 ? 23.153 8.359 -13.071 1.00 93.12 314 TRP A C 1
ATOM 2472 O O . TRP A 1 314 ? 23.888 8.429 -14.060 1.00 93.12 314 TRP A O 1
ATOM 2482 N N . TYR A 1 315 ? 22.183 9.247 -12.844 1.00 92.69 315 TYR A N 1
ATOM 2483 C CA . TYR A 1 315 ? 21.641 10.090 -13.913 1.00 92.69 315 TYR A CA 1
ATOM 2484 C C . TYR A 1 315 ? 22.074 11.557 -13.881 1.00 92.69 315 TYR A C 1
ATOM 2486 O O . TYR A 1 315 ? 21.785 12.281 -14.837 1.00 92.69 315 TYR A O 1
ATOM 2494 N N . ASN A 1 316 ? 22.785 12.009 -12.844 1.00 91.50 316 ASN A N 1
ATOM 2495 C CA . ASN A 1 316 ? 23.338 13.360 -12.781 1.00 91.50 316 ASN A CA 1
ATOM 2496 C C . ASN A 1 316 ? 24.822 13.354 -13.189 1.00 91.50 316 ASN A C 1
ATOM 2498 O O . ASN A 1 316 ? 25.671 12.724 -12.553 1.00 91.50 316 ASN A O 1
ATOM 2502 N N . GLU A 1 317 ? 25.158 14.078 -14.262 1.00 87.31 317 GLU A N 1
ATOM 2503 C CA . GLU A 1 317 ? 26.549 14.223 -14.727 1.00 87.31 317 GLU A CA 1
ATOM 2504 C C . GLU A 1 317 ? 27.439 14.940 -13.703 1.00 87.31 317 GLU A C 1
ATOM 2506 O O . GLU A 1 317 ? 28.649 14.728 -13.689 1.00 87.31 317 GLU A O 1
ATOM 2511 N N . ASN A 1 318 ? 26.839 15.753 -12.830 1.00 88.56 318 ASN A N 1
ATOM 2512 C CA . ASN A 1 318 ? 27.522 16.556 -11.820 1.00 88.56 318 ASN A CA 1
ATOM 2513 C C . ASN A 1 318 ? 27.324 16.004 -10.397 1.00 88.56 318 ASN A C 1
ATOM 2515 O O . ASN A 1 318 ? 27.403 16.767 -9.437 1.00 88.56 318 ASN A O 1
ATOM 2519 N N . CYS A 1 319 ? 27.038 14.704 -10.251 1.00 90.56 319 CYS A N 1
ATOM 2520 C CA . CYS A 1 319 ? 26.891 14.062 -8.944 1.00 90.56 319 CYS A CA 1
ATOM 2521 C C . CYS A 1 319 ? 28.197 14.154 -8.137 1.00 90.56 319 CYS A C 1
ATOM 2523 O O . CYS A 1 319 ? 29.194 13.509 -8.470 1.00 90.56 319 CYS A O 1
ATOM 2525 N N . ASP A 1 320 ? 28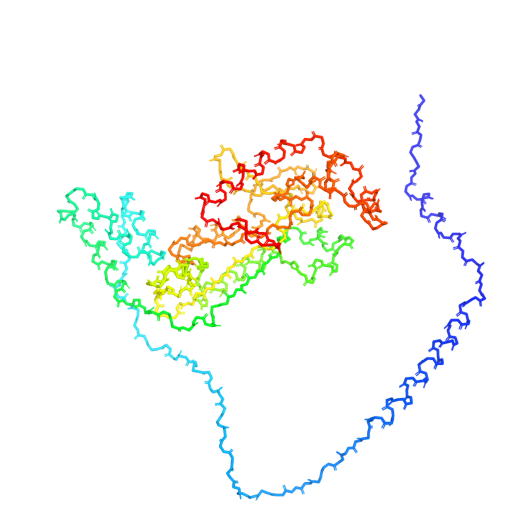.185 14.929 -7.055 1.00 91.50 320 ASP A N 1
ATOM 2526 C CA . ASP A 1 320 ? 29.350 15.204 -6.205 1.00 91.50 320 ASP A CA 1
ATOM 2527 C C . ASP A 1 320 ? 29.745 14.023 -5.306 1.00 91.50 320 ASP A C 1
ATOM 2529 O O . ASP A 1 320 ? 30.889 13.943 -4.858 1.00 91.50 320 ASP A O 1
ATOM 2533 N N . TYR A 1 321 ? 28.834 13.070 -5.104 1.00 91.94 321 TYR A N 1
ATOM 2534 C CA . TYR A 1 321 ? 29.072 11.825 -4.372 1.00 91.94 321 TYR A CA 1
ATOM 2535 C C . TYR A 1 321 ? 29.224 10.586 -5.275 1.00 91.94 321 TYR A C 1
ATOM 2537 O O . TYR A 1 321 ? 29.225 9.457 -4.778 1.00 91.94 321 TYR A O 1
ATOM 2545 N N . TYR A 1 322 ? 29.374 10.757 -6.596 1.00 92.25 322 TYR A N 1
ATOM 2546 C CA . TYR A 1 322 ? 29.639 9.620 -7.480 1.00 92.25 322 TYR A CA 1
ATOM 2547 C C . TYR A 1 322 ? 31.021 9.026 -7.191 1.00 92.25 322 TYR A C 1
ATOM 2549 O O . TYR A 1 322 ? 32.045 9.710 -7.253 1.00 92.25 322 TYR A O 1
ATOM 2557 N N . VAL A 1 323 ? 31.063 7.722 -6.920 1.00 93.12 323 VAL A N 1
ATOM 2558 C CA . VAL A 1 323 ? 32.312 7.001 -6.663 1.00 93.12 323 VAL A CA 1
ATOM 2559 C C . VAL A 1 323 ? 32.736 6.278 -7.938 1.00 93.12 323 VAL A C 1
ATOM 2561 O O . VAL A 1 323 ? 32.168 5.242 -8.286 1.00 93.12 323 VAL A O 1
ATOM 2564 N N . SER A 1 324 ? 33.759 6.801 -8.621 1.00 93.00 324 SER A N 1
ATOM 2565 C CA . SER A 1 324 ? 34.350 6.141 -9.793 1.00 93.00 324 SER A CA 1
ATOM 2566 C C . SER A 1 324 ? 35.078 4.867 -9.368 1.00 93.00 324 SER A C 1
ATOM 2568 O O . SER A 1 324 ? 36.102 4.889 -8.681 1.00 93.00 324 SER A O 1
ATOM 2570 N N . THR A 1 325 ? 34.517 3.735 -9.781 1.00 95.69 325 THR A N 1
ATOM 2571 C CA . THR A 1 325 ? 35.123 2.408 -9.668 1.00 95.69 325 THR A CA 1
ATOM 2572 C C . THR A 1 325 ? 35.007 1.711 -11.020 1.00 95.69 325 THR A C 1
ATOM 2574 O O . THR A 1 325 ? 34.093 2.022 -11.785 1.00 95.69 325 THR A O 1
ATOM 2577 N N . PRO A 1 326 ? 35.864 0.721 -11.337 1.00 96.69 326 PRO A N 1
ATOM 2578 C CA . PRO A 1 326 ? 35.725 -0.030 -12.582 1.00 96.69 326 PRO A CA 1
ATOM 2579 C C . PRO A 1 326 ? 34.329 -0.640 -12.789 1.00 96.69 326 PRO A C 1
ATOM 2581 O O . PRO A 1 326 ? 33.899 -0.755 -13.933 1.00 96.69 326 PRO A O 1
ATOM 2584 N N . ALA A 1 327 ? 33.636 -1.011 -11.704 1.00 94.38 327 ALA A N 1
ATOM 2585 C CA . ALA A 1 327 ? 32.274 -1.536 -11.740 1.00 94.38 327 ALA A CA 1
ATOM 2586 C C . ALA A 1 327 ? 31.252 -0.431 -12.049 1.00 94.38 327 ALA A C 1
ATOM 2588 O O . ALA A 1 327 ? 30.575 -0.516 -13.070 1.00 94.38 327 ALA A O 1
ATOM 2589 N N . ASN A 1 328 ? 31.225 0.642 -11.252 1.00 92.00 328 ASN A N 1
ATOM 2590 C CA . ASN A 1 328 ? 30.271 1.744 -11.432 1.00 92.00 328 ASN A CA 1
ATOM 2591 C C . ASN A 1 328 ? 30.453 2.427 -12.789 1.00 92.00 328 ASN A C 1
ATOM 2593 O O . ASN A 1 328 ? 29.487 2.708 -13.488 1.00 92.00 328 ASN A O 1
ATOM 2597 N N . ASP A 1 329 ? 31.701 2.636 -13.217 1.00 91.62 329 ASP A N 1
ATOM 2598 C CA . ASP A 1 329 ? 31.976 3.261 -14.507 1.00 91.62 329 ASP A CA 1
ATOM 2599 C C . ASP A 1 329 ? 31.582 2.344 -15.672 1.00 91.62 329 ASP A C 1
ATOM 2601 O O . ASP A 1 329 ? 31.270 2.831 -16.757 1.00 91.62 329 ASP A O 1
ATOM 2605 N N . LYS A 1 330 ? 31.644 1.018 -15.488 1.00 93.81 330 LYS A N 1
ATOM 2606 C CA . LYS A 1 330 ? 31.162 0.052 -16.483 1.00 93.81 330 LYS A CA 1
ATOM 2607 C C . LYS A 1 330 ? 29.646 0.125 -16.592 1.00 93.81 330 LYS A C 1
ATOM 2609 O O . LYS A 1 330 ? 29.156 0.307 -17.698 1.00 93.81 330 LYS A O 1
ATOM 2614 N N . GLU A 1 331 ? 28.948 0.056 -15.471 1.00 91.69 331 GLU A N 1
ATOM 2615 C CA . GLU A 1 331 ? 27.489 0.127 -15.410 1.00 91.69 331 GLU A CA 1
ATOM 2616 C C . GLU A 1 331 ? 26.950 1.457 -15.943 1.00 91.69 331 GLU A C 1
ATOM 2618 O O . GLU A 1 331 ? 26.121 1.476 -16.846 1.00 91.69 331 GLU A O 1
ATOM 2623 N N . LYS A 1 332 ? 27.530 2.590 -15.539 1.00 87.81 332 LYS A N 1
ATOM 2624 C CA . LYS A 1 332 ? 27.154 3.904 -16.082 1.00 87.81 332 LYS A CA 1
ATOM 2625 C C . LYS A 1 332 ? 27.335 3.998 -17.605 1.00 87.81 332 LYS A C 1
ATOM 2627 O O . LYS A 1 332 ? 26.599 4.709 -18.279 1.00 87.81 332 LYS A O 1
ATOM 2632 N N . ARG A 1 333 ? 28.310 3.281 -18.178 1.00 87.69 333 ARG A N 1
ATOM 2633 C CA . ARG A 1 333 ? 28.538 3.233 -19.636 1.00 87.69 333 ARG A CA 1
ATOM 2634 C C . ARG A 1 333 ? 27.682 2.211 -20.378 1.00 87.69 333 ARG A C 1
ATOM 2636 O O . ARG A 1 333 ? 27.586 2.329 -21.599 1.00 87.69 333 ARG A O 1
ATOM 2643 N N . GLU A 1 334 ? 27.155 1.200 -19.699 1.00 88.81 334 GLU A N 1
ATOM 2644 C CA . GLU A 1 334 ? 26.430 0.085 -20.320 1.00 88.81 334 GLU A CA 1
ATOM 2645 C C . GLU A 1 334 ? 24.919 0.191 -20.091 1.00 88.81 334 GLU A C 1
ATOM 2647 O O . GLU A 1 334 ? 24.162 0.048 -21.050 1.00 88.81 334 GLU A O 1
ATOM 2652 N N . ASP A 1 335 ? 24.507 0.537 -18.873 1.00 84.62 335 ASP A N 1
ATOM 2653 C CA . ASP A 1 335 ? 23.126 0.450 -18.401 1.00 84.62 335 ASP A CA 1
ATOM 2654 C C . ASP A 1 335 ? 22.507 1.841 -18.159 1.00 84.62 335 ASP A C 1
ATOM 2656 O O . ASP A 1 335 ? 21.372 2.078 -18.558 1.00 84.62 335 ASP A O 1
ATOM 2660 N N . HIS A 1 336 ? 23.277 2.823 -17.665 1.00 86.38 336 HIS A N 1
ATOM 2661 C CA . HIS A 1 336 ? 22.793 4.199 -17.404 1.00 86.38 336 HIS A CA 1
ATOM 2662 C C . HIS A 1 336 ? 23.421 5.242 -18.335 1.00 86.38 336 HIS A C 1
ATOM 2664 O O . HIS A 1 336 ? 23.959 6.273 -17.929 1.00 86.38 336 HIS A O 1
ATOM 2670 N N . THR A 1 337 ? 23.370 4.945 -19.633 1.00 79.25 337 THR A N 1
ATOM 2671 C CA . THR A 1 337 ? 24.155 5.646 -20.667 1.00 79.25 337 THR A CA 1
ATOM 2672 C C . THR A 1 337 ? 23.711 7.077 -20.968 1.00 79.25 337 THR A C 1
ATOM 2674 O O . THR A 1 337 ? 24.430 7.814 -21.648 1.00 79.25 337 THR A O 1
ATOM 2677 N N . SER A 1 338 ? 22.523 7.469 -20.507 1.00 82.75 338 SER A N 1
ATOM 2678 C CA . SER A 1 338 ? 21.915 8.765 -20.799 1.00 82.75 338 SER A CA 1
ATOM 2679 C C . SER A 1 338 ? 21.583 9.499 -19.501 1.00 82.75 338 SER A C 1
ATOM 2681 O O . SER A 1 338 ? 20.735 9.029 -18.745 1.00 82.75 338 SER A O 1
ATOM 2683 N N . PRO A 1 339 ? 22.200 10.665 -19.244 1.00 88.19 339 PRO A N 1
ATOM 2684 C CA . PRO A 1 339 ? 21.824 11.507 -18.118 1.00 88.19 339 PRO A CA 1
ATOM 2685 C C . PRO A 1 339 ? 20.353 11.913 -18.174 1.00 88.19 339 PRO A C 1
ATOM 2687 O O . PRO A 1 339 ? 19.824 12.229 -19.249 1.00 88.19 339 PRO A O 1
ATOM 2690 N N . ASN A 1 340 ? 19.716 12.004 -17.009 1.00 93.38 340 ASN A N 1
ATOM 2691 C CA . ASN A 1 340 ? 18.355 12.508 -16.906 1.00 93.38 340 ASN A CA 1
ATOM 2692 C C . ASN A 1 340 ? 18.372 14.040 -16.851 1.00 93.38 340 ASN A C 1
ATOM 2694 O O . ASN A 1 340 ? 18.567 14.653 -15.803 1.00 93.38 340 ASN A O 1
ATOM 2698 N N . LYS A 1 341 ? 18.124 14.682 -17.996 1.00 93.88 341 LYS A N 1
ATOM 2699 C CA . LYS A 1 341 ? 18.042 16.152 -18.084 1.00 93.88 341 LYS A CA 1
ATOM 2700 C C . LYS A 1 341 ? 16.866 16.745 -17.303 1.00 93.88 341 LYS A C 1
ATOM 2702 O O . LYS A 1 341 ? 16.885 17.939 -17.020 1.00 93.88 341 LYS A O 1
ATOM 2707 N N . ASN A 1 342 ? 15.877 15.922 -16.961 1.00 94.81 342 ASN A N 1
ATOM 2708 C CA . ASN A 1 342 ? 14.682 16.307 -16.221 1.00 94.81 342 ASN A CA 1
ATOM 2709 C C . ASN A 1 342 ? 14.731 15.831 -14.760 1.00 94.81 342 ASN A C 1
ATOM 2711 O O . ASN A 1 342 ? 13.698 15.814 -14.103 1.00 94.81 342 ASN A O 1
ATOM 2715 N N . ILE A 1 343 ? 15.906 15.473 -14.226 1.00 94.25 343 ILE A N 1
ATOM 2716 C CA . ILE A 1 343 ? 16.034 14.881 -12.884 1.00 94.25 343 ILE A CA 1
ATOM 2717 C C . ILE A 1 343 ? 15.373 15.708 -11.773 1.00 94.25 343 ILE A C 1
ATOM 2719 O O . ILE A 1 343 ? 14.752 15.153 -10.874 1.00 94.25 343 ILE A O 1
ATOM 2723 N N . GLU A 1 344 ? 15.444 17.038 -11.846 1.00 96.12 344 GLU A N 1
ATOM 2724 C CA . GLU A 1 344 ? 14.794 17.907 -10.859 1.00 96.12 344 GLU A CA 1
ATOM 2725 C C . GLU A 1 344 ? 13.266 17.914 -10.993 1.00 96.12 344 GLU A C 1
ATOM 2727 O O . GLU A 1 344 ? 12.563 18.006 -9.987 1.00 96.12 344 GLU A O 1
ATOM 2732 N N . GLN A 1 345 ? 12.743 17.761 -12.212 1.00 97.69 345 GLN A N 1
ATOM 2733 C CA . GLN A 1 345 ? 11.309 17.590 -12.441 1.00 97.69 345 GLN A CA 1
ATOM 2734 C C . GLN A 1 345 ? 10.843 16.220 -11.938 1.00 97.69 345 GLN A C 1
ATOM 2736 O O . GLN A 1 345 ? 9.855 16.154 -11.216 1.00 97.69 345 GLN A O 1
ATOM 2741 N N . ASP A 1 346 ? 11.591 15.156 -12.229 1.00 97.06 346 ASP A N 1
ATOM 2742 C CA . ASP A 1 346 ? 11.322 13.805 -11.729 1.00 97.06 346 ASP A CA 1
ATOM 2743 C C . ASP A 1 346 ? 11.313 13.767 -10.197 1.00 97.06 346 ASP A C 1
ATOM 2745 O O . ASP A 1 346 ? 10.395 13.214 -9.595 1.00 97.06 346 ASP A O 1
ATOM 2749 N N . LYS A 1 347 ? 12.285 14.420 -9.544 1.00 97.06 347 LYS A N 1
ATOM 2750 C CA . LYS A 1 347 ? 12.316 14.569 -8.079 1.00 97.06 347 LYS A CA 1
ATOM 2751 C C . LYS A 1 347 ? 11.092 15.319 -7.564 1.00 97.06 347 LYS A C 1
ATOM 2753 O O . LYS A 1 347 ? 10.558 14.956 -6.519 1.00 97.06 347 LYS A O 1
ATOM 2758 N N . GLN A 1 348 ? 10.659 16.371 -8.255 1.00 98.19 348 GLN A N 1
ATOM 2759 C CA . GLN A 1 348 ? 9.477 17.129 -7.855 1.00 98.19 348 GLN A CA 1
ATOM 2760 C C . GLN A 1 348 ? 8.202 16.286 -7.969 1.00 98.19 348 GLN A C 1
ATOM 2762 O O . GLN A 1 348 ? 7.454 16.196 -6.998 1.00 98.19 348 GLN A O 1
ATOM 2767 N N . THR A 1 349 ? 7.991 15.607 -9.095 1.00 98.06 349 THR A N 1
ATOM 2768 C CA . THR A 1 349 ? 6.827 14.733 -9.289 1.00 98.06 349 THR A CA 1
ATOM 2769 C C . THR A 1 349 ? 6.844 13.553 -8.318 1.00 98.06 349 THR A C 1
ATOM 2771 O O . THR A 1 349 ? 5.827 13.263 -7.694 1.00 98.06 349 THR A O 1
ATOM 2774 N N . ALA A 1 350 ? 7.998 12.920 -8.096 1.00 97.88 350 ALA A N 1
ATOM 2775 C CA . ALA A 1 350 ? 8.124 11.842 -7.120 1.00 97.88 350 ALA A CA 1
ATOM 2776 C C . ALA A 1 350 ? 7.755 12.296 -5.696 1.00 97.88 350 ALA A C 1
ATOM 2778 O O . ALA A 1 350 ? 7.120 11.536 -4.970 1.00 97.88 350 ALA A O 1
ATOM 2779 N N . ARG A 1 351 ? 8.086 13.536 -5.295 1.00 97.94 351 ARG A N 1
ATOM 2780 C CA . ARG A 1 351 ? 7.653 14.098 -3.998 1.00 97.94 351 ARG A CA 1
ATOM 2781 C C . ARG A 1 351 ? 6.139 14.261 -3.913 1.00 97.94 351 ARG A C 1
ATOM 2783 O O . ARG A 1 351 ? 5.572 13.977 -2.865 1.00 97.94 351 ARG A O 1
ATOM 2790 N N . GLU A 1 352 ? 5.496 14.719 -4.982 1.00 98.38 352 GLU A N 1
ATOM 2791 C CA . GLU A 1 352 ? 4.038 14.889 -5.032 1.00 98.38 352 GLU A CA 1
ATOM 2792 C C . GLU A 1 352 ? 3.322 13.538 -4.919 1.00 98.38 352 GLU A C 1
ATOM 2794 O O . GLU A 1 352 ? 2.422 13.385 -4.094 1.00 98.38 352 GLU A O 1
ATOM 2799 N N . VAL A 1 353 ? 3.785 12.530 -5.666 1.00 98.62 353 VAL A N 1
ATOM 2800 C CA . VAL A 1 353 ? 3.253 11.161 -5.585 1.00 98.62 353 VAL A CA 1
ATOM 2801 C C . VAL A 1 353 ? 3.511 10.556 -4.201 1.00 98.62 353 VAL A C 1
ATOM 2803 O O . VAL A 1 353 ? 2.594 10.017 -3.589 1.00 98.62 353 VAL A O 1
ATOM 2806 N N . ALA A 1 354 ? 4.726 10.690 -3.662 1.00 98.06 354 ALA A N 1
ATOM 2807 C CA . ALA A 1 354 ? 5.061 10.207 -2.322 1.00 98.06 354 ALA A CA 1
ATOM 2808 C C . ALA A 1 354 ? 4.197 10.866 -1.237 1.00 98.06 354 ALA A C 1
ATOM 2810 O O . ALA A 1 354 ? 3.785 10.197 -0.290 1.00 98.06 354 ALA A O 1
ATOM 2811 N N . GLN A 1 355 ? 3.892 12.160 -1.369 1.00 98.19 355 GLN A N 1
ATOM 2812 C CA . GLN A 1 355 ? 3.005 12.846 -0.436 1.00 98.19 355 GLN A CA 1
ATOM 2813 C C . GLN A 1 355 ? 1.577 12.296 -0.516 1.00 98.19 355 GLN A C 1
ATOM 2815 O O . GLN A 1 355 ? 1.009 11.991 0.526 1.00 98.19 355 GLN A O 1
ATOM 2820 N N . ALA A 1 356 ? 1.037 12.074 -1.717 1.00 98.50 356 ALA A N 1
ATOM 2821 C CA . ALA A 1 356 ? -0.280 11.455 -1.880 1.00 98.50 356 ALA A CA 1
ATOM 2822 C C . ALA A 1 356 ? -0.338 10.033 -1.290 1.00 98.50 356 ALA A C 1
ATOM 2824 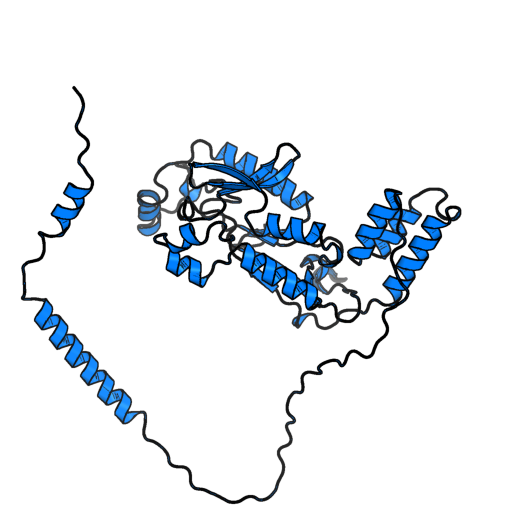O O . ALA A 1 356 ? -1.313 9.674 -0.635 1.00 98.50 356 ALA A O 1
ATOM 2825 N N . ILE A 1 357 ? 0.728 9.241 -1.457 1.00 98.56 357 ILE A N 1
ATOM 2826 C CA . ILE A 1 357 ? 0.856 7.904 -0.853 1.00 98.56 357 ILE A CA 1
ATOM 2827 C C . ILE A 1 357 ? 0.848 7.992 0.684 1.00 98.56 357 ILE A C 1
ATOM 2829 O O . ILE A 1 357 ? 0.147 7.226 1.347 1.00 98.56 357 ILE A O 1
ATOM 2833 N N . ARG A 1 358 ? 1.565 8.961 1.270 1.00 97.56 358 ARG A N 1
ATOM 2834 C CA . ARG A 1 358 ? 1.539 9.202 2.725 1.00 97.56 358 ARG A CA 1
ATOM 2835 C C . ARG A 1 358 ? 0.171 9.658 3.216 1.00 97.56 358 ARG A C 1
ATOM 2837 O O . ARG A 1 358 ? -0.276 9.194 4.261 1.00 97.56 358 ARG A O 1
ATOM 2844 N N . ASP A 1 359 ? -0.492 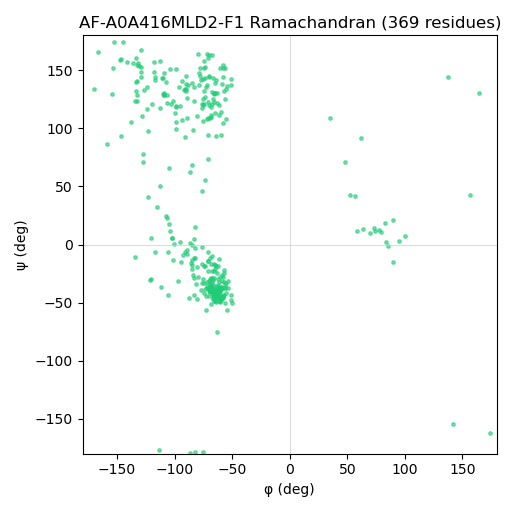10.539 2.474 1.00 97.69 359 ASP A N 1
ATOM 2845 C CA . ASP A 1 359 ? -1.830 11.035 2.811 1.00 97.69 359 ASP A CA 1
ATOM 2846 C C . ASP A 1 359 ? -2.882 9.915 2.734 1.00 97.69 359 ASP A C 1
ATOM 2848 O O . ASP A 1 359 ? -3.838 9.912 3.509 1.00 97.69 359 ASP A O 1
ATOM 2852 N N . LEU A 1 360 ? -2.662 8.917 1.870 1.00 96.62 360 LEU A N 1
ATOM 2853 C CA . LEU A 1 360 ? -3.447 7.681 1.802 1.00 96.62 360 LEU A CA 1
ATOM 2854 C C . LEU A 1 360 ? -3.208 6.739 3.001 1.00 96.62 360 LEU A C 1
ATOM 2856 O O . LEU A 1 360 ? -3.987 5.813 3.229 1.00 96.62 360 LEU A O 1
ATOM 2860 N N . GLY A 1 361 ? -2.155 6.982 3.787 1.00 96.88 361 GLY A N 1
ATOM 2861 C CA . GLY A 1 361 ? -1.826 6.244 5.008 1.00 96.88 361 GLY A CA 1
ATOM 2862 C C . GLY A 1 361 ? -0.736 5.182 4.851 1.00 96.88 361 GLY A C 1
ATOM 2863 O O . GLY A 1 361 ? -0.506 4.429 5.797 1.00 96.88 361 GLY A O 1
ATOM 2864 N N . TRP A 1 362 ? -0.072 5.107 3.695 1.00 98.19 362 TRP A N 1
ATOM 2865 C CA . TRP A 1 362 ? 1.066 4.208 3.485 1.00 98.19 362 TRP A CA 1
ATOM 2866 C C . TRP A 1 362 ? 2.329 4.727 4.170 1.00 98.19 362 TRP A C 1
ATOM 2868 O O . TRP A 1 362 ? 2.621 5.928 4.182 1.00 98.19 362 TRP A O 1
ATOM 2878 N N . GLU A 1 363 ? 3.107 3.798 4.714 1.00 96.56 363 GLU A N 1
ATOM 2879 C CA . GLU A 1 363 ? 4.429 4.082 5.263 1.00 96.56 363 GLU A CA 1
ATOM 2880 C C . GLU A 1 363 ? 5.464 4.052 4.135 1.00 96.56 363 GLU A C 1
ATOM 2882 O O . GLU A 1 363 ? 5.417 3.193 3.255 1.00 96.56 363 GLU A O 1
ATOM 2887 N N . LEU A 1 364 ? 6.412 4.988 4.158 1.00 95.25 364 LEU A N 1
ATOM 2888 C CA . LEU A 1 364 ? 7.523 5.019 3.213 1.00 95.25 364 LEU A CA 1
ATOM 2889 C C . LEU A 1 364 ? 8.806 4.654 3.952 1.00 95.25 364 LEU A C 1
ATOM 2891 O O . LEU A 1 364 ? 9.126 5.240 4.984 1.00 95.25 364 LEU A O 1
ATOM 2895 N N . ALA A 1 365 ? 9.547 3.699 3.413 1.00 91.69 365 ALA A N 1
ATOM 2896 C CA . ALA A 1 365 ? 10.835 3.266 3.923 1.00 91.69 365 ALA A CA 1
ATOM 2897 C C . ALA A 1 365 ? 11.869 3.262 2.795 1.00 91.69 365 ALA A C 1
ATOM 2899 O O . ALA A 1 365 ? 11.531 3.332 1.614 1.00 91.69 365 ALA A O 1
ATOM 2900 N N . SER A 1 366 ? 13.146 3.145 3.144 1.00 81.25 366 SER A N 1
ATOM 2901 C CA . SER A 1 366 ? 14.172 2.729 2.193 1.00 81.25 366 SER A CA 1
ATOM 2902 C C . SER A 1 366 ? 14.806 1.426 2.649 1.00 81.25 366 SER A C 1
ATOM 2904 O O . SER A 1 366 ? 14.951 1.177 3.848 1.00 81.25 366 SER A O 1
ATOM 2906 N N . THR A 1 367 ? 15.231 0.603 1.693 1.00 63.56 367 THR A N 1
ATOM 2907 C CA . THR A 1 367 ? 16.030 -0.602 1.956 1.00 63.56 367 THR A CA 1
ATOM 2908 C C . THR A 1 367 ? 17.380 -0.291 2.620 1.00 63.56 367 THR A C 1
ATOM 2910 O O . THR A 1 367 ? 18.001 -1.185 3.192 1.00 63.56 367 THR A O 1
ATOM 2913 N N . ALA A 1 368 ? 17.803 0.983 2.650 1.00 50.25 368 ALA A N 1
ATOM 2914 C CA . ALA A 1 368 ? 18.940 1.479 3.434 1.00 50.25 368 ALA A CA 1
ATOM 2915 C C . ALA A 1 368 ? 18.566 2.070 4.820 1.00 50.25 368 ALA A C 1
ATOM 2917 O O . ALA A 1 368 ? 19.448 2.537 5.544 1.00 50.25 368 ALA A O 1
ATOM 2918 N N . GLY A 1 369 ? 17.288 2.040 5.210 1.00 34.09 369 GLY A N 1
ATOM 2919 C CA . GLY A 1 369 ? 16.744 2.598 6.454 1.00 34.09 369 GLY A CA 1
ATOM 2920 C C . GLY A 1 369 ? 15.418 3.332 6.221 1.00 34.09 369 GLY A C 1
ATOM 2921 O O . GLY A 1 369 ? 15.228 3.958 5.185 1.00 34.09 369 GLY A O 1
ATOM 2922 N N . VAL A 1 370 ? 14.481 3.255 7.171 1.00 30.84 370 VAL A N 1
ATOM 2923 C CA . VAL A 1 370 ? 13.222 4.029 7.136 1.00 30.84 370 VAL A CA 1
ATOM 2924 C C . VAL A 1 370 ? 13.558 5.527 7.022 1.00 30.84 370 VAL A C 1
ATOM 2926 O O . VAL A 1 370 ? 14.364 6.010 7.820 1.00 30.84 370 VAL A O 1
ATOM 2929 N N . ILE A 1 371 ? 13.010 6.219 6.012 1.00 33.53 371 ILE A N 1
ATOM 2930 C CA . ILE A 1 371 ? 13.285 7.643 5.716 1.00 33.53 371 ILE A CA 1
ATOM 2931 C C . ILE A 1 371 ? 12.429 8.547 6.602 1.00 33.53 371 ILE A C 1
ATOM 2933 O O . ILE A 1 371 ? 11.210 8.285 6.698 1.00 33.53 371 ILE A O 1
#

Sequence (371 aa):
MAKKRRSWEDYQKKKIKRGQSGAPIVILLVLLVIACAGLGVVAWVCLRPVTLPHVQPDRASSTKAPVEYETWKATEAAADGALVQSSDPVVQAANLKAMQYDYDGAIAQIQSIPGYADNETYVSCIQSYESLKSQAVQWTDYDKITHIFFHSLIVDSELAFASYKSSDYDQVMTTIEEFKDIMQSMYDKGYVLISLHKIAKMETQPDGTVQMVQQPIYLPRGKKPFVLSEDDVCYYEYMTGTGFATKLCLDENGKVVNEYVERDGSVSYGSYDVLTVLEDFIETHPDFSYQGSKGILAFTGYDGILGYRTSDFWYNENCDYYVSTPANDKEKREDHTSPNKNIEQDKQTAREVAQAIRDLGWELASTAGVI

Mean predicted aligned error: 12.74 Å

Radius of gyration: 29.83 Å; Cα contacts (8 Å, |Δi|>4): 506; chains: 1; bounding box: 74×74×86 Å

pLDDT: mean 83.74, std 23.02, range [26.44, 98.88]

Secondary structure (DSSP, 8-state):
----PPPTHHHHHHHTTS----SHHHHHHHHHHHHHHHHHHHHHHH----PPPP-------------------------S-PPPP-S-HHHHHHHHHHHTT-HHHHHHHHHTSTTGGG-HHHHHHHHHHHHHHHH-EEE--GGG-EEEEE-SPBS-HHHHHHSTTHHHHHHH--BHHHHHHHHHHHHHTTEEE--HHHHEEEEE-TTS-EEEEE--EEE-TT-EEEEEEE--TT--GGGTTTTB--EEEE-TTS-EEEEEE-TTS-EEEE--SHHHHHHHHHHH-GGGBGGG---EEEE--SS-BTTB---HHHH-TT-TT----HHHHHHHHHTS-S--TTHHHHHHHHHHHHHHHHHTT-EEEETTB--

Foldseek 3Di:
DDDDDDDPVVVVVVVVPPDPDPPVVVVVVVVVVVVVVVVVVVVVVPDDDDDDDDDDDDDDDDDDDPPDDPPPPDDDDDDPQDAQDDPDPLSVVLVLQLLLVVLVVSLVSLVVDPPSVVPPSSVVRNVSSVSSNVQWDWDDCLVPAAEDEAEWAFQDLVLQCVDPCNVVCVVGHHHLVRVVVVLVVCVVQQEAEDDPCQQWDWDQDPVRDIDIDGHIDIGHPRHGYYAYEYPAQAQDPSCVRSRGFQFWAADPVRDTWTWDQDPVRDIDTAHGTDQRSVVVVCVVRVSSYNSLADHEYAHACPCHHRNQRQNCLQAPPPPPPNDDDPVSVVCSVPPSVHHDPCNVVSVVRRVSSVVSCVVSPYQYQYPVGRD

Solvent-accessible surface area (backbone atoms only — not comparable to full-atom values): 21492 Å² total; per-residue (Å²): 138,85,83,81,78,82,60,74,68,66,60,57,64,63,68,78,75,72,85,91,69,96,65,65,64,62,57,54,52,53,52,50,53,52,51,54,55,56,52,54,56,56,57,60,72,77,60,75,87,80,84,78,84,91,78,85,91,82,89,82,90,82,92,74,78,80,87,72,73,82,76,77,76,88,75,87,76,88,74,100,45,68,80,76,84,63,92,48,67,70,54,46,56,20,47,52,30,40,49,11,63,26,30,68,60,18,39,50,56,49,67,70,40,89,66,32,86,79,33,68,66,52,47,51,38,40,53,27,36,53,51,46,50,73,58,38,39,74,66,80,63,71,91,68,52,46,75,49,74,42,42,67,19,34,65,34,60,70,43,28,61,70,35,99,54,22,75,62,42,73,73,65,46,44,39,53,66,58,49,51,52,50,53,51,54,38,46,77,67,28,38,22,36,34,35,68,78,56,48,31,44,81,42,78,44,98,88,70,50,75,42,80,39,81,42,89,40,65,38,53,82,76,52,41,61,29,33,48,33,38,42,60,43,20,47,50,80,86,41,66,86,30,24,37,41,50,30,60,38,63,49,100,87,62,50,74,29,23,37,34,70,45,97,86,69,50,78,48,75,40,66,41,33,63,70,36,46,49,48,56,48,37,74,78,35,46,59,38,18,47,62,66,30,42,43,32,44,22,26,61,45,66,63,5,38,46,33,28,55,46,18,41,71,60,25,35,93,80,39,88,81,52,72,89,40,80,64,55,54,45,43,39,67,71,76,43,68,64,64,44,90,53,28,71,57,31,43,51,52,44,50,54,43,52,47,50,44,43,75,71,47,34,45,63,32,27,80,91,46,75,108

Nearest PDB structures (foldseek):
  7b0n-assembly1_X  TM=2.586E-01  e=8.430E-01  Yarrowia lipolytica
  5n9j-assembly1_E  TM=2.116E-01  e=8.073E+00  Schizosaccharomyces pombe

=== Feature glossary ===
Legend for the data blocks above and below:

— What the protein is —

Sequence gives the chain of amino acids in standard one-letter code (A=alanine, C=cysteine, …, Y=tyrosine), read N→C. It is the only feature that is directly encoded by the gene; all structural features are derived from the folded form of this sequence.

The annotation block draws on four external resources. InterPro: which protein families and domains the sequence belongs to. GO: standardized terms for what the protein does, what process it participates in, and where in the cell it acts. CATH: which structural fold it has in the CATH hierarchy. Organism: the species of origin.

— Where its atoms are —

Atomic coordinates in PDBx/mmCIF format — the same representation the Protein Data Bank distributes. Each line of the _atom_site loop places one backbone atom in Cartesian space (units: ångströms, origin: arbitrary).

Six rendered views show the 3D structure from the faces of a cube — i.e. along ±x, ±y, ±z. Rendering representation is drawn randomly per protein from cartoon (secondary-structure ribbons), sticks (backbone bonds), or molecular surface; coloring is either N→C rainbow (blue at the N-terminus through red at the C-terminus) or one color per chain.

— Local backbone conformation —

DSSP 8-state secondary structure assigns each residue one of H (α-helix), G (3₁₀-helix), I (π-helix), E (extended β-strand), B (isolated β-bridge), T (hydrogen-bonded turn), S (bend), or '-' (coil). The assignment is computed from backbone hydrogen-bond geometry via the Kabsch–Sander algorithm.

P-SEA three-state annotation labels each residue as helix, strand, or coil based purely on the geometry of the Cα trace. It serves as a fallback when the full backbone (and thus DSSP) is unavailable.

φ (phi) and ψ (psi) are the two rotatable backbone dihedrals per residue: φ is the C(i-1)–N–Cα–C torsion, ψ is the N–Cα–C–N(i+1) torsion, 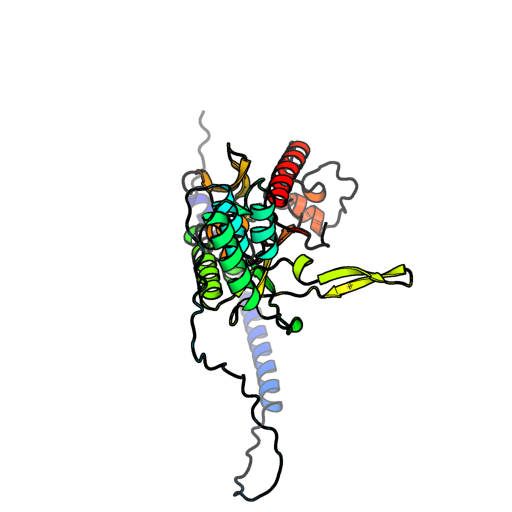both in degrees on (−180°, 180°]. α-helical residues cluster near (−60°, −45°); β-strand residues near (−120°, +130°). A Ramachandran plot is simply a scatter of (φ, ψ) for every residue.

— Global shape and packing —

Radius of gyration (Rg) is the root-mean-square distance of Cα atoms from their centroid — a single number for overall size and compactness. A globular domain of N residues has Rg ≈ 2.2·N^0.38 Å; an extended or disordered chain has a much larger Rg. The Cα contact count is the number of residue pairs whose Cα atoms are within 8 Å and are more than four positions apart in sequence — a standard proxy for tertiary packing density. The bounding box is the smallest axis-aligned box enclosing all Cα atoms.

Accessible surface area quantifies burial. A residue with SASA near zero is packed into the hydrophobic core; one with SASA >100 Å² sits on the surface. Computed here via the Shrake–Rupley numerical algorithm with a 1.4 Å probe.

The contact map is a binary N×N matrix image: pixel (i, j) is dark where Cα_i and Cα_j are within 8 Å and |i−j|>4. Because the |i−j|>4 filter removes local helical contacts, off-diagonal stripes parallel to the main diagonal indicate parallel β-sheets; stripes perpendicular to it indicate antiparallel β-sheets. The Ramachandran plot scatters every residue's (φ, ψ) pair against the sterically allowed regions. The PAE heatmap renders the predicted-aligned-error matrix.

— Structural neighborhood —

A 3Di character summarizes, for each residue, the relative orientation of the Cα frame of its nearest spatial neighbor. Because it encodes fold topology rather than chemistry, 3Di alignments detect remote structural similarity that sequence alignment misses.

Structural nearest neighbors (via Foldseek easy-search vs the PDB). Reported per hit: target PDB id, E-value, and alignment TM-score. A TM-score above ~0.5 is the conventional threshold for 'same fold'.

— Confidence and disorder —

For AlphaFold models, the B-factor field carries pLDDT — the model's own estimate of local accuracy on a 0–100 scale. Regions with pLDDT<50 should be treated as essentially unmodeled; they often correspond to intrinsically disordered segments.

B-factor (Debye–Waller factor) reflects atomic displacement in the crystal lattice. It is an experimental observable (units Å²), not a prediction; low values mean the atom is pinned down, high values mean it moves or is heterogeneous across the crystal.

Predicted Aligned Error (PAE) is an AlphaFold confidence matrix: entry (i, j) is the expected error in the position of residue j, in ångströms, when the prediction is superimposed on the true structure at residue i. Low PAE within a block of residues means that block is internally rigid and well-predicted; high PAE between two blocks means their relative placement is uncertain even if each block individually is confident.